Protein AF-A0AAU9WIJ4-F1 (afdb_monomer_lite)

Sequence (502 aa):
VLVGNDDRNSVVKHVVYGLLTRYLRFLPQTHQGLVCMRTEVFGVKQKPENLALRKATAQSSTFNNIADNVYGVSGNAVDGNPDTNFLKGSCSHTSKENPSWWRVDLGSDHVGVSEIHIVNRFSQHVVTEDYKITFGGSDDVSLNPPCGGLYDFHNFTASAVCFTNPLKTGRYVGISTTKEQSLQLCEVEVYSRENLAFRKPTYQQTKTLENGTSDRAVDGNSNMDFWGGSCSFVQKNPFPWWRVDLGQDEIVTEVYVVGLLDVDRLRQFEIRVGSITDTSMTSPKCGRAATHNLPKGVGLSFFCHPSLKGRYVTIRDVRGGRSGFNLCEVEVYSEQRVYGNYDCLLTACHSQAIGVTSSDAIPDGSFSASSSYNNNRRPSVGRLNQNSWGWLPKTNTNHSDYLQIDLLYDYVICAVATQGANGGDQWITKYKIQLSLNSTTFNIYRENNTEKVFNGNSGRNDIVKHGLREYALAKFIRFVPTEYYGFKALRVEVYGVLLSTG

Foldseek 3Di:
DADDDPDDPDDDDDDDPPDDDPDDDDDDPDDDDDDDDDDDDDDDDFDFDQLQAQFDKDWPAKDAPVVLRATQGLRLQRPPFLAQARSVNNKHKGDFAAKTKMKGFSPDQQAFWAWKFFFHHDDPPDDQPAKWKFFAADPPRVPGDTFDADFDDPPRGGGGIGGDVVRAGHGMIMMIGNDGGMDMTRYMGTHHFDQLQAQFDKDWPDDDDPQADLNLQRPRQLDLDSVVSNKHKFFFDFKIKMKGFSVDKAFWFKKKFHFHAPDFQQAFKWKFFAADPDPPPPGDTAAPDNGDGDDHRDIDMGGRVVTGIYRMIMIIHNPRGRGMGMTSYMTTGGPDDPPDDDPRVLPQQLPAWLPLQDCVSFNLVQKDWPAFCDPQQGLSCQAAPRLGQAHFHVDQPDQAIKIKGQSVAKWFFWKKKKAGTNVDWKEFQKKWKWFDAPVPDTDTQDDPNHRDIDGIDPTHRDMDMDTRPDTDIHRMMIIGGRGMDPGHGIRMITGTDGDDDD

pLDDT: mean 77.35, std 16.17, range [29.42, 98.44]

InterPro domains:
  IPR000421 Coagulation factor 5/8, C-terminal domain [PF00754] (367-493)
  IPR000421 Coagulation factor 5/8, C-terminal domain [PS01285] (388-420)
  IPR000421 Coagulation factor 5/8, C-terminal domain [PS50022] (349-497)
  IPR000421 Coagulation factor 5/8, C-terminal domain [SM00231] (348-497)
  IPR000421 Coagulation factor 5/8, C-terminal domain [cd00057] (359-496)
  IPR006585 Fucolectin tachylectin-4 pentraxin-1 [SM00607] (48-192)
  IPR006585 Fucolectin tachylectin-4 pentraxin-1 [SM00607] (193-341)
  IPR008979 Galactose-binding-like domain superfamily [SSF49785] (2-44)
  IPR008979 Galactose-binding-like domain superfamily [SSF49785] (45-192)
  IPR008979 Galactose-binding-like domain superfamily [SSF49785] (193-336)
  IPR008979 Galactose-binding-like domain superfamily [SSF49785] (358-496)
  IPR051941 Blood Group Antigen-Binding Lectin [PTHR45713] (43-193)

Organism: NCBI:txid46732

Radius of gyration: 28.47 Å; chains: 1; bounding box: 74×56×74 Å

Secondary structure (DSSP, 8-state):
-----SSSSPPPP---TT---S------SS-SSS----------PPPPPBTTTT-EEEES---EETTTTEE--GGGGGSS-----GGGT-SEE--SBTT-EEEEE-S-TTEE--EEEEE----TT-----EEEEEES-SSTTSSPBPBS-----TT----EEE-SS--EESEEEEEESSSB--EESEEEEE---BTTTT--EEESSPPPTT--GGGGGSS-----GGGT--EEEEEEES-EEEEEEEEEEEEEEEEEE--SS----EEEEEEEESS--SSS-SPBSSSSSSEE--TT-EEEEEEEEEEEEEEEEEEE-S-SEEEEEESEEEEE------S-S-SHHHHHHH-B--TT-TTTS-GGGEEES--SSGGG-GGG-BTT-SS--B--S-S--TT--EEEEEEEEEEEEEEEEE--TTSS-EEEEEEEEEESSSS--EEPEETTEEPPEE--SSSS-EEEEEEEEEEEEEEEEEEEEEEESS--BEEEEEEEE----

Structure (mmCIF, N/CA/C/O backbone):
data_AF-A0AAU9WIJ4-F1
#
_entry.id   AF-A0AAU9WIJ4-F1
#
loop_
_atom_site.group_PDB
_atom_site.id
_atom_site.type_symbol
_atom_site.label_atom_id
_atom_site.label_alt_id
_atom_site.label_comp_id
_atom_site.label_asym_id
_atom_site.label_entity_id
_atom_site.label_seq_id
_atom_site.pdbx_PDB_ins_code
_atom_site.Cartn_x
_atom_site.Cartn_y
_atom_site.Cartn_z
_atom_site.occupancy
_atom_site.B_iso_or_equiv
_atom_site.auth_seq_id
_atom_site.auth_comp_id
_atom_site.auth_asym_id
_atom_site.auth_atom_id
_atom_site.pdbx_PDB_model_num
ATOM 1 N N . VAL A 1 1 ? 16.674 -16.553 20.581 1.00 60.59 1 VAL A N 1
ATOM 2 C CA . VAL A 1 1 ? 17.655 -15.724 21.319 1.00 60.59 1 VAL A CA 1
ATOM 3 C C . VAL A 1 1 ? 18.696 -15.284 20.309 1.00 60.59 1 VAL A C 1
ATOM 5 O O . VAL A 1 1 ? 19.188 -16.145 19.593 1.00 60.59 1 VAL A O 1
ATOM 8 N N . LEU A 1 2 ? 18.919 -13.978 20.161 1.00 75.81 2 LEU A N 1
ATOM 9 C CA . LEU A 1 2 ? 19.885 -13.422 19.206 1.00 75.81 2 LEU A CA 1
ATOM 10 C C . LEU A 1 2 ? 21.213 -13.178 19.927 1.00 75.81 2 LEU A C 1
ATOM 12 O O . LEU A 1 2 ? 21.202 -12.780 21.091 1.00 75.81 2 LEU A O 1
ATOM 16 N N . VAL A 1 3 ? 22.332 -13.436 19.253 1.00 79.81 3 VAL A N 1
ATOM 17 C CA . VAL A 1 3 ? 23.677 -13.254 19.826 1.00 79.81 3 VAL A CA 1
ATOM 18 C C . VAL A 1 3 ? 24.043 -11.767 19.811 1.00 79.81 3 VAL A C 1
ATOM 20 O O . VAL A 1 3 ? 23.906 -11.112 18.782 1.00 79.81 3 VAL A O 1
ATOM 23 N N . GLY A 1 4 ? 24.450 -11.212 20.952 1.00 73.75 4 GLY A N 1
ATOM 24 C CA . GLY A 1 4 ? 24.866 -9.809 21.055 1.00 73.75 4 GLY A CA 1
ATOM 25 C C . GLY A 1 4 ? 26.271 -9.559 20.503 1.00 73.75 4 GLY A C 1
ATOM 26 O O . GLY A 1 4 ? 26.951 -10.478 20.063 1.00 73.75 4 GLY A O 1
ATOM 27 N N . ASN A 1 5 ? 26.703 -8.302 20.529 1.00 77.25 5 ASN A N 1
ATOM 28 C CA . ASN A 1 5 ? 28.091 -7.910 20.299 1.00 77.25 5 ASN A CA 1
ATOM 29 C C . ASN A 1 5 ? 28.967 -8.268 21.512 1.00 77.25 5 ASN A C 1
ATOM 31 O O . ASN A 1 5 ? 28.590 -7.997 22.652 1.00 77.25 5 ASN A O 1
ATOM 35 N N . ASP A 1 6 ? 30.144 -8.839 21.251 1.00 77.75 6 ASP A N 1
ATOM 36 C CA . ASP A 1 6 ? 31.101 -9.265 22.286 1.00 77.75 6 ASP A CA 1
ATOM 37 C C . ASP A 1 6 ? 32.137 -8.178 22.624 1.00 77.75 6 ASP A C 1
ATOM 39 O O . ASP A 1 6 ? 32.942 -8.322 23.545 1.00 77.75 6 ASP A O 1
ATOM 43 N N . ASP A 1 7 ? 32.116 -7.064 21.890 1.00 75.56 7 ASP A N 1
ATOM 44 C CA . ASP A 1 7 ? 32.986 -5.918 22.107 1.00 75.56 7 ASP A CA 1
ATOM 45 C C . ASP A 1 7 ? 32.255 -4.583 21.832 1.00 75.56 7 ASP A C 1
ATOM 47 O O . ASP A 1 7 ? 31.059 -4.530 21.527 1.00 75.56 7 ASP A O 1
ATOM 51 N N . ARG A 1 8 ? 32.984 -3.475 22.006 1.00 72.12 8 ARG A N 1
ATOM 52 C CA . ARG A 1 8 ? 32.474 -2.095 21.905 1.00 72.12 8 ARG A CA 1
ATOM 53 C C . ARG A 1 8 ? 32.323 -1.553 20.474 1.00 72.12 8 ARG A C 1
ATOM 55 O O . ARG A 1 8 ? 31.753 -0.479 20.309 1.00 72.12 8 ARG A O 1
ATOM 62 N N . ASN A 1 9 ? 32.872 -2.241 19.477 1.00 70.31 9 ASN A N 1
ATOM 63 C CA . ASN A 1 9 ? 33.024 -1.769 18.100 1.00 70.31 9 ASN A CA 1
ATOM 64 C C . ASN A 1 9 ? 32.337 -2.677 17.066 1.00 70.31 9 ASN A C 1
ATOM 66 O O . ASN A 1 9 ? 32.054 -2.219 15.960 1.00 70.31 9 ASN A O 1
ATOM 70 N N . SER A 1 10 ? 32.094 -3.950 17.382 1.00 58.56 10 SER A N 1
ATOM 71 C CA . SER A 1 10 ? 31.485 -4.900 16.456 1.00 58.56 10 SER A CA 1
ATOM 72 C C . SER A 1 10 ? 29.987 -4.654 16.280 1.00 58.56 10 SER A C 1
ATOM 74 O O . SER A 1 10 ? 29.225 -4.482 17.231 1.00 58.56 10 SER A O 1
ATOM 76 N N . VAL A 1 11 ? 29.553 -4.660 15.018 1.00 67.75 11 VAL A N 1
ATOM 77 C CA . VAL A 1 11 ? 28.139 -4.622 14.637 1.00 67.75 11 VAL A CA 1
ATOM 78 C C . VAL A 1 11 ? 27.696 -6.049 14.342 1.00 67.75 11 VAL A C 1
ATOM 80 O O . VAL A 1 11 ? 28.181 -6.667 13.396 1.00 67.75 11 VAL A O 1
ATOM 83 N N . VAL A 1 12 ? 26.757 -6.569 15.131 1.00 59.81 12 VAL A N 1
ATOM 84 C CA . VAL A 1 12 ? 26.175 -7.899 14.914 1.00 59.81 12 VAL A CA 1
ATOM 85 C C . VAL A 1 12 ? 24.793 -7.741 14.289 1.00 59.81 12 VAL A C 1
ATOM 87 O O . VAL A 1 12 ? 23.896 -7.139 14.880 1.00 59.81 12 VAL A O 1
ATOM 90 N N . LYS A 1 13 ? 24.623 -8.267 13.071 1.00 59.88 13 LYS A N 1
ATOM 91 C CA . LYS A 1 13 ? 23.362 -8.215 12.319 1.00 59.88 13 LYS A CA 1
ATOM 92 C C . LYS A 1 13 ? 22.623 -9.543 12.430 1.00 59.88 13 LYS A C 1
ATOM 94 O O . LYS A 1 13 ? 23.218 -10.602 12.260 1.00 59.88 13 LYS A O 1
ATOM 99 N N . HIS A 1 14 ? 21.311 -9.468 12.632 1.00 55.03 14 HIS A N 1
ATOM 100 C CA . HIS A 1 14 ? 20.420 -10.627 12.635 1.00 55.03 14 HIS A CA 1
ATOM 101 C C . HIS A 1 14 ? 19.303 -10.411 11.632 1.00 55.03 14 HIS A C 1
ATOM 103 O O . HIS A 1 14 ? 18.618 -9.391 11.680 1.00 55.03 14 HIS A O 1
ATOM 109 N N . VAL A 1 15 ? 19.104 -11.381 10.745 1.00 46.50 15 VAL A N 1
ATOM 110 C CA . VAL A 1 15 ? 17.938 -11.402 9.860 1.00 46.50 15 VAL A CA 1
ATOM 111 C C . VAL A 1 15 ? 16.844 -12.197 10.556 1.00 46.50 15 VAL A C 1
ATOM 113 O O . VAL A 1 15 ? 17.036 -13.361 10.909 1.00 46.50 15 VAL A O 1
ATOM 116 N N . VAL A 1 16 ? 15.699 -11.556 10.780 1.00 49.06 16 VAL A N 1
ATOM 117 C CA . VAL A 1 16 ? 14.551 -12.160 11.457 1.00 49.06 16 VAL A CA 1
ATOM 118 C C . VAL A 1 16 ? 13.452 -12.385 10.424 1.00 49.06 16 VAL A C 1
ATOM 120 O O . VAL A 1 16 ? 12.850 -11.436 9.930 1.00 49.06 16 VAL A O 1
ATOM 123 N N . TYR A 1 17 ? 13.206 -13.645 10.073 1.00 42.69 17 TYR A N 1
ATOM 124 C CA . TYR A 1 17 ? 12.183 -14.015 9.095 1.00 42.69 17 TYR A CA 1
ATOM 125 C C . TYR A 1 17 ? 10.799 -14.144 9.743 1.00 42.69 17 TYR A C 1
ATOM 127 O O . TYR A 1 17 ? 10.677 -14.584 10.885 1.00 42.69 17 TYR A O 1
ATOM 135 N N . GLY A 1 18 ? 9.747 -13.796 8.992 1.00 37.50 18 GLY A N 1
ATOM 136 C CA . GLY A 1 18 ? 8.351 -14.005 9.403 1.00 37.50 18 GLY A CA 1
ATOM 137 C C . GLY A 1 18 ? 7.838 -13.053 10.489 1.00 37.50 18 GLY A C 1
ATOM 138 O O . GLY A 1 18 ? 6.807 -13.332 11.098 1.00 37.50 18 GLY A O 1
ATOM 139 N N . LEU A 1 19 ? 8.545 -11.948 10.744 1.00 44.31 19 LEU A N 1
ATOM 140 C CA . LEU A 1 19 ? 8.172 -10.950 11.743 1.00 44.31 19 LEU A CA 1
ATOM 141 C C . LEU A 1 19 ? 7.471 -9.758 11.068 1.00 44.31 19 LEU A C 1
ATOM 143 O O . LEU A 1 19 ? 8.125 -8.901 10.481 1.00 44.31 19 LEU A O 1
ATOM 147 N N . LEU A 1 20 ? 6.141 -9.703 11.164 1.00 49.03 20 LEU A N 1
ATOM 148 C CA . LEU A 1 20 ? 5.343 -8.508 10.867 1.00 49.03 20 LEU A CA 1
ATOM 149 C C . LEU A 1 20 ? 5.142 -7.754 12.187 1.00 49.03 20 LEU A C 1
ATOM 151 O O . LEU A 1 20 ? 4.650 -8.344 13.147 1.00 49.03 20 LEU A O 1
ATOM 155 N N . THR A 1 21 ? 5.587 -6.499 12.286 1.00 44.38 21 THR A N 1
ATOM 156 C CA . THR A 1 21 ? 5.445 -5.731 13.533 1.00 44.38 21 THR A CA 1
ATOM 157 C C . THR A 1 21 ? 5.456 -4.221 13.313 1.00 44.38 21 THR A C 1
ATOM 159 O O . THR A 1 21 ? 6.233 -3.703 12.512 1.00 44.38 21 THR A O 1
ATOM 162 N N . ARG A 1 22 ? 4.618 -3.509 14.076 1.00 44.00 22 ARG A N 1
ATOM 163 C CA . ARG A 1 22 ? 4.633 -2.043 14.205 1.00 44.00 22 ARG A CA 1
ATOM 164 C C . ARG A 1 22 ? 5.563 -1.550 15.326 1.00 44.00 22 ARG A C 1
ATOM 166 O O . ARG A 1 22 ? 6.052 -0.427 15.252 1.00 44.00 22 ARG A O 1
ATOM 173 N N . TYR A 1 23 ? 5.833 -2.371 16.347 1.00 43.22 23 TYR A N 1
ATOM 174 C CA . TYR A 1 23 ? 6.680 -2.010 17.491 1.00 43.22 23 TYR A CA 1
ATOM 175 C C . TYR A 1 23 ? 7.677 -3.122 17.811 1.00 43.22 23 TYR A C 1
ATOM 177 O O . TYR A 1 23 ? 7.304 -4.263 18.086 1.00 43.22 23 TYR A O 1
ATOM 185 N N . LEU A 1 24 ? 8.962 -2.777 17.842 1.00 53.94 24 LEU A N 1
ATOM 186 C CA . LEU A 1 24 ? 10.034 -3.716 18.147 1.00 53.94 24 LEU A CA 1
ATOM 187 C C . LEU A 1 24 ? 10.632 -3.379 19.518 1.00 53.94 24 LEU A C 1
ATOM 189 O O . LEU A 1 24 ? 11.018 -2.241 19.775 1.00 53.94 24 LEU A O 1
ATOM 193 N N . ARG A 1 25 ? 10.674 -4.361 20.426 1.00 60.91 25 ARG A N 1
ATOM 194 C CA . ARG A 1 25 ? 11.298 -4.215 21.749 1.00 60.91 25 ARG A CA 1
ATOM 195 C C . ARG A 1 25 ? 12.477 -5.164 21.856 1.00 60.91 25 ARG A C 1
ATOM 197 O O . ARG A 1 25 ? 12.312 -6.375 21.743 1.00 60.91 25 ARG A O 1
ATOM 204 N N . PHE A 1 26 ? 13.642 -4.610 22.155 1.00 68.88 26 PHE A N 1
ATOM 205 C CA . PHE A 1 26 ? 14.825 -5.392 22.466 1.00 68.88 26 PHE A CA 1
ATOM 206 C C . PHE A 1 26 ? 14.868 -5.703 23.961 1.00 68.88 26 PHE A C 1
ATOM 208 O O . PHE A 1 26 ? 14.688 -4.817 24.795 1.00 68.88 26 PHE A O 1
ATOM 215 N N . LEU A 1 27 ? 15.074 -6.977 24.292 1.00 73.81 27 LEU A N 1
ATOM 216 C CA . LEU A 1 27 ? 15.149 -7.468 25.666 1.00 73.81 27 LEU A CA 1
ATOM 217 C C . LEU A 1 27 ? 16.543 -8.064 25.903 1.00 73.81 27 LEU A C 1
ATOM 219 O O . LEU A 1 27 ? 16.739 -9.249 25.612 1.00 73.81 27 LEU A O 1
ATOM 223 N N . PRO A 1 28 ? 17.512 -7.266 26.390 1.00 72.44 28 PRO A N 1
ATOM 224 C CA . PRO A 1 28 ? 18.848 -7.764 26.686 1.00 72.44 28 PRO A CA 1
ATOM 225 C C . PRO A 1 28 ? 18.765 -8.855 27.755 1.00 72.44 28 PRO A C 1
ATOM 227 O O . PRO A 1 28 ? 18.205 -8.638 28.825 1.00 72.44 28 PRO A O 1
ATOM 230 N N . GLN A 1 29 ? 19.289 -10.038 27.434 1.00 79.50 29 GLN A N 1
ATOM 231 C CA . GLN A 1 29 ? 19.317 -11.182 28.353 1.00 79.50 29 GLN A CA 1
ATOM 232 C C . GLN A 1 29 ? 20.618 -11.217 29.162 1.00 79.50 29 GLN A C 1
ATOM 234 O O . GLN A 1 29 ? 20.611 -11.550 30.341 1.00 79.50 29 GLN A O 1
ATOM 239 N N . THR A 1 30 ? 21.731 -10.847 28.528 1.00 77.25 30 THR A N 1
ATOM 240 C CA . THR A 1 30 ? 23.082 -10.845 29.100 1.00 77.25 30 THR A CA 1
ATOM 241 C C . THR A 1 30 ? 23.800 -9.557 28.699 1.00 77.25 30 THR A C 1
ATOM 243 O O . THR A 1 30 ? 23.654 -9.109 27.562 1.00 77.25 30 THR A O 1
ATOM 246 N N . HIS A 1 31 ? 24.557 -8.948 29.614 1.00 77.50 31 HIS A N 1
ATOM 247 C CA . HIS A 1 31 ? 25.260 -7.678 29.388 1.00 77.50 31 HIS A CA 1
ATOM 248 C C . HIS A 1 31 ? 26.533 -7.578 30.242 1.00 77.50 31 HIS A C 1
ATOM 250 O O . HIS A 1 31 ? 26.618 -8.183 31.310 1.00 77.50 31 HIS A O 1
ATOM 256 N N . GLN A 1 32 ? 27.511 -6.785 29.792 1.00 66.50 32 GLN A N 1
ATOM 257 C CA . GLN A 1 32 ? 28.686 -6.423 30.591 1.00 66.50 32 GLN A CA 1
ATOM 258 C C . GLN A 1 32 ? 28.505 -5.024 31.190 1.00 66.50 32 GLN A C 1
ATOM 260 O O . GLN A 1 32 ? 28.432 -4.036 30.464 1.00 66.50 32 GLN A O 1
ATOM 265 N N . GLY A 1 33 ? 28.427 -4.934 32.522 1.00 76.81 33 GLY A N 1
ATOM 266 C CA . GLY A 1 33 ? 28.152 -3.675 33.220 1.00 76.81 33 GLY A CA 1
ATOM 267 C C . GLY A 1 33 ? 26.686 -3.250 33.089 1.00 76.81 33 GLY A C 1
ATOM 268 O O . GLY A 1 33 ? 25.790 -4.046 33.369 1.00 76.81 33 GLY A O 1
ATOM 269 N N . LEU A 1 34 ? 26.437 -2.003 32.678 1.00 62.12 34 LEU A N 1
ATOM 270 C CA . LEU A 1 34 ? 25.090 -1.483 32.412 1.00 62.12 34 LEU A CA 1
ATOM 271 C C . LEU A 1 34 ? 24.640 -1.809 30.981 1.00 62.12 34 LEU A C 1
ATOM 273 O O . LEU A 1 34 ? 25.452 -1.913 30.065 1.00 62.12 34 LEU A O 1
ATOM 277 N N . VAL A 1 35 ? 23.327 -1.934 30.781 1.00 67.12 35 VAL A N 1
ATOM 278 C CA . VAL A 1 35 ? 22.748 -2.141 29.449 1.00 67.12 35 VAL A CA 1
ATOM 279 C C . VAL A 1 35 ? 22.852 -0.847 28.642 1.00 67.12 35 VAL A C 1
ATOM 281 O O . VAL A 1 35 ? 22.139 0.118 28.908 1.00 67.12 35 VAL A O 1
ATOM 284 N N . CYS A 1 36 ? 23.695 -0.863 27.616 1.00 59.91 36 CYS A N 1
ATOM 285 C CA . CYS A 1 36 ? 23.807 0.195 26.620 1.00 59.91 36 CYS A CA 1
ATOM 286 C C . CYS A 1 36 ? 23.668 -0.428 25.232 1.00 59.91 36 CYS A C 1
ATOM 288 O O . CYS A 1 36 ? 24.363 -1.392 24.918 1.00 59.91 36 CYS A O 1
ATOM 290 N N . MET A 1 37 ? 22.784 0.116 24.396 1.00 66.56 37 MET A N 1
ATOM 291 C CA . MET A 1 37 ? 22.559 -0.405 23.051 1.00 66.56 37 MET A CA 1
ATOM 292 C C . MET A 1 37 ? 22.311 0.710 22.040 1.00 66.56 37 MET A C 1
ATOM 294 O O . MET A 1 37 ? 21.634 1.692 22.338 1.00 66.56 37 MET A O 1
ATOM 298 N N . ARG A 1 38 ? 22.845 0.532 20.831 1.00 61.03 38 ARG A N 1
ATOM 299 C CA . ARG A 1 38 ? 22.454 1.281 19.634 1.00 61.03 38 ARG A CA 1
ATOM 300 C C . ARG A 1 38 ? 21.914 0.271 18.641 1.00 61.03 38 ARG A C 1
ATOM 302 O O . ARG A 1 38 ? 22.553 -0.751 18.410 1.00 61.03 38 ARG A O 1
ATOM 309 N N . THR A 1 39 ? 20.737 0.536 18.099 1.00 59.12 39 THR A N 1
ATOM 310 C CA . THR A 1 39 ? 20.054 -0.396 17.203 1.00 59.12 39 THR A CA 1
ATOM 311 C C . THR A 1 39 ? 19.466 0.323 16.023 1.00 59.12 39 THR A C 1
ATOM 313 O O . THR A 1 39 ? 18.895 1.400 16.171 1.00 59.12 39 THR A O 1
ATOM 316 N N . GLU A 1 40 ? 19.525 -0.356 14.893 1.00 55.78 40 GLU A N 1
ATOM 317 C CA . GLU A 1 40 ? 18.861 0.027 13.665 1.00 55.78 40 GLU A CA 1
ATOM 318 C C . GLU A 1 40 ? 18.000 -1.154 13.214 1.00 55.78 40 GLU A C 1
ATOM 320 O O . GLU A 1 40 ? 18.399 -2.315 13.356 1.00 55.78 40 GLU A O 1
ATOM 325 N N . VAL A 1 41 ? 16.783 -0.867 12.756 1.00 58.34 41 VAL A N 1
ATOM 326 C CA . VAL A 1 41 ? 15.802 -1.878 12.351 1.00 58.34 41 VAL A CA 1
ATOM 327 C C . VAL A 1 41 ? 15.440 -1.624 10.899 1.00 58.34 41 VAL A C 1
ATOM 329 O O . VAL A 1 41 ? 14.987 -0.537 10.557 1.00 58.34 41 VAL A O 1
ATOM 332 N N . PHE A 1 42 ? 15.596 -2.650 10.069 1.00 48.28 42 PHE A N 1
ATOM 333 C CA . PHE A 1 42 ? 15.276 -2.606 8.647 1.00 48.28 42 PHE A CA 1
ATOM 334 C C . PHE A 1 42 ? 14.051 -3.484 8.374 1.00 48.28 42 PHE A C 1
ATOM 336 O O . PHE A 1 42 ? 13.986 -4.622 8.841 1.00 48.28 42 PHE A O 1
ATOM 343 N N . GLY A 1 43 ? 13.079 -2.962 7.626 1.00 48.28 43 GLY A N 1
ATOM 344 C CA . GLY A 1 43 ? 11.855 -3.672 7.254 1.00 48.28 43 GLY A CA 1
ATOM 345 C C . GLY A 1 43 ? 11.205 -3.066 6.010 1.00 48.28 43 GLY A C 1
ATOM 346 O O . GLY A 1 43 ? 11.496 -1.931 5.645 1.00 48.28 43 GLY A O 1
ATOM 347 N N . VAL A 1 44 ? 10.328 -3.829 5.355 1.00 40.62 44 VAL A N 1
ATOM 348 C CA . VAL A 1 44 ? 9.579 -3.391 4.165 1.00 40.62 44 VAL A CA 1
ATOM 349 C C . VAL A 1 44 ? 8.126 -3.126 4.560 1.00 40.62 44 VAL A C 1
ATOM 351 O O . VAL A 1 44 ? 7.521 -3.932 5.268 1.00 40.62 44 VAL A O 1
ATOM 354 N N . LYS A 1 45 ? 7.551 -2.006 4.107 1.00 41.16 45 LYS A N 1
ATOM 355 C CA . LYS A 1 45 ? 6.130 -1.686 4.319 1.00 41.16 45 LYS A CA 1
ATOM 356 C C . LYS A 1 45 ? 5.276 -2.641 3.472 1.00 41.16 45 LYS A C 1
ATOM 358 O O . LYS A 1 45 ? 5.440 -2.694 2.256 1.00 41.16 45 LYS A O 1
ATOM 363 N N . GLN A 1 46 ? 4.373 -3.397 4.095 1.00 41.25 46 GLN A N 1
ATOM 364 C CA . GLN A 1 46 ? 3.389 -4.213 3.375 1.00 41.25 46 GLN A CA 1
ATOM 365 C C . GLN A 1 46 ? 2.416 -3.264 2.652 1.00 41.25 46 GLN A C 1
ATOM 367 O O . GLN A 1 46 ? 1.767 -2.453 3.314 1.00 41.25 46 GLN A O 1
ATOM 372 N N . LYS A 1 47 ? 2.353 -3.306 1.312 1.00 43.69 47 LYS A N 1
ATOM 373 C CA . LYS A 1 47 ? 1.365 -2.531 0.544 1.00 43.69 47 LYS A CA 1
ATOM 374 C C . LYS A 1 47 ? -0.004 -3.233 0.632 1.00 43.69 47 LYS A C 1
ATOM 376 O O . LYS A 1 47 ? -0.070 -4.412 0.282 1.00 43.69 47 LYS A O 1
ATOM 381 N N . PRO A 1 48 ? -1.068 -2.562 1.108 1.00 53.44 48 PRO A N 1
ATOM 382 C CA . PRO A 1 48 ? -2.439 -3.063 1.003 1.00 53.44 48 PRO A CA 1
ATOM 383 C C . PRO A 1 48 ? -2.894 -3.111 -0.468 1.00 53.44 48 PRO A C 1
ATOM 385 O O . PRO A 1 48 ? -2.216 -2.586 -1.349 1.00 53.44 48 PRO A O 1
ATOM 388 N N . GLU A 1 49 ? -4.040 -3.729 -0.758 1.00 66.06 49 GLU A N 1
ATOM 389 C CA . GLU A 1 49 ? -4.663 -3.656 -2.088 1.00 66.06 49 GLU A CA 1
ATOM 390 C C . GLU A 1 49 ? -5.009 -2.194 -2.439 1.00 66.06 49 GLU A C 1
ATOM 392 O O . GLU A 1 49 ? -5.701 -1.524 -1.669 1.00 66.06 49 GLU A O 1
ATOM 397 N N . ASN A 1 50 ? -4.529 -1.695 -3.588 1.00 73.50 50 ASN A N 1
ATOM 398 C CA . ASN A 1 50 ? -4.906 -0.374 -4.103 1.00 73.50 50 ASN A CA 1
ATOM 399 C C . ASN A 1 50 ? -6.329 -0.433 -4.686 1.00 73.50 50 ASN A C 1
ATOM 401 O O . ASN A 1 50 ? -6.534 -0.882 -5.813 1.00 73.50 50 ASN A O 1
ATOM 405 N N . LEU A 1 51 ? -7.301 0.074 -3.933 1.00 80.81 51 LEU A N 1
ATOM 406 C CA . LEU A 1 51 ? -8.718 0.127 -4.289 1.00 80.81 51 LEU A CA 1
ATOM 407 C C . LEU A 1 51 ? -9.021 1.011 -5.502 1.00 80.81 51 LEU A C 1
ATOM 409 O O . LEU A 1 51 ? -10.069 0.836 -6.125 1.00 80.81 51 LEU A O 1
ATOM 413 N N . ALA A 1 52 ? -8.153 1.976 -5.814 1.00 85.62 52 ALA A N 1
ATOM 414 C CA . ALA A 1 52 ? -8.331 2.885 -6.941 1.00 85.62 52 ALA A CA 1
ATOM 415 C C . ALA A 1 52 ? -7.841 2.290 -8.267 1.00 85.62 52 ALA A C 1
ATOM 417 O O . ALA A 1 52 ? -8.249 2.775 -9.321 1.00 85.62 52 ALA A O 1
ATOM 418 N N . LEU A 1 53 ? -7.025 1.228 -8.232 1.00 86.25 53 LEU A N 1
ATOM 419 C CA . LEU A 1 53 ? -6.397 0.646 -9.416 1.00 86.25 53 LEU A CA 1
ATOM 420 C C . LEU A 1 53 ? -7.440 0.315 -10.498 1.00 86.25 53 LEU A C 1
ATOM 422 O O . LEU A 1 53 ? -8.344 -0.498 -10.297 1.00 86.25 53 LEU A O 1
ATOM 426 N N . ARG A 1 54 ? -7.286 0.946 -11.667 1.00 89.69 54 ARG A N 1
ATOM 427 C CA . ARG A 1 54 ? -8.129 0.812 -12.869 1.00 89.69 54 ARG A CA 1
ATOM 428 C C . ARG A 1 54 ? -9.611 1.135 -12.654 1.00 89.69 54 ARG A C 1
ATOM 430 O O . ARG A 1 54 ? -10.461 0.688 -13.427 1.00 89.69 54 ARG A O 1
ATOM 437 N N . LYS A 1 55 ? -9.939 1.902 -11.617 1.00 91.94 55 LYS A N 1
ATOM 438 C CA . LYS A 1 55 ? -11.301 2.383 -11.376 1.00 91.94 55 LYS A CA 1
ATOM 439 C C . LYS A 1 55 ? -11.676 3.519 -12.325 1.00 91.94 55 LYS A C 1
ATOM 441 O O . LYS A 1 55 ? -10.830 4.128 -12.977 1.00 91.94 55 LYS A O 1
ATOM 446 N N . ALA A 1 56 ? -12.976 3.796 -12.401 1.00 95.88 56 ALA A N 1
ATOM 447 C CA . ALA A 1 56 ? -13.490 4.897 -13.200 1.00 95.88 56 ALA A CA 1
ATOM 448 C C . ALA A 1 56 ? -13.058 6.236 -12.592 1.00 95.88 56 ALA A C 1
ATOM 450 O O . ALA A 1 56 ? -13.181 6.453 -11.386 1.00 95.88 56 ALA A O 1
ATOM 451 N N . THR A 1 57 ? -12.571 7.142 -13.432 1.00 97.00 57 THR A N 1
ATOM 452 C CA . THR A 1 57 ? -12.078 8.456 -13.016 1.00 97.00 57 THR A CA 1
ATOM 453 C C . THR A 1 57 ? -12.717 9.560 -13.843 1.00 97.00 57 THR A C 1
ATOM 455 O O . THR A 1 57 ? -13.195 9.331 -14.954 1.00 97.00 57 THR A O 1
ATOM 458 N N . ALA A 1 58 ? -12.722 10.771 -13.296 1.00 97.00 58 ALA A N 1
ATOM 459 C CA . ALA A 1 58 ? -13.107 11.980 -14.011 1.00 97.00 58 ALA A CA 1
ATOM 460 C C . ALA A 1 58 ? -12.225 13.144 -13.560 1.00 97.00 58 ALA A C 1
ATOM 462 O O . ALA A 1 58 ? -11.707 13.142 -12.445 1.00 97.00 58 ALA A O 1
ATOM 463 N N . GLN A 1 59 ? -12.078 14.148 -14.414 1.00 96.12 59 GLN A N 1
ATOM 464 C CA . GLN A 1 59 ? -11.326 15.361 -14.109 1.00 96.12 59 GLN A CA 1
ATOM 465 C C . GLN A 1 59 ? -11.980 16.578 -14.762 1.00 96.12 59 GLN A C 1
ATOM 467 O O . GLN A 1 59 ? -12.768 16.416 -15.695 1.00 96.12 59 GLN A O 1
ATOM 472 N N . SER A 1 60 ? -11.662 17.778 -14.271 1.00 94.75 60 SER A N 1
ATOM 473 C CA . SER A 1 60 ? -12.281 19.036 -14.712 1.00 94.75 60 SER A CA 1
ATOM 474 C C . SER A 1 60 ? -12.074 19.304 -16.201 1.00 94.75 60 SER A C 1
ATOM 476 O O . SER A 1 60 ? -12.998 19.708 -16.904 1.00 94.75 60 SER A O 1
ATOM 478 N N . SER A 1 61 ? -10.878 18.995 -16.695 1.00 95.19 61 SER A N 1
ATOM 479 C CA . SER A 1 61 ? -10.516 19.042 -18.105 1.00 95.19 61 SER A CA 1
ATOM 480 C C . SER A 1 61 ? -9.317 18.150 -18.387 1.00 95.19 61 SER A C 1
ATOM 482 O O . SER A 1 61 ? -8.631 17.700 -17.473 1.00 95.19 61 SER A O 1
ATOM 484 N N . THR A 1 62 ? -9.044 17.903 -19.666 1.00 93.88 62 THR A N 1
ATOM 485 C CA . THR A 1 62 ? -7.911 17.084 -20.105 1.00 93.88 62 THR A CA 1
ATOM 486 C C . THR A 1 62 ? -6.953 17.923 -20.927 1.00 93.88 62 THR A C 1
ATOM 488 O O . THR A 1 62 ? -7.327 18.455 -21.972 1.00 93.88 62 THR A O 1
ATOM 491 N N . PHE A 1 63 ? -5.705 18.000 -20.478 1.00 90.88 63 PHE A N 1
ATOM 492 C CA . PHE A 1 63 ? -4.611 18.555 -21.259 1.00 90.88 63 PHE A CA 1
ATOM 493 C C . PHE A 1 63 ? -3.935 17.447 -22.075 1.00 90.88 63 PHE A C 1
ATOM 495 O O . PHE A 1 63 ? -3.465 16.447 -21.529 1.00 90.88 63 PHE A O 1
ATOM 502 N N . ASN A 1 64 ? -3.855 17.648 -23.390 1.00 89.50 64 ASN A N 1
ATOM 503 C CA . ASN A 1 64 ? -3.186 16.736 -24.315 1.00 89.50 64 ASN A CA 1
ATOM 504 C C . ASN A 1 64 ? -1.997 17.442 -24.957 1.00 89.50 64 ASN A C 1
ATOM 506 O O . ASN A 1 64 ? -2.145 18.519 -25.536 1.00 89.50 64 ASN A O 1
ATOM 510 N N . ASN A 1 65 ? -0.832 16.806 -24.916 1.00 85.12 65 ASN A N 1
ATOM 511 C CA . ASN A 1 65 ? 0.314 17.227 -25.699 1.00 85.12 65 ASN A CA 1
ATOM 512 C C . ASN A 1 65 ? 0.282 16.501 -27.050 1.00 85.12 65 ASN A C 1
ATOM 514 O O . ASN A 1 65 ? 0.806 15.399 -27.206 1.00 85.12 65 ASN A O 1
ATOM 518 N N . ILE A 1 66 ? -0.370 17.142 -28.023 1.00 85.88 66 ILE A N 1
ATOM 519 C CA . ILE A 1 66 ? -0.562 16.603 -29.377 1.00 85.88 66 ILE A CA 1
ATOM 520 C C . ILE A 1 66 ? 0.780 16.435 -30.104 1.00 85.88 66 ILE A C 1
ATOM 522 O O . ILE A 1 66 ? 0.924 15.504 -30.890 1.00 85.88 66 ILE A O 1
ATOM 526 N N . ALA A 1 67 ? 1.766 17.297 -29.828 1.00 85.69 67 ALA A N 1
ATOM 527 C CA . ALA A 1 67 ? 3.071 17.248 -30.486 1.00 85.69 67 ALA A CA 1
ATOM 528 C C . ALA A 1 67 ? 3.837 15.954 -30.165 1.00 85.69 67 ALA A C 1
ATOM 530 O O . ALA A 1 67 ? 4.464 15.383 -31.051 1.00 85.69 67 ALA A O 1
ATOM 531 N N . ASP A 1 68 ? 3.718 15.470 -28.926 1.00 83.94 68 ASP A N 1
ATOM 532 C CA . ASP A 1 68 ? 4.391 14.256 -28.451 1.00 83.94 68 ASP A CA 1
ATOM 533 C C . ASP A 1 68 ? 3.463 13.027 -28.400 1.00 83.94 68 ASP A C 1
ATOM 535 O O . ASP A 1 68 ? 3.874 11.959 -27.952 1.00 83.94 68 ASP A O 1
ATOM 539 N N . ASN A 1 69 ? 2.212 13.154 -28.866 1.00 87.19 69 ASN A N 1
ATOM 540 C CA . ASN A 1 69 ? 1.181 12.110 -28.795 1.00 87.19 69 ASN A CA 1
ATOM 541 C C . ASN A 1 69 ? 0.927 11.596 -27.358 1.00 87.19 69 ASN A C 1
ATOM 543 O O . ASN A 1 69 ? 0.758 10.399 -27.120 1.00 87.19 69 ASN A O 1
ATOM 547 N N . VAL A 1 70 ? 0.907 12.516 -26.390 1.00 86.31 70 VAL A N 1
ATOM 548 C CA . VAL A 1 70 ? 0.726 12.226 -24.961 1.00 86.31 70 VAL A CA 1
ATOM 549 C C . VAL A 1 70 ? -0.592 12.818 -24.475 1.00 86.31 70 VAL A C 1
ATOM 551 O O . VAL A 1 70 ? -0.847 14.014 -24.627 1.00 86.31 70 VAL A O 1
ATOM 554 N N . TYR A 1 71 ? -1.415 11.991 -23.835 1.00 89.75 71 TYR A N 1
ATOM 555 C CA . TYR A 1 71 ? -2.750 12.367 -23.373 1.00 89.75 71 TYR A CA 1
ATOM 556 C C . TYR A 1 71 ? -2.819 12.326 -21.847 1.00 89.75 71 TYR A C 1
ATOM 558 O O . TYR A 1 71 ? -2.583 11.279 -21.248 1.00 89.75 71 TYR A O 1
ATOM 566 N N . GLY A 1 72 ? -3.171 13.446 -21.213 1.00 90.56 72 GLY A N 1
ATOM 567 C CA . GLY A 1 72 ? -3.285 13.569 -19.757 1.00 90.56 72 GLY A CA 1
ATOM 568 C C . GLY A 1 72 ? -4.628 13.100 -19.207 1.00 90.56 72 GLY A C 1
ATOM 569 O O . GLY A 1 72 ? -5.230 13.801 -18.394 1.00 90.56 72 GLY A O 1
ATOM 570 N N . VAL A 1 73 ? -5.142 11.966 -19.685 1.00 95.00 73 VAL A N 1
ATOM 571 C CA . VAL A 1 73 ? -6.458 11.449 -19.278 1.00 95.00 73 VAL A CA 1
ATOM 572 C C . VAL A 1 73 ? -6.477 11.064 -17.798 1.00 95.00 73 VAL A C 1
ATOM 574 O O . VAL A 1 73 ? -5.471 10.634 -17.235 1.00 95.00 73 VAL A O 1
ATOM 577 N N . SER A 1 74 ? -7.644 11.175 -17.164 1.00 95.06 74 SER A N 1
ATOM 578 C CA . SER A 1 74 ? -7.803 10.940 -15.723 1.00 95.06 74 SER A CA 1
ATOM 579 C C . SER A 1 74 ? -7.416 9.527 -15.281 1.00 95.06 74 SER A C 1
ATOM 581 O O . SER A 1 74 ? -6.986 9.345 -14.146 1.00 95.06 74 SER A O 1
ATOM 583 N N . GLY A 1 75 ? -7.557 8.530 -16.162 1.00 94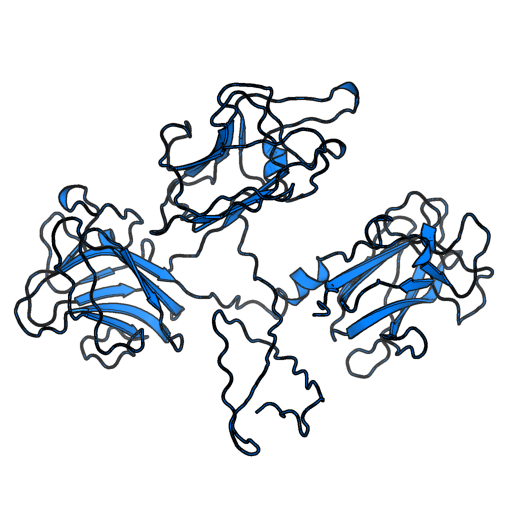.50 75 GLY A N 1
ATOM 584 C CA . GLY A 1 75 ? -7.253 7.124 -15.877 1.00 94.50 75 GLY A CA 1
ATOM 585 C C . GLY A 1 75 ? -5.772 6.831 -15.637 1.00 94.50 75 GLY A C 1
ATOM 586 O O . GLY A 1 75 ? -5.474 5.883 -14.921 1.00 94.50 75 GLY A O 1
ATOM 587 N N . ASN A 1 76 ? -4.867 7.666 -16.159 1.00 92.12 76 ASN A N 1
ATOM 588 C CA . ASN A 1 76 ? -3.425 7.494 -15.963 1.00 92.12 76 ASN A CA 1
ATOM 589 C C . ASN A 1 76 ? -3.046 7.563 -14.477 1.00 92.12 76 ASN A C 1
ATOM 591 O O . ASN A 1 76 ? -2.128 6.897 -14.045 1.00 92.12 76 ASN A O 1
ATOM 595 N N . ALA A 1 77 ? -3.789 8.323 -13.667 1.00 90.06 77 ALA A N 1
ATOM 596 C CA . ALA A 1 77 ? -3.519 8.436 -12.235 1.00 90.06 77 ALA A CA 1
ATOM 597 C C . ALA A 1 77 ? -3.858 7.169 -11.427 1.00 90.06 77 ALA A C 1
ATOM 599 O O . ALA A 1 77 ? -3.654 7.159 -10.221 1.00 90.06 77 ALA A O 1
ATOM 600 N N . VAL A 1 78 ? -4.450 6.140 -12.035 1.00 91.12 78 VAL A N 1
ATOM 601 C CA . VAL A 1 78 ? -4.839 4.895 -11.352 1.00 91.12 78 VAL A CA 1
ATOM 602 C C . VAL A 1 78 ? -4.474 3.663 -12.177 1.00 91.12 78 VAL A C 1
ATOM 604 O O . VAL A 1 78 ? -5.124 2.621 -12.077 1.00 91.12 78 VAL A O 1
ATOM 607 N N . ASP A 1 79 ? -3.485 3.770 -13.057 1.00 85.12 79 ASP A N 1
ATOM 608 C CA . ASP A 1 79 ? -3.100 2.681 -13.953 1.00 85.12 79 ASP A CA 1
ATOM 609 C C . ASP A 1 79 ? -2.042 1.739 -13.341 1.00 85.12 79 ASP A C 1
ATOM 611 O O . ASP A 1 79 ? -1.823 0.641 -13.872 1.00 85.12 79 ASP A O 1
ATOM 615 N N . GLY A 1 80 ? -1.475 2.110 -12.185 1.00 78.69 80 GLY A N 1
ATOM 616 C CA . GLY A 1 80 ? -0.440 1.371 -11.471 1.00 78.69 80 GLY A CA 1
ATOM 617 C C . GLY A 1 80 ? 0.980 1.725 -11.919 1.00 78.69 80 GLY A C 1
ATOM 618 O O . GLY A 1 80 ? 1.916 0.988 -11.589 1.00 78.69 80 GLY A O 1
ATOM 619 N N . ASN A 1 81 ? 1.157 2.803 -12.686 1.00 77.62 81 ASN A N 1
ATOM 620 C CA . ASN A 1 81 ? 2.441 3.294 -13.157 1.00 77.62 81 ASN A CA 1
ATOM 621 C C . ASN A 1 81 ? 2.799 4.631 -12.473 1.00 77.62 81 ASN A C 1
ATOM 623 O O . ASN A 1 81 ? 2.382 5.695 -12.919 1.00 77.62 81 ASN A O 1
ATOM 627 N N . PRO A 1 82 ? 3.649 4.625 -11.430 1.00 71.38 82 PRO A N 1
ATOM 628 C CA . PRO A 1 82 ? 4.017 5.842 -10.710 1.00 71.38 82 PRO A CA 1
ATOM 629 C C . PRO A 1 82 ? 5.107 6.672 -11.414 1.00 71.38 82 PRO A C 1
ATOM 631 O O . PRO A 1 82 ? 5.758 7.488 -10.757 1.00 71.38 82 PRO A O 1
ATOM 634 N N . ASP A 1 83 ? 5.376 6.456 -12.711 1.00 72.94 83 ASP A N 1
ATOM 635 C CA . ASP A 1 83 ? 6.402 7.214 -13.435 1.00 72.94 83 ASP A CA 1
ATOM 636 C C . ASP A 1 83 ? 6.015 8.697 -13.474 1.00 72.94 83 ASP A C 1
ATOM 638 O O . ASP A 1 83 ? 4.972 9.106 -13.978 1.00 72.94 83 ASP A O 1
ATOM 642 N N . THR A 1 84 ? 6.882 9.533 -12.919 1.00 72.38 84 THR A N 1
ATOM 643 C CA . THR A 1 84 ? 6.613 10.958 -12.751 1.00 72.38 84 THR A CA 1
ATOM 644 C C . THR A 1 84 ? 6.849 11.762 -14.034 1.00 72.38 84 THR A C 1
ATOM 646 O O . THR A 1 84 ? 6.612 12.973 -14.062 1.00 72.38 84 THR A O 1
ATOM 649 N N . ASN A 1 85 ? 7.307 11.126 -15.118 1.00 74.50 85 ASN A N 1
ATOM 650 C CA . ASN A 1 85 ? 7.518 11.766 -16.407 1.00 74.50 85 ASN A CA 1
ATOM 651 C C . ASN A 1 85 ? 6.246 11.747 -17.268 1.00 74.50 85 ASN A C 1
ATOM 653 O O . ASN A 1 85 ? 5.931 10.762 -17.937 1.00 74.50 85 ASN A O 1
ATOM 657 N N . PHE A 1 86 ? 5.577 12.901 -17.350 1.00 73.69 86 PHE A N 1
ATOM 658 C CA . PHE A 1 86 ? 4.386 13.081 -18.187 1.00 73.69 86 PHE A CA 1
ATOM 659 C C . PHE A 1 86 ? 4.588 12.664 -19.649 1.00 73.69 86 PHE A C 1
ATOM 661 O O . PHE A 1 86 ? 3.677 12.087 -20.228 1.00 73.69 86 PHE A O 1
ATOM 668 N N . LEU A 1 87 ? 5.769 12.892 -20.245 1.00 78.31 87 LEU A N 1
ATOM 669 C CA . LEU A 1 87 ? 6.024 12.552 -21.654 1.00 78.31 87 LEU A CA 1
ATOM 670 C C . LEU A 1 87 ? 5.982 11.042 -21.931 1.00 78.31 87 LEU A C 1
ATOM 672 O O . LEU A 1 87 ? 5.894 10.633 -23.083 1.00 78.31 87 LEU A O 1
ATOM 676 N N . LYS A 1 88 ? 6.020 10.207 -20.889 1.00 78.31 88 LYS A N 1
ATOM 677 C CA . LYS A 1 88 ? 5.825 8.759 -21.006 1.00 78.31 88 LYS A CA 1
ATOM 678 C C . LYS A 1 88 ? 4.355 8.333 -20.921 1.00 78.31 88 LYS A C 1
ATOM 680 O O . LYS A 1 88 ? 4.079 7.140 -20.931 1.00 78.31 88 LYS A O 1
ATOM 685 N N . GLY A 1 89 ? 3.422 9.284 -20.827 1.00 77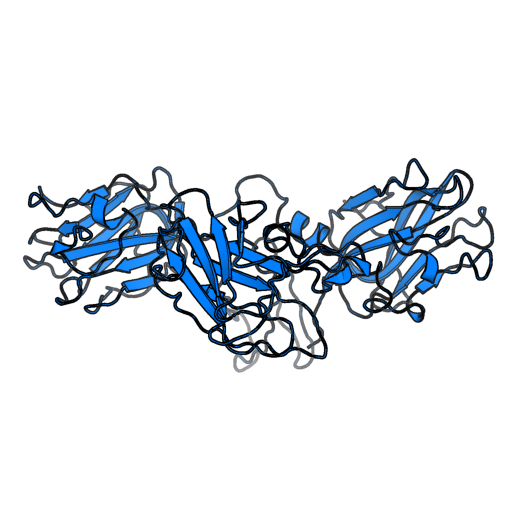.00 89 GLY A N 1
ATOM 686 C CA . GLY A 1 89 ? 1.983 9.014 -20.771 1.00 77.00 89 GLY A CA 1
ATOM 687 C C . GLY A 1 89 ? 1.483 8.491 -19.426 1.00 77.00 89 GLY A C 1
ATOM 688 O O . GLY A 1 89 ? 0.369 7.996 -19.364 1.00 77.00 89 GLY A O 1
ATOM 689 N N . SER A 1 90 ? 2.285 8.607 -18.365 1.00 81.12 90 SER A N 1
ATOM 690 C CA . SER A 1 90 ? 2.001 8.003 -17.056 1.00 81.12 90 SER A CA 1
ATOM 691 C C . SER A 1 90 ? 1.197 8.892 -16.106 1.00 81.12 90 SER A C 1
ATOM 693 O O . SER A 1 90 ? 0.884 8.469 -15.006 1.00 81.12 90 SER A O 1
ATOM 695 N N . CYS A 1 91 ? 0.894 10.142 -16.478 1.00 86.44 91 CYS A N 1
ATOM 696 C CA . CYS A 1 91 ? 0.206 11.066 -15.576 1.00 86.44 91 CYS A CA 1
ATOM 697 C C . CYS A 1 91 ? -1.064 11.641 -16.191 1.00 86.44 91 CYS A C 1
ATOM 699 O O . CYS A 1 91 ? -1.123 11.948 -17.385 1.00 86.44 91 CYS A O 1
ATOM 701 N N . SER A 1 92 ? -2.071 11.826 -15.346 1.00 92.00 92 SER A N 1
ATOM 702 C CA . SER A 1 92 ? -3.219 12.681 -15.628 1.00 92.00 92 SER A CA 1
ATOM 703 C C . SER A 1 92 ? -2.805 14.152 -15.575 1.00 92.00 92 SER A C 1
ATOM 705 O O . SER A 1 92 ? -1.848 14.523 -14.883 1.00 92.00 92 SER A O 1
ATOM 707 N N . HIS A 1 93 ? -3.499 14.991 -16.340 1.00 91.19 93 HIS A N 1
ATOM 708 C CA . HIS A 1 93 ? -3.180 16.408 -16.441 1.00 91.19 93 HIS A CA 1
ATOM 709 C C . HIS A 1 93 ? -4.416 17.218 -16.835 1.00 91.19 93 HIS A C 1
ATOM 711 O O . HIS A 1 93 ? -5.001 16.991 -17.897 1.00 91.19 93 HIS A O 1
ATOM 717 N N . THR A 1 94 ? -4.767 18.216 -16.025 1.00 92.00 94 THR A N 1
ATOM 718 C CA . THR A 1 94 ? -5.838 19.173 -16.347 1.00 92.00 94 THR A CA 1
ATOM 719 C C . THR A 1 94 ? -5.302 20.411 -17.057 1.00 92.00 94 THR A C 1
ATOM 721 O O . THR A 1 94 ? -4.112 20.729 -16.969 1.00 92.00 94 THR A O 1
ATOM 724 N N . SER A 1 95 ? -6.169 21.155 -17.740 1.00 90.75 95 SER A N 1
ATOM 725 C CA . SER A 1 95 ? -5.848 22.538 -18.108 1.00 90.75 95 SER A CA 1
ATOM 726 C C . SER A 1 95 ? -5.732 23.410 -16.853 1.00 90.75 95 SER A C 1
ATOM 728 O O . SER A 1 95 ? -6.083 22.998 -15.746 1.00 90.75 95 SER A O 1
ATOM 730 N N . LYS A 1 96 ? -5.197 24.622 -17.006 1.00 88.56 96 LYS A N 1
ATOM 731 C CA . LYS A 1 96 ? -5.081 25.571 -15.897 1.00 88.56 96 LYS A CA 1
ATOM 732 C C . LYS A 1 96 ? -6.454 26.186 -15.584 1.00 88.56 96 LYS A C 1
ATOM 734 O O . LYS A 1 96 ? -6.949 26.988 -16.367 1.00 88.56 96 LYS A O 1
ATOM 739 N N . GLU A 1 97 ? -7.038 25.809 -14.448 1.00 89.44 97 GLU A N 1
ATOM 740 C CA . GLU A 1 97 ? -8.374 26.224 -13.986 1.00 89.44 97 GLU A CA 1
ATOM 741 C C . GLU A 1 97 ? -8.388 26.512 -12.472 1.00 89.44 97 GLU A C 1
ATOM 743 O O . GLU A 1 97 ? -7.430 26.195 -11.761 1.00 89.44 97 GLU A O 1
ATOM 748 N N . ASN A 1 98 ? -9.480 27.107 -11.970 1.00 86.81 98 ASN A N 1
ATOM 749 C CA . ASN A 1 98 ? -9.697 27.384 -10.546 1.00 86.81 98 ASN A CA 1
ATOM 750 C C . ASN A 1 98 ? -11.100 26.938 -10.065 1.00 86.81 98 ASN A C 1
ATOM 752 O O . ASN A 1 98 ? -12.068 27.659 -10.316 1.00 86.81 98 ASN A O 1
ATOM 756 N N . PRO A 1 99 ? -11.233 25.811 -9.344 1.00 89.19 99 PRO A N 1
ATOM 757 C CA . PRO A 1 99 ? -10.205 24.804 -9.098 1.00 89.19 99 PRO A CA 1
ATOM 758 C C . PRO A 1 99 ? -10.089 23.815 -10.267 1.00 89.19 99 PRO A C 1
ATOM 760 O O . PRO A 1 99 ? -11.094 23.404 -10.845 1.00 89.19 99 PRO A O 1
ATOM 763 N N . SER A 1 100 ? -8.873 23.356 -10.555 1.00 91.25 100 SER A N 1
ATOM 764 C CA . SER A 1 100 ? -8.690 22.099 -11.287 1.00 91.25 100 SER A CA 1
ATOM 765 C C . SER A 1 100 ? -8.985 20.936 -10.349 1.00 91.25 100 SER A C 1
ATOM 767 O O . SER A 1 100 ? -8.531 20.947 -9.200 1.00 91.25 100 SER A O 1
ATOM 769 N N . TRP A 1 101 ? -9.713 19.921 -10.813 1.00 93.44 101 TRP A N 1
ATOM 770 C CA . TRP A 1 101 ? -10.082 18.778 -9.975 1.00 93.44 101 TRP A CA 1
ATOM 771 C C . TRP A 1 101 ? -9.972 17.441 -10.704 1.00 93.44 101 TRP A C 1
ATOM 773 O O . TRP A 1 101 ? -10.118 17.358 -11.921 1.00 93.44 101 TRP A O 1
ATOM 783 N N . TRP A 1 102 ? -9.736 16.390 -9.926 1.00 94.88 102 TRP A N 1
ATOM 784 C CA . TRP A 1 102 ? -9.716 14.992 -10.341 1.00 94.88 102 TRP A CA 1
ATOM 785 C C . TRP A 1 102 ? -10.443 14.147 -9.293 1.00 94.88 102 TRP A C 1
ATOM 787 O O . TRP A 1 102 ? -10.409 14.463 -8.101 1.00 94.88 102 TRP A O 1
ATOM 797 N N . ARG A 1 103 ? -11.108 13.072 -9.722 1.00 95.69 103 ARG A N 1
ATOM 798 C CA . ARG A 1 103 ? -11.744 12.102 -8.827 1.00 95.69 103 ARG A CA 1
ATOM 799 C C . ARG A 1 103 ? -11.641 10.671 -9.334 1.00 95.69 103 ARG A C 1
ATOM 801 O O . ARG A 1 103 ? -11.619 10.437 -10.544 1.00 95.69 103 ARG A O 1
ATOM 808 N N . VAL A 1 104 ? -11.732 9.730 -8.400 1.00 95.25 104 VAL A N 1
ATOM 809 C CA . VAL A 1 104 ? -11.924 8.296 -8.660 1.00 95.25 104 VAL A CA 1
ATOM 810 C C . VAL A 1 104 ? -13.197 7.783 -7.988 1.00 95.25 104 VAL A C 1
ATOM 812 O O . VAL A 1 104 ? -13.493 8.151 -6.852 1.00 95.25 104 VAL A O 1
ATOM 815 N N . ASP A 1 105 ? -13.948 6.945 -8.703 1.00 93.19 105 ASP A N 1
ATOM 816 C CA . ASP A 1 105 ? -15.120 6.208 -8.224 1.00 93.19 105 ASP A CA 1
ATOM 817 C C . ASP A 1 105 ? -14.703 4.806 -7.759 1.00 93.19 105 ASP A C 1
ATOM 819 O O . ASP A 1 105 ? -14.373 3.935 -8.566 1.00 93.19 105 ASP A O 1
ATOM 823 N N . LEU A 1 106 ? -14.743 4.561 -6.452 1.00 85.75 106 LEU A N 1
ATOM 824 C CA . LEU A 1 106 ? -14.370 3.277 -5.855 1.00 85.75 106 LEU A CA 1
ATOM 825 C C . LEU A 1 106 ? -15.409 2.169 -6.137 1.00 85.75 106 LEU A C 1
ATOM 827 O O . LEU A 1 106 ? -15.116 0.978 -5.980 1.00 85.75 106 LEU A O 1
ATOM 831 N N . GLY A 1 107 ? -16.596 2.535 -6.632 1.00 80.12 107 GLY A N 1
ATOM 832 C CA . GLY A 1 107 ? -17.659 1.634 -7.082 1.00 80.12 107 GLY A CA 1
ATOM 833 C C . GLY A 1 107 ? -18.706 1.284 -6.021 1.00 80.12 107 GLY A C 1
ATOM 834 O O . GLY A 1 107 ? -19.688 0.622 -6.343 1.00 80.12 107 GLY A O 1
ATOM 835 N N . SER A 1 108 ? -18.523 1.720 -4.774 1.00 73.44 108 SER A N 1
ATOM 836 C CA . SER A 1 108 ? -19.482 1.559 -3.676 1.00 73.44 108 SER A CA 1
ATOM 837 C C . SER A 1 108 ? -19.309 2.700 -2.675 1.00 73.44 108 SER A C 1
ATOM 839 O O . SER A 1 108 ? -18.194 3.140 -2.433 1.00 73.44 108 SER A O 1
ATOM 841 N N . ASP A 1 109 ? -20.403 3.177 -2.093 1.00 63.47 109 ASP A N 1
ATOM 842 C CA . ASP A 1 109 ? -20.451 4.155 -0.996 1.00 63.47 109 ASP A CA 1
ATOM 843 C C . ASP A 1 109 ? -20.065 3.569 0.367 1.00 63.47 109 ASP A C 1
ATOM 845 O O . ASP A 1 109 ? -19.894 4.309 1.328 1.00 63.47 109 ASP A O 1
ATOM 849 N N . HIS A 1 110 ? -19.849 2.255 0.435 1.00 61.81 110 HIS A N 1
ATOM 850 C CA . HIS A 1 110 ? -19.454 1.533 1.644 1.00 61.81 110 HIS A CA 1
ATOM 851 C C . HIS A 1 110 ? -17.950 1.221 1.695 1.00 61.81 110 HIS A C 1
ATOM 853 O O . HIS A 1 110 ? -17.523 0.369 2.473 1.00 61.81 110 HIS A O 1
ATOM 859 N N . VAL A 1 111 ? -17.131 1.852 0.846 1.00 63.72 111 VAL A N 1
ATOM 860 C CA . VAL A 1 111 ? -15.685 1.597 0.830 1.00 63.72 111 VAL A CA 1
ATOM 861 C C . VAL A 1 111 ? -15.034 2.360 1.976 1.00 63.72 111 VAL A C 1
ATOM 863 O O . VAL A 1 111 ? -15.011 3.585 1.979 1.00 63.72 111 VAL A O 1
ATOM 866 N N . GLY A 1 112 ? -14.515 1.638 2.965 1.00 64.06 112 GLY A N 1
ATOM 867 C CA . GLY A 1 112 ? -13.798 2.233 4.085 1.00 64.06 112 GLY A CA 1
ATOM 868 C C . GLY A 1 112 ? -12.374 2.615 3.692 1.00 64.06 112 GLY A C 1
ATOM 869 O O . GLY A 1 112 ? -11.526 1.737 3.539 1.00 64.06 112 GLY A O 1
ATOM 870 N N . VAL A 1 113 ? -12.090 3.903 3.508 1.00 67.88 113 VAL A N 1
ATOM 871 C CA . VAL A 1 113 ? -10.770 4.370 3.048 1.00 67.88 113 VAL A CA 1
ATOM 872 C C . VAL A 1 113 ? -9.890 4.736 4.235 1.00 67.88 113 VAL A C 1
ATOM 874 O O . VAL A 1 113 ? -10.210 5.630 5.002 1.00 67.88 113 VAL A O 1
ATOM 877 N N . SER A 1 114 ? -8.744 4.084 4.381 1.00 59.91 114 SER A N 1
ATOM 878 C CA . SER A 1 114 ? -7.830 4.316 5.508 1.00 59.91 114 SER A CA 1
ATOM 879 C C . SER A 1 114 ? -6.680 5.261 5.180 1.00 59.91 114 SER A C 1
ATOM 881 O O . SER A 1 114 ? -6.304 6.078 6.018 1.00 59.91 114 SER A O 1
ATOM 883 N N . GLU A 1 115 ? -6.119 5.139 3.977 1.00 64.94 115 GLU A N 1
ATOM 884 C CA . GLU A 1 115 ? -4.959 5.892 3.513 1.00 64.94 115 GLU A CA 1
ATOM 885 C C . GLU A 1 115 ? -5.148 6.205 2.028 1.00 64.94 115 GLU A C 1
ATOM 887 O O . GLU A 1 115 ? -5.555 5.340 1.256 1.00 64.94 115 GLU A O 1
ATOM 892 N N . ILE A 1 116 ? -4.838 7.429 1.618 1.00 71.94 116 ILE A N 1
ATOM 893 C CA . ILE A 1 116 ? -4.745 7.810 0.203 1.00 71.94 116 ILE A CA 1
ATOM 894 C C . ILE A 1 116 ? -3.329 8.305 -0.001 1.00 71.94 116 ILE A C 1
ATOM 896 O O . ILE A 1 116 ? -2.934 9.214 0.721 1.00 71.94 116 ILE A O 1
ATOM 900 N N . HIS A 1 117 ? -2.577 7.694 -0.913 1.00 69.50 117 HIS A N 1
ATOM 901 C CA . HIS A 1 117 ? -1.222 8.091 -1.284 1.00 69.50 117 HIS A CA 1
ATOM 902 C C . HIS A 1 117 ? -1.262 8.691 -2.682 1.00 69.50 117 HIS A C 1
ATOM 904 O O . HIS A 1 117 ? -1.932 8.174 -3.571 1.00 69.50 117 HIS A O 1
ATOM 910 N N . ILE A 1 118 ? -0.544 9.788 -2.878 1.00 73.19 118 ILE A N 1
ATOM 911 C CA . ILE A 1 118 ? -0.513 10.505 -4.153 1.00 73.19 118 ILE A CA 1
ATOM 912 C C . ILE A 1 118 ? 0.929 10.524 -4.668 1.00 73.19 118 ILE A C 1
ATOM 914 O O . ILE A 1 118 ? 1.878 10.556 -3.894 1.00 73.19 118 ILE A O 1
ATOM 918 N N . VAL A 1 119 ? 1.104 10.484 -5.982 1.00 70.50 119 VAL A N 1
ATOM 919 C CA . VAL A 1 119 ? 2.369 10.701 -6.678 1.00 70.50 119 VAL A CA 1
ATOM 920 C C . VAL A 1 119 ? 2.112 11.751 -7.750 1.00 70.50 119 VAL A C 1
ATOM 922 O O . VAL A 1 119 ? 1.233 11.590 -8.595 1.00 70.50 119 VAL A O 1
ATOM 925 N N . ASN A 1 120 ? 2.866 12.846 -7.708 1.00 69.56 120 ASN A N 1
ATOM 926 C CA . ASN A 1 120 ? 2.761 13.951 -8.661 1.00 69.56 120 ASN A CA 1
ATOM 927 C C . ASN A 1 120 ? 3.914 13.897 -9.687 1.00 69.56 120 ASN A C 1
ATOM 929 O O . ASN A 1 120 ? 4.915 13.210 -9.481 1.00 69.56 120 ASN A O 1
ATOM 933 N N . ARG A 1 121 ? 3.770 14.626 -10.795 1.00 69.00 121 ARG A N 1
ATOM 934 C CA . ARG A 1 121 ? 4.738 14.750 -11.886 1.00 69.00 121 ARG A CA 1
ATOM 935 C C . ARG A 1 121 ? 6.038 15.415 -11.429 1.00 69.00 121 ARG A C 1
ATOM 937 O O . ARG A 1 121 ? 6.042 16.381 -10.670 1.00 69.00 121 ARG A O 1
ATOM 944 N N . PHE A 1 122 ? 7.141 14.970 -12.024 1.00 55.72 122 PHE A N 1
ATOM 945 C CA . PHE A 1 122 ? 8.430 15.644 -12.001 1.00 55.72 122 PHE A CA 1
ATOM 946 C C . PHE A 1 122 ? 8.450 16.769 -13.050 1.00 55.72 122 PHE A C 1
ATOM 948 O O . PHE A 1 122 ? 8.383 16.526 -14.259 1.00 55.72 122 PHE A O 1
ATOM 955 N N . SER A 1 123 ? 8.530 18.023 -12.603 1.00 53.25 123 SER A N 1
ATOM 956 C CA . SER A 1 123 ? 8.753 19.182 -13.473 1.00 53.25 123 SER A CA 1
ATOM 957 C C . SER A 1 123 ? 9.627 20.208 -12.760 1.00 53.25 123 SER A C 1
ATOM 959 O O . SER A 1 123 ? 9.311 20.638 -11.656 1.00 53.25 123 SER A O 1
ATOM 961 N N . GLN A 1 124 ? 10.706 20.639 -13.416 1.00 47.38 124 GLN A N 1
ATOM 962 C CA . GLN A 1 124 ? 11.661 21.626 -12.891 1.00 47.38 124 GLN A CA 1
ATOM 963 C C . GLN A 1 124 ? 11.070 23.050 -12.777 1.00 47.38 124 GLN A C 1
ATOM 965 O O . GLN A 1 124 ? 11.764 23.964 -12.340 1.00 47.38 124 GLN A O 1
ATOM 970 N N . HIS A 1 125 ? 9.802 23.258 -13.168 1.00 47.06 125 HIS A N 1
ATOM 971 C CA . HIS A 1 125 ? 9.219 24.593 -13.355 1.00 47.06 125 HIS A CA 1
ATOM 972 C C . HIS A 1 125 ? 7.799 24.808 -12.815 1.00 47.06 125 HIS A C 1
ATOM 974 O O . HIS A 1 125 ? 7.233 25.870 -13.059 1.00 47.06 125 HIS A O 1
ATOM 980 N N . VAL A 1 126 ? 7.200 23.865 -12.083 1.00 47.34 126 VAL A N 1
ATOM 981 C CA . VAL A 1 126 ? 5.859 24.083 -11.513 1.00 47.34 126 VAL A CA 1
ATOM 982 C C . VAL A 1 126 ? 5.808 23.545 -10.091 1.00 47.34 126 VAL A C 1
ATOM 984 O O . VAL A 1 126 ? 5.797 22.336 -9.876 1.00 47.34 126 VAL A O 1
ATOM 987 N N . VAL A 1 127 ? 5.776 24.460 -9.124 1.00 48.12 127 VAL A N 1
ATOM 988 C CA . VAL A 1 127 ? 5.454 24.150 -7.731 1.00 48.12 127 VAL A CA 1
ATOM 989 C C . VAL A 1 127 ? 3.943 24.291 -7.604 1.00 48.12 127 VAL A C 1
ATOM 991 O O . VAL A 1 127 ? 3.417 25.400 -7.608 1.00 48.12 127 VAL A O 1
ATOM 994 N N . THR A 1 128 ? 3.223 23.174 -7.583 1.00 52.22 128 THR A N 1
ATOM 995 C CA . THR A 1 128 ? 1.810 23.201 -7.201 1.00 52.22 128 THR A CA 1
ATOM 996 C C . THR A 1 128 ? 1.727 23.211 -5.687 1.00 52.22 128 THR A C 1
ATOM 998 O O . THR A 1 128 ? 1.846 22.161 -5.056 1.00 52.22 128 THR A O 1
ATOM 1001 N N . GLU A 1 129 ? 1.575 24.401 -5.120 1.00 53.72 129 GLU A N 1
ATOM 1002 C CA . GLU A 1 129 ? 1.303 24.587 -3.699 1.00 53.72 129 GLU A CA 1
ATOM 1003 C C . GLU A 1 129 ? -0.225 24.566 -3.498 1.00 53.72 129 GLU A C 1
ATOM 1005 O O . GLU A 1 129 ? -0.977 25.119 -4.305 1.00 53.72 129 GLU A O 1
ATOM 1010 N N . ASP A 1 130 ? -0.684 23.894 -2.440 1.00 65.69 130 ASP A N 1
ATOM 1011 C CA . ASP A 1 130 ? -2.065 23.891 -1.931 1.00 65.69 130 ASP A CA 1
ATOM 1012 C C . ASP A 1 130 ? -3.129 23.082 -2.723 1.00 65.69 130 ASP A C 1
ATOM 1014 O O . ASP A 1 130 ? -3.922 23.621 -3.511 1.00 65.69 130 ASP A O 1
ATOM 1018 N N . TYR A 1 131 ? -3.236 21.782 -2.410 1.00 76.00 131 TYR A N 1
ATOM 1019 C CA . TYR A 1 131 ? -4.352 20.907 -2.805 1.00 76.00 131 TYR A CA 1
ATOM 1020 C C . TYR A 1 131 ? -5.301 20.605 -1.637 1.00 76.00 131 TYR A C 1
ATOM 1022 O O . TYR A 1 131 ? -4.893 20.543 -0.479 1.00 76.00 131 TYR A O 1
ATOM 1030 N N . LYS A 1 132 ? -6.571 20.348 -1.957 1.00 82.38 132 LYS A N 1
ATOM 1031 C CA . LYS A 1 132 ? -7.601 19.833 -1.051 1.00 82.38 132 LYS A CA 1
ATOM 1032 C C . LYS A 1 132 ? -7.946 18.403 -1.462 1.00 82.38 132 LYS A C 1
ATOM 1034 O O . LYS A 1 132 ? -8.266 18.158 -2.622 1.00 82.38 132 LYS A O 1
ATOM 1039 N N . ILE A 1 133 ? -7.910 17.479 -0.503 1.00 85.50 133 ILE A N 1
ATOM 1040 C CA . ILE A 1 133 ? -8.363 16.095 -0.685 1.00 85.50 133 ILE A CA 1
ATOM 1041 C C . ILE A 1 133 ? -9.718 15.948 0.008 1.00 85.50 133 ILE A C 1
ATOM 1043 O O . ILE A 1 133 ? -9.866 16.332 1.172 1.00 85.50 133 ILE A O 1
ATOM 1047 N N . THR A 1 134 ? -10.707 15.404 -0.692 1.00 88.38 134 THR A N 1
ATOM 1048 C CA . THR A 1 134 ? -12.046 15.132 -0.162 1.00 88.38 134 THR A CA 1
ATOM 1049 C C . THR A 1 134 ? -12.415 13.670 -0.340 1.00 88.38 134 THR A C 1
ATOM 1051 O O . THR A 1 134 ? -11.933 12.988 -1.244 1.00 88.38 134 THR A O 1
ATOM 1054 N N . PHE A 1 135 ? -13.275 13.177 0.544 1.00 87.00 135 PHE A N 1
ATOM 1055 C CA . PHE A 1 135 ? -13.762 11.808 0.480 1.00 87.00 135 PHE A CA 1
ATOM 1056 C C . PHE A 1 135 ? -15.210 11.728 0.963 1.00 87.00 135 PHE A C 1
ATOM 1058 O O . PHE A 1 135 ? -15.539 12.255 2.027 1.00 87.00 135 PHE A O 1
ATOM 1065 N N . GLY A 1 136 ? -16.083 11.100 0.173 1.00 84.06 136 GLY A N 1
ATOM 1066 C CA . GLY A 1 136 ? -17.499 10.965 0.513 1.00 84.06 136 GLY A CA 1
ATOM 1067 C C . GLY A 1 136 ? -18.337 10.295 -0.575 1.00 84.06 136 GLY A C 1
ATOM 1068 O O . GLY A 1 136 ? -17.811 9.678 -1.500 1.00 84.06 136 GLY A O 1
ATOM 1069 N N . GLY A 1 137 ? -19.661 10.363 -0.436 1.00 85.12 137 GLY A N 1
ATOM 1070 C CA . GLY A 1 137 ? -20.613 9.698 -1.334 1.00 85.12 137 GLY A CA 1
ATOM 1071 C C . GLY A 1 137 ? -21.008 10.498 -2.581 1.00 85.12 137 GLY A C 1
ATOM 1072 O O . GLY A 1 137 ? -21.568 9.914 -3.504 1.00 85.12 137 GLY A O 1
ATOM 1073 N N . SER A 1 138 ? -20.723 11.803 -2.626 1.00 88.50 138 SER A N 1
ATOM 1074 C CA . SER A 1 138 ? -21.109 12.685 -3.736 1.00 88.50 138 SER A CA 1
ATOM 1075 C C . SER A 1 138 ? -20.128 12.581 -4.905 1.00 88.50 138 SER A C 1
ATOM 1077 O O . SER A 1 138 ? -18.913 12.587 -4.692 1.00 88.50 138 SER A O 1
ATOM 1079 N N . ASP A 1 139 ? -20.646 12.519 -6.132 1.00 88.31 139 ASP A N 1
ATOM 1080 C CA . ASP A 1 139 ? -19.851 12.567 -7.365 1.00 88.31 139 ASP A CA 1
ATOM 1081 C C . ASP A 1 139 ? -19.271 13.969 -7.622 1.00 88.31 139 ASP A C 1
ATOM 1083 O O . ASP A 1 139 ? -18.178 14.106 -8.182 1.00 88.31 139 ASP A O 1
ATOM 1087 N N . ASP A 1 140 ? -19.960 15.003 -7.136 1.00 90.50 140 ASP A N 1
ATOM 1088 C CA . ASP A 1 140 ? -19.394 16.321 -6.894 1.00 90.50 140 ASP A CA 1
ATOM 1089 C C . ASP A 1 140 ? -18.537 16.283 -5.623 1.00 90.50 140 ASP A C 1
ATOM 1091 O O . ASP A 1 140 ? -19.020 16.380 -4.489 1.00 90.50 140 ASP A O 1
ATOM 1095 N N . VAL A 1 141 ? -17.230 16.143 -5.836 1.00 87.50 141 VAL A N 1
ATOM 1096 C CA . VAL A 1 141 ? -16.228 16.038 -4.774 1.00 87.50 141 VAL A CA 1
ATOM 1097 C C . VAL A 1 141 ? -16.056 17.316 -3.951 1.00 87.50 141 VAL A C 1
ATOM 1099 O O . VAL A 1 141 ? -15.432 17.260 -2.891 1.00 87.50 141 VAL A O 1
ATOM 1102 N N . SER A 1 142 ? -16.612 18.452 -4.384 1.00 86.88 142 SER A N 1
ATOM 1103 C CA . SER A 1 142 ? -16.581 19.702 -3.614 1.00 86.88 142 SER A CA 1
ATOM 1104 C C . SER A 1 142 ? -17.518 19.670 -2.401 1.00 86.88 142 SER A C 1
ATOM 1106 O O . SER A 1 142 ? -17.220 20.302 -1.382 1.00 86.88 142 SER A O 1
ATOM 1108 N N . LEU A 1 143 ? -18.595 18.880 -2.492 1.00 89.00 143 LEU A N 1
ATOM 1109 C CA . LEU A 1 143 ? -19.578 18.649 -1.429 1.00 89.00 143 LEU A CA 1
ATOM 1110 C C . LEU A 1 143 ? -19.098 17.619 -0.399 1.00 89.00 143 LEU A C 1
ATOM 1112 O O . LEU A 1 143 ? -19.638 17.544 0.705 1.00 89.00 143 LEU A O 1
ATOM 1116 N N . ASN A 1 144 ? -18.084 16.821 -0.747 1.00 87.38 144 ASN A N 1
ATOM 1117 C CA . ASN A 1 144 ? -17.543 15.808 0.147 1.00 87.38 144 ASN A CA 1
ATOM 1118 C C . ASN A 1 144 ? -16.692 16.447 1.264 1.00 87.38 144 ASN A C 1
ATOM 1120 O O . ASN A 1 144 ? -15.937 17.396 1.014 1.00 87.38 144 ASN A O 1
ATOM 1124 N N . PRO A 1 145 ? -16.755 15.913 2.498 1.00 84.19 145 PRO A N 1
ATOM 1125 C CA . PRO A 1 145 ? -15.911 16.368 3.593 1.00 84.19 145 PRO A CA 1
ATOM 1126 C C . PRO A 1 145 ? -14.415 16.303 3.242 1.00 84.19 145 PRO A C 1
ATOM 1128 O O . PRO A 1 145 ? -13.974 15.349 2.589 1.00 84.19 145 PRO A O 1
ATOM 1131 N N . PRO A 1 146 ? -13.604 17.278 3.691 1.00 83.25 146 PRO A N 1
ATOM 1132 C CA . PRO A 1 146 ? -12.161 17.189 3.554 1.00 83.25 146 PRO A CA 1
ATOM 1133 C C . PRO A 1 146 ? -11.600 16.049 4.409 1.00 83.25 146 PRO A C 1
ATOM 1135 O O . PRO A 1 146 ? -12.072 15.758 5.513 1.00 83.25 146 PRO A O 1
ATOM 1138 N N . CYS A 1 147 ? -10.561 15.425 3.879 1.00 73.25 147 CYS A N 1
ATOM 1139 C CA . CYS A 1 147 ? -9.711 14.480 4.582 1.00 73.25 147 CYS A CA 1
ATOM 1140 C C . CYS A 1 147 ? -8.971 15.135 5.762 1.00 73.25 147 CYS A C 1
ATOM 1142 O O . CYS A 1 147 ? -8.503 16.267 5.643 1.00 73.25 147 CYS A O 1
ATOM 1144 N N . GLY A 1 148 ? -8.804 14.409 6.874 1.00 61.62 148 GLY A N 1
ATOM 1145 C CA . GLY A 1 148 ? -7.906 14.807 7.966 1.00 61.62 148 GLY A CA 1
ATOM 1146 C C . GLY A 1 148 ? -6.509 14.208 7.766 1.00 61.62 148 GLY A C 1
ATOM 1147 O O . GLY A 1 148 ? -6.382 13.024 7.473 1.00 61.62 148 GLY A O 1
ATOM 1148 N N . GLY A 1 149 ? -5.434 14.989 7.895 1.00 52.28 149 GLY A N 1
ATOM 1149 C CA . GLY A 1 149 ? -4.074 14.459 7.736 1.00 52.28 149 GLY A CA 1
ATOM 1150 C C . GLY A 1 149 ? -2.989 15.530 7.710 1.00 52.28 149 GLY A C 1
ATOM 1151 O O . GLY A 1 149 ? -3.280 16.713 7.561 1.00 52.28 149 GLY A O 1
ATOM 1152 N N . LEU A 1 150 ? -1.737 15.095 7.866 1.00 43.00 150 LEU A N 1
ATOM 1153 C CA . LEU A 1 150 ? -0.555 15.913 7.600 1.00 43.00 150 LEU A CA 1
ATOM 1154 C C . LEU A 1 150 ? -0.230 15.763 6.112 1.00 43.00 150 LEU A C 1
ATOM 1156 O O . LEU A 1 150 ? 0.234 14.711 5.679 1.00 43.00 150 LEU A O 1
ATOM 1160 N N . TYR A 1 151 ? -0.513 16.795 5.329 1.00 55.16 151 TYR A N 1
ATOM 1161 C CA . TYR A 1 151 ? -0.105 16.888 3.933 1.00 55.16 151 TYR A CA 1
ATOM 1162 C C . TYR A 1 151 ? 0.881 18.049 3.825 1.00 55.16 151 TYR A C 1
ATOM 1164 O O . TYR A 1 151 ? 0.491 19.211 3.861 1.00 55.16 151 TYR A O 1
ATOM 1172 N N . ASP A 1 152 ? 2.168 17.718 3.756 1.00 43.34 152 ASP A N 1
ATOM 1173 C CA . ASP A 1 152 ? 3.239 18.678 3.508 1.00 43.34 152 ASP A CA 1
ATOM 1174 C C . ASP A 1 152 ? 4.006 18.233 2.261 1.00 43.34 152 ASP A C 1
ATOM 1176 O O . ASP A 1 152 ? 4.422 17.076 2.140 1.00 43.34 152 ASP A O 1
ATOM 1180 N N . PHE A 1 153 ? 4.105 19.130 1.288 1.00 48.75 153 PHE A N 1
ATOM 1181 C CA . PHE A 1 153 ? 4.607 18.839 -0.049 1.00 48.75 153 PHE A CA 1
ATOM 1182 C C . PHE A 1 153 ? 6.052 19.332 -0.143 1.00 48.75 153 PHE A C 1
ATOM 1184 O O . PHE A 1 153 ? 6.323 20.414 -0.654 1.00 48.75 153 PHE A O 1
ATOM 1191 N N . HIS A 1 154 ? 7.000 18.525 0.334 1.00 39.22 154 HIS A N 1
ATOM 1192 C CA . HIS A 1 154 ? 8.427 18.812 0.185 1.00 39.22 154 HIS A CA 1
ATOM 1193 C C . HIS A 1 154 ? 9.009 18.110 -1.054 1.00 39.22 154 HIS A C 1
ATOM 1195 O O . HIS A 1 154 ? 9.060 16.887 -1.112 1.00 39.22 154 HIS A O 1
ATOM 1201 N N . ASN A 1 155 ? 9.497 18.894 -2.023 1.00 42.31 155 ASN A N 1
ATOM 1202 C CA . ASN A 1 155 ? 10.334 18.472 -3.160 1.00 42.31 155 ASN A CA 1
ATOM 1203 C C . ASN A 1 155 ? 9.839 17.261 -3.981 1.00 42.31 155 ASN A C 1
ATOM 1205 O O . ASN A 1 155 ? 10.266 16.128 -3.763 1.00 42.31 155 ASN A O 1
ATOM 1209 N N . PHE A 1 156 ? 9.049 17.545 -5.026 1.00 50.12 156 PHE A N 1
ATOM 1210 C CA . PHE A 1 156 ? 8.873 16.756 -6.269 1.00 50.12 156 PHE A CA 1
ATOM 1211 C C . PHE A 1 156 ? 8.429 15.280 -6.142 1.00 50.12 156 PHE A C 1
ATOM 1213 O O . PHE A 1 156 ? 8.245 14.613 -7.156 1.00 50.12 156 PHE A O 1
ATOM 1220 N N . THR A 1 157 ? 8.202 14.794 -4.918 1.00 44.31 157 THR A N 1
ATOM 1221 C CA . THR A 1 157 ? 7.691 13.460 -4.579 1.00 44.31 157 THR A CA 1
ATOM 1222 C C . THR A 1 157 ? 6.747 13.627 -3.398 1.00 44.31 157 THR A C 1
ATOM 1224 O O . THR A 1 157 ? 7.157 13.598 -2.242 1.00 44.31 157 THR A O 1
ATOM 1227 N N . ALA A 1 158 ? 5.473 13.879 -3.666 1.00 45.31 158 ALA A N 1
ATOM 1228 C CA . ALA A 1 158 ? 4.524 14.133 -2.596 1.00 45.31 158 ALA A CA 1
ATOM 1229 C C . ALA A 1 158 ? 3.618 12.937 -2.355 1.00 45.31 158 ALA A C 1
ATOM 1231 O O . ALA A 1 158 ? 2.490 12.923 -2.834 1.00 45.31 158 ALA A O 1
ATOM 1232 N N . SER A 1 159 ? 4.100 11.981 -1.557 1.00 47.97 159 SER A N 1
ATOM 1233 C CA . SER A 1 159 ? 3.222 11.025 -0.880 1.00 47.97 159 SER A CA 1
ATOM 1234 C C . SER A 1 159 ? 2.455 11.779 0.209 1.00 47.97 159 SER A C 1
ATOM 1236 O O . SER A 1 159 ? 2.868 11.839 1.363 1.00 47.97 159 SER A O 1
ATOM 1238 N N . ALA A 1 160 ? 1.364 12.443 -0.172 1.00 47.69 160 ALA A N 1
ATOM 1239 C CA . ALA A 1 160 ? 0.404 12.956 0.796 1.00 47.69 160 ALA A CA 1
ATOM 1240 C C . ALA A 1 160 ? -0.383 11.766 1.344 1.00 47.69 160 ALA A C 1
ATOM 1242 O O . ALA A 1 160 ? -0.842 10.952 0.549 1.00 47.69 160 ALA A O 1
ATOM 1243 N N . VAL A 1 161 ? -0.531 11.667 2.669 1.00 47.94 161 VAL A N 1
ATOM 1244 C CA . VAL A 1 161 ? -1.332 10.619 3.315 1.00 47.94 161 VAL A CA 1
ATOM 1245 C C . VAL A 1 161 ? -2.559 11.260 3.956 1.00 47.94 161 VAL A C 1
ATOM 1247 O O . VAL A 1 161 ? -2.465 11.895 5.008 1.00 47.94 161 VAL A O 1
ATOM 1250 N N . CYS A 1 162 ? -3.722 11.106 3.317 1.00 57.00 162 CYS A N 1
ATOM 1251 C CA . CYS A 1 162 ? -5.003 11.372 3.978 1.00 57.00 162 CYS A CA 1
ATOM 1252 C C . CYS A 1 162 ? -5.363 10.171 4.850 1.00 57.00 162 CYS A C 1
ATOM 1254 O O . CYS A 1 162 ? -5.401 9.052 4.342 1.00 57.00 162 CYS A O 1
ATOM 1256 N N . PHE A 1 163 ? -5.695 10.415 6.119 1.00 55.94 163 PHE A N 1
ATOM 1257 C CA . PHE A 1 163 ? -6.326 9.416 6.969 1.00 55.94 163 PHE A CA 1
ATOM 1258 C C . PHE A 1 163 ? -7.808 9.741 7.125 1.00 55.94 163 PHE A C 1
ATOM 1260 O O . PHE A 1 163 ? -8.197 10.888 7.356 1.00 55.94 163 PHE A O 1
ATOM 1267 N N . THR A 1 164 ? -8.655 8.721 7.072 1.00 56.84 164 THR A N 1
ATOM 1268 C CA . THR A 1 164 ? -10.011 8.848 7.606 1.00 56.84 164 THR A CA 1
ATOM 1269 C C . THR A 1 164 ? -10.047 8.023 8.884 1.00 56.84 164 THR A C 1
ATOM 1271 O O . THR A 1 164 ? -10.151 6.806 8.853 1.00 56.84 164 THR A O 1
ATOM 1274 N N . ASN A 1 165 ? -9.786 8.674 10.022 1.00 52.28 165 ASN A N 1
ATOM 1275 C CA . ASN A 1 165 ? -9.994 8.069 11.336 1.00 52.28 165 ASN A CA 1
ATOM 1276 C C . ASN A 1 165 ? -11.026 8.924 12.099 1.00 52.28 165 ASN A C 1
ATOM 1278 O O . ASN A 1 165 ? -10.735 10.110 12.317 1.00 52.28 165 ASN A O 1
ATOM 1282 N N . PRO A 1 166 ? -12.221 8.405 12.456 1.00 54.44 166 PRO A N 1
ATOM 1283 C CA . PRO A 1 166 ? -12.763 7.063 12.152 1.00 54.44 166 PRO A CA 1
ATOM 1284 C C . PRO A 1 166 ? -12.734 6.734 10.660 1.00 54.44 166 PRO A C 1
ATOM 1286 O O . PRO A 1 166 ? -12.761 7.672 9.854 1.00 54.44 166 PRO A O 1
ATOM 1289 N N . LEU A 1 167 ? -12.714 5.447 10.305 1.00 57.38 167 LEU A N 1
ATOM 1290 C CA . LEU A 1 167 ? -12.827 4.995 8.921 1.00 57.38 167 LEU A CA 1
ATOM 1291 C C . LEU A 1 167 ? -14.148 5.505 8.358 1.00 57.38 167 LEU A C 1
ATOM 1293 O O . LEU A 1 167 ? -15.232 5.017 8.670 1.00 57.38 167 LEU A O 1
ATOM 1297 N N . LYS A 1 168 ? -14.062 6.523 7.511 1.00 64.00 168 LYS A N 1
ATOM 1298 C CA . LYS A 1 168 ? -15.218 7.008 6.776 1.00 64.00 168 LYS A CA 1
ATOM 1299 C C . LYS A 1 168 ? -15.475 6.034 5.640 1.00 64.00 168 LYS A C 1
ATOM 1301 O O . LYS A 1 168 ? -14.543 5.551 4.989 1.00 64.00 168 LYS A O 1
ATOM 1306 N N . THR A 1 169 ? -16.747 5.772 5.388 1.00 67.69 169 THR A N 1
ATOM 1307 C CA . THR A 1 169 ? -17.193 5.131 4.158 1.00 67.69 169 THR A CA 1
ATOM 1308 C C . THR A 1 169 ? -17.557 6.200 3.136 1.00 67.69 169 THR A C 1
ATOM 1310 O O . THR A 1 169 ? -17.955 7.320 3.469 1.00 67.69 169 THR A O 1
ATOM 1313 N N . GLY A 1 170 ? -17.323 5.892 1.872 1.00 75.75 170 GLY A N 1
ATOM 1314 C CA . GLY A 1 170 ? -17.565 6.810 0.777 1.00 75.75 170 GLY A CA 1
ATOM 1315 C C . GLY A 1 170 ? -17.244 6.148 -0.547 1.00 75.75 170 GLY A C 1
ATOM 1316 O O . GLY A 1 170 ? -16.660 5.067 -0.599 1.00 75.75 170 GLY A O 1
ATOM 1317 N N . ARG A 1 171 ? -17.653 6.807 -1.625 1.00 86.31 171 ARG A N 1
ATOM 1318 C CA . ARG A 1 171 ? -17.520 6.295 -2.988 1.00 86.31 171 ARG A CA 1
ATOM 1319 C C . ARG A 1 171 ? -16.464 7.034 -3.786 1.00 86.31 171 ARG A C 1
ATOM 1321 O O . ARG A 1 171 ? -15.782 6.419 -4.599 1.00 86.31 171 ARG A O 1
ATOM 1328 N N . TYR A 1 172 ? -16.330 8.335 -3.559 1.00 91.44 172 TYR A N 1
ATOM 1329 C CA . TYR A 1 172 ? -15.495 9.208 -4.365 1.00 91.44 172 TYR A CA 1
ATOM 1330 C C . TYR A 1 172 ? -14.358 9.788 -3.537 1.00 91.44 172 TYR A C 1
ATOM 1332 O O . TYR A 1 172 ? -14.591 10.444 -2.519 1.00 91.44 172 TYR A O 1
ATOM 1340 N N . VAL A 1 173 ? -13.131 9.579 -4.012 1.00 90.75 173 VAL A N 1
ATOM 1341 C CA . VAL A 1 173 ? -11.951 10.334 -3.577 1.00 90.75 173 VAL A CA 1
ATOM 1342 C C . VAL A 1 173 ? -11.746 11.471 -4.568 1.00 90.75 173 VAL A C 1
ATOM 1344 O O . VAL A 1 173 ? -11.644 11.225 -5.770 1.00 90.75 173 VAL A O 1
ATOM 1347 N N . GLY A 1 174 ? -11.701 12.703 -4.068 1.00 91.81 174 GLY A N 1
ATOM 1348 C CA . GLY A 1 174 ? -11.478 13.911 -4.851 1.00 91.81 174 GLY A CA 1
ATOM 1349 C C . GLY A 1 174 ? -10.179 14.607 -4.478 1.00 91.81 174 GLY A C 1
ATOM 1350 O O . GLY A 1 174 ? -9.823 14.687 -3.305 1.00 91.81 174 GLY A O 1
ATOM 1351 N N . ILE A 1 175 ? -9.489 15.139 -5.481 1.00 89.94 175 ILE A N 1
ATOM 1352 C CA . ILE A 1 175 ? -8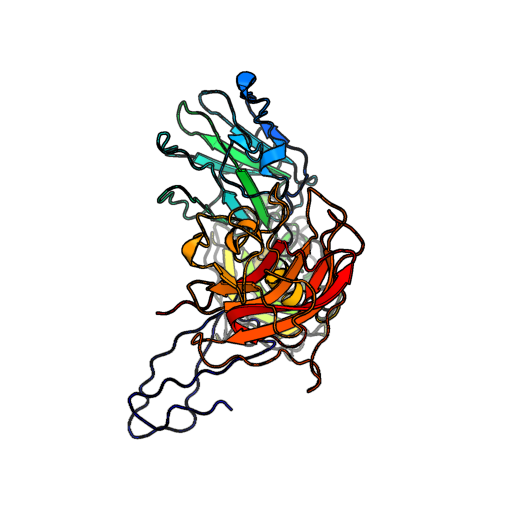.297 15.972 -5.327 1.00 89.94 175 ILE A CA 1
ATOM 1353 C C . ILE A 1 175 ? -8.537 17.241 -6.140 1.00 89.94 175 ILE A C 1
ATOM 1355 O O . ILE A 1 175 ? -8.819 17.167 -7.334 1.00 89.94 175 ILE A O 1
ATOM 1359 N N . SER A 1 176 ? -8.445 18.407 -5.507 1.00 89.31 176 SER A N 1
ATOM 1360 C CA . SER A 1 176 ? -8.664 19.692 -6.172 1.00 89.31 176 SER A CA 1
ATOM 1361 C C . SER A 1 176 ? -7.620 20.725 -5.775 1.00 89.31 176 SER A C 1
ATOM 1363 O O . SER A 1 176 ? -7.161 20.749 -4.635 1.00 89.31 176 SER A O 1
ATOM 1365 N N . THR A 1 177 ? -7.267 21.622 -6.687 1.00 85.75 177 THR A N 1
ATOM 1366 C CA . THR A 1 177 ? -6.434 22.784 -6.361 1.00 85.75 177 THR A CA 1
ATOM 1367 C C . THR A 1 177 ? -7.217 23.777 -5.500 1.00 85.75 177 THR A C 1
ATOM 1369 O O . THR A 1 177 ? -8.446 23.790 -5.510 1.00 85.75 177 THR A O 1
ATOM 1372 N N . THR A 1 178 ? -6.522 24.616 -4.734 1.00 83.38 178 THR A N 1
ATOM 1373 C CA . THR A 1 178 ? -7.156 25.730 -3.993 1.00 83.38 178 THR A CA 1
ATOM 1374 C C . THR A 1 178 ? -7.003 27.087 -4.692 1.00 83.38 178 THR A C 1
ATOM 1376 O O . THR A 1 178 ? -7.602 28.077 -4.274 1.00 83.38 178 THR A O 1
ATOM 1379 N N . LYS A 1 179 ? -6.197 27.129 -5.758 1.00 82.62 179 LYS A N 1
ATOM 1380 C CA . LYS A 1 179 ? -5.886 28.298 -6.587 1.00 82.62 179 LYS A CA 1
ATOM 1381 C C . LYS A 1 179 ? -5.920 27.908 -8.068 1.00 82.62 179 LYS A C 1
ATOM 1383 O O . LYS A 1 179 ? -5.999 26.723 -8.407 1.00 82.62 179 LYS A O 1
ATOM 1388 N N . GLU A 1 180 ? -5.815 28.908 -8.943 1.00 86.88 180 GLU A N 1
ATOM 1389 C CA . GLU A 1 180 ? -5.758 28.722 -10.395 1.00 86.88 180 GLU A CA 1
ATOM 1390 C C . GLU A 1 180 ? -4.443 28.061 -10.846 1.00 86.88 180 GLU A C 1
ATOM 1392 O O . GLU A 1 180 ? -3.425 28.726 -11.050 1.00 86.88 180 GLU A O 1
ATOM 1397 N N . GLN A 1 181 ? -4.455 26.743 -11.021 1.00 83.62 181 GLN A N 1
ATOM 1398 C CA . GLN A 1 181 ? -3.292 25.974 -11.466 1.00 83.62 181 GLN A CA 1
ATOM 1399 C C . GLN A 1 181 ? -3.725 24.662 -12.117 1.00 83.62 181 GLN A C 1
ATOM 1401 O O . GLN A 1 181 ? -4.834 24.190 -11.877 1.00 83.62 181 GLN A O 1
ATOM 1406 N N . SER A 1 182 ? -2.867 24.059 -12.940 1.00 86.00 182 SER A N 1
ATOM 1407 C CA . SER A 1 182 ? -3.115 22.706 -13.446 1.00 86.00 182 SER A CA 1
ATOM 1408 C C . SER A 1 182 ? -2.926 21.674 -12.334 1.00 86.00 182 SER A C 1
ATOM 1410 O O . SER A 1 182 ? -1.967 21.769 -11.569 1.00 86.00 182 SER A O 1
ATOM 1412 N N . LEU A 1 183 ? -3.783 20.657 -12.304 1.00 86.94 183 LEU A N 1
ATOM 1413 C CA . LEU A 1 183 ? -3.628 19.467 -11.475 1.00 86.94 183 LEU A CA 1
ATOM 1414 C C . LEU A 1 183 ? -2.944 18.368 -12.299 1.00 86.94 183 LEU A C 1
ATOM 1416 O O . LEU A 1 183 ? -3.381 18.045 -13.405 1.00 86.94 183 LEU A O 1
ATOM 1420 N N . GLN A 1 184 ? -1.865 17.812 -11.756 1.00 85.31 184 GLN A N 1
ATOM 1421 C CA . GLN A 1 184 ? -1.114 16.704 -12.343 1.00 85.31 184 GLN A CA 1
ATOM 1422 C C . GLN A 1 184 ? -1.043 15.578 -11.312 1.00 85.31 184 GLN A C 1
ATOM 1424 O O . GLN A 1 184 ? -0.697 15.820 -10.159 1.00 85.31 184 GLN A O 1
ATOM 1429 N N . LEU A 1 185 ? -1.399 14.357 -11.704 1.00 86.12 185 LEU A N 1
ATOM 1430 C CA . LEU A 1 185 ? -1.354 13.185 -10.823 1.00 86.12 185 LEU A CA 1
ATOM 1431 C C . LEU A 1 185 ? -0.845 11.999 -11.633 1.00 86.12 185 LEU A C 1
ATOM 1433 O O . LEU A 1 185 ? -1.452 11.663 -12.650 1.00 86.12 185 LEU A O 1
ATOM 1437 N N . CYS A 1 186 ? 0.263 11.403 -11.206 1.00 83.06 186 CYS A N 1
ATOM 1438 C CA . CYS A 1 186 ? 0.884 10.253 -11.864 1.00 83.06 186 CYS A CA 1
ATOM 1439 C C . CYS A 1 186 ? 0.432 8.931 -11.256 1.00 83.06 186 CYS A C 1
ATOM 1441 O O . CYS A 1 186 ? 0.229 7.981 -11.983 1.00 83.06 186 CYS A O 1
ATOM 1443 N N . GLU A 1 187 ? 0.195 8.883 -9.947 1.00 85.75 187 GLU A N 1
ATOM 1444 C CA . GLU A 1 187 ? -0.439 7.724 -9.317 1.00 85.75 187 GLU A CA 1
ATOM 1445 C C . GLU A 1 187 ? -1.219 8.184 -8.084 1.00 85.75 187 GLU A C 1
ATOM 1447 O O . GLU A 1 187 ? -0.779 9.060 -7.338 1.00 85.75 187 GLU A O 1
ATOM 1452 N N . VAL A 1 188 ? -2.392 7.604 -7.870 1.00 83.88 188 VAL A N 1
ATOM 1453 C CA . VAL A 1 188 ? -3.233 7.787 -6.693 1.00 83.88 188 VAL A CA 1
ATOM 1454 C C . VAL A 1 188 ? -3.584 6.400 -6.184 1.00 83.88 188 VAL A C 1
ATOM 1456 O O . VAL A 1 188 ? -4.411 5.691 -6.758 1.00 83.88 188 VAL A O 1
ATOM 1459 N N . GLU A 1 189 ? -2.955 6.016 -5.081 1.00 79.19 189 GLU A N 1
ATOM 1460 C CA . GLU A 1 189 ? -3.199 4.740 -4.430 1.00 79.19 189 GLU A CA 1
ATOM 1461 C C . GLU A 1 189 ? -4.182 4.953 -3.272 1.00 79.19 189 GLU A C 1
ATOM 1463 O O . GLU A 1 189 ? -3.942 5.759 -2.373 1.00 79.19 189 GLU A O 1
ATOM 1468 N N . VAL A 1 190 ? -5.307 4.240 -3.280 1.00 76.75 190 VAL A N 1
ATOM 1469 C CA . VAL A 1 190 ? -6.311 4.299 -2.208 1.00 76.75 190 VAL A CA 1
ATOM 1470 C C . VAL A 1 190 ? -6.302 2.973 -1.475 1.00 76.75 190 VAL A C 1
ATOM 1472 O O . VAL A 1 190 ? -6.516 1.928 -2.076 1.00 76.75 190 VAL A O 1
ATOM 1475 N N . TYR A 1 191 ? -6.095 3.006 -0.168 1.00 69.75 191 TYR A N 1
ATOM 1476 C CA . TYR A 1 191 ? -5.963 1.812 0.648 1.00 69.75 191 TYR A CA 1
ATOM 1477 C C . TYR A 1 191 ? -7.042 1.756 1.717 1.00 69.75 191 TYR A C 1
ATOM 1479 O O . TYR A 1 191 ? -7.287 2.727 2.441 1.00 69.75 191 TYR A O 1
ATOM 1487 N N . SER A 1 192 ? -7.646 0.584 1.873 1.00 66.00 192 SER A N 1
ATOM 1488 C CA . SER A 1 192 ? -8.507 0.267 3.009 1.00 66.00 192 SER A CA 1
ATOM 1489 C C . SER A 1 192 ? -7.731 -0.514 4.060 1.00 66.00 192 SER A C 1
ATOM 1491 O O . SER A 1 192 ? -6.879 -1.343 3.737 1.00 66.00 192 SER A O 1
ATOM 1493 N N . ARG A 1 193 ? -8.058 -0.268 5.327 1.00 61.12 193 ARG A N 1
ATOM 1494 C CA . ARG A 1 193 ? -7.828 -1.229 6.401 1.00 61.12 193 ARG A CA 1
ATOM 1495 C C . ARG A 1 193 ? -9.151 -1.951 6.577 1.00 61.12 193 ARG A C 1
ATOM 1497 O O . ARG A 1 193 ? -10.169 -1.301 6.798 1.00 61.12 193 ARG A O 1
ATOM 1504 N N . GLU A 1 194 ? -9.138 -3.272 6.457 1.00 68.31 194 GLU A N 1
ATOM 1505 C CA . GLU A 1 194 ? -10.349 -4.069 6.631 1.00 68.31 194 GLU A CA 1
ATOM 1506 C C . GLU A 1 194 ? -10.871 -3.903 8.068 1.00 68.31 194 GLU A C 1
ATOM 1508 O O . GLU A 1 194 ? -10.242 -4.362 9.025 1.00 68.31 194 GLU A O 1
ATOM 1513 N N . ASN A 1 195 ? -12.017 -3.230 8.224 1.00 74.31 195 ASN A N 1
ATOM 1514 C CA . ASN A 1 195 ? -12.774 -3.237 9.471 1.00 74.31 195 ASN A CA 1
ATOM 1515 C C . ASN A 1 195 ? -13.522 -4.572 9.565 1.00 74.31 195 ASN A C 1
ATOM 1517 O O . ASN A 1 195 ? -14.599 -4.744 8.991 1.00 74.31 195 ASN A O 1
ATOM 1521 N N . LEU A 1 196 ? -12.966 -5.509 10.329 1.00 81.12 196 LEU A N 1
ATOM 1522 C CA . LEU A 1 196 ? -13.514 -6.851 10.517 1.00 81.12 196 LEU A CA 1
ATOM 1523 C C . LEU A 1 196 ? -14.903 -6.855 11.163 1.00 81.12 196 LEU A C 1
ATOM 1525 O O . LEU A 1 196 ? -15.601 -7.863 11.070 1.00 81.12 196 LEU A O 1
ATOM 1529 N N . ALA A 1 197 ? -15.293 -5.771 11.840 1.00 86.44 197 ALA A N 1
ATOM 1530 C CA . ALA A 1 197 ? -16.592 -5.642 12.489 1.00 86.44 197 ALA A CA 1
ATOM 1531 C C . ALA A 1 197 ? -17.688 -5.114 11.552 1.00 86.44 197 ALA A C 1
ATOM 1533 O O . ALA A 1 197 ? -18.865 -5.298 11.863 1.00 86.44 197 ALA A O 1
ATOM 1534 N N . PHE A 1 198 ? -17.335 -4.509 10.413 1.00 82.94 198 PHE A N 1
ATOM 1535 C CA . PHE A 1 198 ? -18.286 -3.836 9.530 1.00 82.94 198 PHE A CA 1
ATOM 1536 C C . PHE A 1 198 ? -19.437 -4.760 9.102 1.00 82.94 198 PHE A C 1
ATOM 1538 O O . PHE A 1 198 ? -19.220 -5.835 8.535 1.00 82.94 198 PHE A O 1
ATOM 1545 N N . ARG A 1 199 ? -20.675 -4.335 9.391 1.00 81.31 199 ARG A N 1
ATOM 1546 C CA . ARG A 1 199 ? -21.938 -5.056 9.130 1.00 81.31 199 ARG A CA 1
ATOM 1547 C C . ARG A 1 199 ? -21.997 -6.482 9.675 1.00 81.31 199 ARG A C 1
ATOM 1549 O O . ARG A 1 199 ? -22.814 -7.294 9.231 1.00 81.31 199 ARG A O 1
ATOM 1556 N N . LYS A 1 200 ? -21.143 -6.813 10.639 1.00 87.75 200 LYS A N 1
ATOM 1557 C CA . LYS A 1 200 ? -21.172 -8.115 11.292 1.00 87.75 200 LYS A CA 1
ATOM 1558 C C . LYS A 1 200 ? -22.321 -8.205 12.297 1.00 87.75 200 LYS A C 1
ATOM 1560 O O . LYS A 1 200 ? -22.780 -7.183 12.806 1.00 87.75 200 LYS A O 1
ATOM 1565 N N . PRO A 1 201 ? -22.778 -9.423 12.632 1.00 93.62 201 PRO A N 1
ATOM 1566 C CA . PRO A 1 201 ? -23.775 -9.610 13.676 1.00 93.62 201 PRO A CA 1
ATOM 1567 C C . PRO A 1 201 ? -23.302 -9.036 15.015 1.00 93.62 201 PRO A C 1
ATOM 1569 O O . PRO A 1 201 ? -22.203 -9.339 15.488 1.00 93.62 201 PRO A O 1
ATOM 1572 N N . THR A 1 202 ? -24.153 -8.235 15.649 1.00 93.31 202 THR A N 1
ATOM 1573 C CA . THR A 1 202 ? -23.884 -7.623 16.953 1.00 93.31 202 THR A CA 1
ATOM 1574 C C . THR A 1 202 ? -24.908 -8.055 17.989 1.00 93.31 202 THR A C 1
ATOM 1576 O O . THR A 1 202 ? -26.039 -8.428 17.679 1.00 93.31 202 THR A O 1
ATOM 1579 N N . TYR A 1 203 ? -24.496 -8.002 19.250 1.00 89.81 203 TYR A N 1
ATOM 1580 C CA . TYR A 1 203 ? -25.303 -8.380 20.398 1.00 89.81 203 TYR A CA 1
ATOM 1581 C C . TYR A 1 203 ? -25.035 -7.404 21.535 1.00 89.81 203 TYR A C 1
ATOM 1583 O O . TYR A 1 203 ? -23.901 -6.983 21.754 1.00 89.81 203 TYR A O 1
ATOM 1591 N N . GLN A 1 204 ? -26.057 -7.080 22.312 1.00 86.81 204 GLN A N 1
ATOM 1592 C CA . GLN A 1 204 ? -25.911 -6.219 23.480 1.00 86.81 204 GLN A CA 1
ATOM 1593 C C . GLN A 1 204 ? -26.805 -6.681 24.622 1.00 86.81 204 GLN A C 1
ATOM 1595 O O . GLN A 1 204 ? -27.777 -7.415 24.425 1.00 86.81 204 GLN A O 1
ATOM 1600 N N . GLN A 1 205 ? -26.482 -6.245 25.836 1.00 79.44 205 GLN A N 1
ATOM 1601 C CA . GLN A 1 205 ? -27.282 -6.576 27.004 1.00 79.44 205 GLN A CA 1
ATOM 1602 C C . GLN A 1 205 ? -28.621 -5.818 26.978 1.00 79.44 205 GLN A C 1
ATOM 1604 O O . GLN A 1 205 ? -28.634 -4.590 26.938 1.00 79.44 205 GLN A O 1
ATOM 1609 N N . THR A 1 206 ? -29.732 -6.561 27.098 1.00 70.56 206 THR A N 1
ATOM 1610 C CA . THR A 1 206 ? -31.147 -6.106 27.152 1.00 70.56 206 THR A CA 1
ATOM 1611 C C . THR A 1 206 ? -31.745 -5.507 25.860 1.00 70.56 206 THR A C 1
ATOM 1613 O O . THR A 1 206 ? -31.034 -4.973 25.015 1.00 70.56 206 THR A O 1
ATOM 1616 N N . LYS A 1 207 ? -33.078 -5.649 25.695 1.00 57.84 207 LYS A N 1
ATOM 1617 C CA . LYS A 1 207 ? -33.865 -5.166 24.538 1.00 57.84 207 LYS A CA 1
ATOM 1618 C C . LYS A 1 207 ? -33.929 -3.636 24.508 1.00 57.84 207 LYS A C 1
ATOM 1620 O O . LYS A 1 207 ? -34.239 -3.003 25.513 1.00 57.84 207 LYS A O 1
ATOM 1625 N N . THR A 1 208 ? -33.636 -3.077 23.345 1.00 62.44 208 THR A N 1
ATOM 1626 C CA . THR A 1 208 ? -33.318 -1.667 23.120 1.00 62.44 208 THR A CA 1
ATOM 1627 C C . THR A 1 208 ? -34.538 -0.759 22.959 1.00 62.44 208 THR A C 1
ATOM 1629 O O . THR A 1 208 ? -35.620 -1.215 22.600 1.00 62.44 208 THR A O 1
ATOM 1632 N N . LEU A 1 209 ? -34.335 0.548 23.177 1.00 62.06 209 LEU A N 1
ATOM 1633 C CA . LEU A 1 209 ? -35.183 1.613 22.619 1.00 62.06 209 LEU A CA 1
ATOM 1634 C C . LEU A 1 209 ? -35.239 1.475 21.085 1.00 62.06 209 LEU A C 1
ATOM 1636 O O . LEU A 1 209 ? -34.228 1.096 20.493 1.00 62.06 209 LEU A O 1
ATOM 1640 N N . GLU A 1 210 ? -36.368 1.823 20.452 1.00 58.97 210 GLU A N 1
ATOM 1641 C CA . GLU A 1 210 ? -36.616 1.656 18.999 1.00 58.97 210 GLU A CA 1
ATOM 1642 C C . GLU A 1 210 ? -35.483 2.181 18.092 1.00 58.97 210 GLU A C 1
ATOM 1644 O O . GLU A 1 210 ? -35.277 1.652 17.007 1.00 58.97 210 GLU A O 1
ATOM 1649 N N . ASN A 1 211 ? -34.691 3.154 18.561 1.00 67.06 211 ASN A N 1
ATOM 1650 C CA . ASN A 1 211 ? -33.617 3.811 17.815 1.00 67.06 211 ASN A CA 1
ATOM 1651 C C . ASN A 1 211 ? -32.214 3.630 18.429 1.00 67.06 211 ASN A C 1
ATOM 1653 O O . ASN A 1 211 ? -31.433 4.572 18.440 1.00 67.06 211 ASN A O 1
ATOM 1657 N N . GLY A 1 212 ? -31.866 2.472 18.989 1.00 73.75 212 GLY A N 1
ATOM 1658 C CA . GLY A 1 212 ? -30.535 2.280 19.595 1.00 73.75 212 GLY A CA 1
ATOM 1659 C C . GLY A 1 212 ? -29.906 0.916 19.357 1.00 73.75 212 GLY A C 1
ATOM 1660 O O . GLY A 1 212 ? -29.116 0.485 20.192 1.00 73.75 212 GLY A O 1
ATOM 1661 N N . THR A 1 213 ? -30.302 0.211 18.295 1.00 87.62 213 THR A N 1
ATOM 1662 C CA . THR A 1 213 ? -29.903 -1.179 18.023 1.00 87.62 213 THR A CA 1
ATOM 1663 C C . THR A 1 213 ? -28.380 -1.356 17.954 1.00 87.62 213 THR A C 1
ATOM 1665 O O . THR A 1 213 ? -27.636 -0.417 17.670 1.00 87.62 213 THR A O 1
ATOM 1668 N N . SER A 1 214 ? -27.896 -2.559 18.282 1.00 89.81 214 SER A N 1
ATOM 1669 C CA . SER A 1 214 ? -26.460 -2.825 18.444 1.00 89.81 214 SER A CA 1
ATOM 1670 C C . SER A 1 214 ? -25.664 -2.722 17.145 1.00 89.81 214 SER A C 1
ATOM 1672 O O . SER A 1 214 ? -24.473 -2.436 17.199 1.00 89.81 214 SER A O 1
ATOM 1674 N N . ASP A 1 215 ? -26.301 -2.970 16.003 1.00 90.12 215 ASP A N 1
ATOM 1675 C CA . ASP A 1 215 ? -25.710 -2.987 14.662 1.00 90.12 215 ASP A CA 1
ATOM 1676 C C . ASP A 1 215 ? -25.296 -1.602 14.171 1.00 90.12 215 ASP A C 1
ATOM 1678 O O . ASP A 1 215 ? -24.358 -1.504 13.389 1.00 90.12 215 ASP A O 1
ATOM 1682 N N . ARG A 1 216 ? -25.896 -0.542 14.722 1.00 88.44 216 ARG A N 1
ATOM 1683 C CA . ARG A 1 216 ? -25.502 0.841 14.431 1.00 88.44 216 ARG A CA 1
ATOM 1684 C C . ARG A 1 216 ? -24.047 1.137 14.781 1.00 88.44 216 ARG A C 1
ATOM 1686 O O . ARG A 1 216 ? -23.409 1.944 14.142 1.00 88.44 216 ARG A O 1
ATOM 1693 N N . ALA A 1 217 ? -23.490 0.432 15.765 1.00 89.38 217 ALA A N 1
ATOM 1694 C CA . ALA A 1 217 ? -22.087 0.592 16.125 1.00 89.38 217 ALA A CA 1
ATOM 1695 C C . ALA A 1 217 ? -21.107 -0.051 15.125 1.00 89.38 217 ALA A C 1
ATOM 1697 O O . ALA A 1 217 ? -19.915 -0.021 15.389 1.00 89.38 217 ALA A O 1
ATOM 1698 N N . VAL A 1 218 ? -21.566 -0.708 14.058 1.00 87.69 218 VAL A N 1
ATOM 1699 C CA . VAL A 1 218 ? -20.694 -1.332 13.044 1.00 87.69 218 VAL A CA 1
ATOM 1700 C C . VAL A 1 218 ? -21.192 -1.076 11.621 1.00 87.69 218 VAL A C 1
ATOM 1702 O O . VAL A 1 218 ? -20.906 -1.852 10.703 1.00 87.69 218 VAL A O 1
ATOM 1705 N N . ASP A 1 219 ? -22.006 -0.042 11.428 1.00 77.25 219 ASP A N 1
ATOM 1706 C CA . ASP A 1 219 ? -22.627 0.260 10.139 1.00 77.25 219 ASP A CA 1
ATOM 1707 C C . ASP A 1 219 ? -21.780 1.209 9.271 1.00 77.25 219 ASP A C 1
ATOM 1709 O O . ASP A 1 219 ? -22.119 1.421 8.102 1.00 77.25 219 ASP A O 1
ATOM 1713 N N . GLY A 1 220 ? -20.653 1.706 9.802 1.00 72.06 220 GLY A N 1
ATOM 1714 C CA . GLY A 1 220 ? -19.728 2.616 9.128 1.00 72.06 220 GLY A CA 1
ATOM 1715 C C . GLY A 1 220 ? -20.153 4.084 9.184 1.00 72.06 220 GLY A C 1
ATOM 1716 O O . GLY A 1 220 ? -19.559 4.915 8.488 1.00 72.06 220 GLY A O 1
ATOM 1717 N N . ASN A 1 221 ? -21.179 4.418 9.970 1.00 72.75 221 ASN A N 1
ATOM 1718 C CA . ASN A 1 221 ? -21.608 5.779 10.244 1.00 72.75 221 ASN A CA 1
ATOM 1719 C C . ASN A 1 221 ? -21.120 6.193 11.633 1.00 72.75 221 ASN A C 1
ATOM 1721 O O . ASN A 1 221 ? -21.741 5.877 12.636 1.00 72.75 221 ASN A O 1
ATOM 1725 N N . SER A 1 222 ? -20.055 6.990 11.699 1.00 74.12 222 SER A N 1
ATOM 1726 C CA . SER A 1 222 ? -19.452 7.434 12.962 1.00 74.12 222 SER A CA 1
ATOM 1727 C C . SER A 1 222 ? -20.027 8.747 13.521 1.00 74.12 222 SER A C 1
ATOM 1729 O O . SER A 1 222 ? -19.315 9.482 14.217 1.00 74.12 222 SER A O 1
ATOM 1731 N N . ASN A 1 223 ? -21.257 9.127 13.158 1.00 76.38 223 ASN A N 1
ATOM 1732 C CA . ASN A 1 223 ? -21.864 10.372 13.626 1.00 76.38 223 ASN A CA 1
ATOM 1733 C C . ASN A 1 223 ? -22.083 10.343 15.150 1.00 76.38 223 ASN A C 1
ATOM 1735 O O . ASN A 1 223 ? -22.850 9.556 15.688 1.00 76.38 223 ASN A O 1
ATOM 1739 N N . MET A 1 224 ? -21.428 11.257 15.864 1.00 80.31 224 MET A N 1
ATOM 1740 C CA . MET A 1 224 ? -21.460 11.299 17.328 1.00 80.31 224 MET A CA 1
ATOM 1741 C C . MET A 1 224 ? -22.777 11.858 17.904 1.00 80.31 224 MET A C 1
ATOM 1743 O O . MET A 1 224 ? -22.946 11.868 19.129 1.00 80.31 224 MET A O 1
ATOM 1747 N N . ASP A 1 225 ? -23.693 12.338 17.052 1.00 80.75 225 ASP A N 1
ATOM 1748 C CA . ASP A 1 225 ? -25.052 12.730 17.429 1.00 80.75 225 ASP A CA 1
ATOM 1749 C C . ASP A 1 225 ? -25.976 11.505 17.488 1.00 80.75 225 ASP A C 1
ATOM 1751 O O . ASP A 1 225 ? -26.271 10.853 16.482 1.00 80.75 225 ASP A O 1
ATOM 1755 N N . PHE A 1 226 ? -26.497 11.235 18.686 1.00 76.88 226 PHE A N 1
ATOM 1756 C CA . PHE A 1 226 ? -27.432 10.143 18.938 1.00 76.88 226 PHE A CA 1
ATOM 1757 C C . PHE A 1 226 ? -28.674 10.205 18.037 1.00 76.88 226 PHE A C 1
ATOM 1759 O O . PHE A 1 226 ? -29.146 9.173 17.557 1.00 76.88 226 PHE A O 1
ATOM 1766 N N . TRP A 1 227 ? -29.206 11.405 17.792 1.00 76.38 227 TRP A N 1
ATOM 1767 C CA . TRP A 1 227 ? -30.414 11.590 16.984 1.00 76.38 227 TRP A CA 1
ATOM 1768 C C . TRP A 1 227 ? -30.143 11.485 15.483 1.00 76.38 227 TRP A C 1
ATOM 1770 O O . TRP A 1 227 ? -31.074 11.256 14.714 1.00 76.38 227 TRP A O 1
ATOM 1780 N N . GLY A 1 228 ? -28.870 11.541 15.081 1.00 71.12 228 GLY A N 1
ATOM 1781 C CA . GLY A 1 228 ? -28.409 11.245 13.727 1.00 71.12 228 GLY A CA 1
ATOM 1782 C C . GLY A 1 228 ? -28.500 9.764 13.344 1.00 71.12 228 GLY A C 1
ATOM 1783 O O . GLY A 1 228 ? -28.143 9.407 12.226 1.00 71.12 228 GLY A O 1
ATOM 1784 N N . GLY A 1 229 ? -28.961 8.894 14.253 1.00 72.38 229 GLY A N 1
ATOM 1785 C CA . GLY A 1 229 ? -29.241 7.485 13.968 1.00 72.38 229 GLY A CA 1
ATOM 1786 C C . GLY A 1 229 ? -28.016 6.569 13.921 1.00 72.38 229 GLY A C 1
ATOM 1787 O O . GLY A 1 229 ? -28.185 5.395 13.623 1.00 72.38 229 GLY A O 1
ATOM 1788 N N . SER A 1 230 ? -26.827 7.077 14.252 1.00 81.31 230 SER A N 1
ATOM 1789 C CA . SER A 1 230 ? -25.545 6.348 14.212 1.00 81.31 230 SER A CA 1
ATOM 1790 C C . SER A 1 230 ? -25.248 5.551 15.487 1.00 81.31 230 SER A C 1
ATOM 1792 O O . SER A 1 230 ? -24.568 4.536 15.458 1.00 81.31 230 SER A O 1
ATOM 1794 N N . CYS A 1 231 ? -25.769 5.967 16.644 1.00 87.19 231 CYS A N 1
ATOM 1795 C CA . CYS A 1 231 ? -25.306 5.389 17.903 1.00 87.19 231 CYS A CA 1
ATOM 1796 C C . CYS A 1 231 ? -26.161 4.223 18.405 1.00 87.19 231 CYS A C 1
ATOM 1798 O O . CYS A 1 231 ? -27.379 4.334 18.573 1.00 87.19 231 CYS A O 1
ATOM 1800 N N . SER A 1 232 ? -25.493 3.128 18.768 1.00 89.56 232 SER A N 1
ATOM 1801 C CA . SER A 1 232 ? -26.073 2.086 19.614 1.00 89.56 232 SER A CA 1
ATOM 1802 C C . SER A 1 232 ? -26.282 2.600 21.044 1.00 89.56 232 SER A C 1
ATOM 1804 O O . SER A 1 232 ? -25.608 3.527 21.517 1.00 89.56 232 SER A O 1
ATOM 1806 N N . PHE A 1 233 ? -27.229 1.994 21.757 1.00 88.19 233 PHE A N 1
ATOM 1807 C CA . PHE A 1 233 ? -27.530 2.312 23.149 1.00 88.19 233 PHE A CA 1
ATOM 1808 C C . PHE A 1 233 ? -27.599 1.045 23.994 1.00 88.19 233 PHE A C 1
ATOM 1810 O O . PHE A 1 233 ? -28.494 0.216 23.823 1.00 88.19 233 PHE A O 1
ATOM 1817 N N . VAL A 1 234 ? -26.706 0.947 24.978 1.00 87.19 234 VAL A N 1
ATOM 1818 C CA . VAL A 1 234 ? -26.733 -0.104 25.994 1.00 87.19 234 VAL A CA 1
ATOM 1819 C C . VAL A 1 234 ? -27.367 0.449 27.269 1.00 87.19 234 VAL A C 1
ATOM 1821 O O . VAL A 1 234 ? -26.863 1.393 27.889 1.00 87.19 234 VAL A O 1
ATOM 1824 N N . GLN A 1 235 ? -28.505 -0.132 27.658 1.00 83.38 235 GLN A N 1
ATOM 1825 C CA . GLN A 1 235 ? -29.308 0.342 28.785 1.00 83.38 235 GLN A CA 1
ATOM 1826 C C . GLN A 1 235 ? -28.566 0.217 30.122 1.00 83.38 235 GLN A C 1
ATOM 1828 O O . GLN A 1 235 ? -27.685 -0.622 30.305 1.00 83.38 235 GLN A O 1
ATOM 1833 N N . LYS A 1 236 ? -28.964 1.054 31.091 1.00 84.38 236 LYS A N 1
ATOM 1834 C CA . LYS A 1 236 ? -28.426 1.024 32.451 1.00 84.38 236 LYS A CA 1
ATOM 1835 C C . LYS A 1 236 ? -28.663 -0.329 33.132 1.00 84.38 236 LYS A C 1
ATOM 1837 O O . LYS A 1 236 ? -29.798 -0.644 33.484 1.00 84.38 236 LYS A O 1
ATOM 1842 N N . ASN A 1 237 ? -27.595 -1.074 33.390 1.00 82.38 237 ASN A N 1
ATOM 1843 C CA . ASN A 1 237 ? -27.612 -2.394 34.033 1.00 82.38 237 ASN A CA 1
ATOM 1844 C C . ASN A 1 237 ? -26.353 -2.544 34.912 1.00 82.38 237 ASN A C 1
ATOM 1846 O O . ASN A 1 237 ? -25.433 -1.743 34.760 1.00 82.38 237 ASN A O 1
ATOM 1850 N N . PRO A 1 238 ? -26.252 -3.510 35.842 1.00 84.88 238 PRO A N 1
ATOM 1851 C CA . PRO A 1 238 ? -24.953 -3.877 36.383 1.00 84.88 238 PRO A CA 1
ATOM 1852 C C . PRO A 1 238 ? -24.084 -4.495 35.285 1.00 84.88 238 PRO A C 1
ATOM 1854 O O . PRO A 1 238 ? -24.423 -5.535 34.723 1.00 84.88 238 PRO A O 1
ATOM 1857 N N . PHE A 1 239 ? -22.957 -3.842 35.005 1.00 84.56 239 PHE A N 1
ATOM 1858 C CA . PHE A 1 239 ? -21.953 -4.278 34.033 1.00 84.56 239 PHE A CA 1
ATOM 1859 C C . PHE A 1 239 ? -22.467 -4.465 32.587 1.00 84.56 239 PHE A C 1
ATOM 1861 O O . PHE A 1 239 ? -22.305 -5.554 32.025 1.00 84.56 239 PHE A O 1
ATOM 1868 N N . PRO A 1 240 ? -23.065 -3.421 31.978 1.00 88.75 240 PRO A N 1
ATOM 1869 C CA . PRO A 1 240 ? -23.561 -3.469 30.605 1.00 88.75 240 PRO A CA 1
ATOM 1870 C C . PRO A 1 240 ? -22.460 -3.889 29.626 1.00 88.75 240 PRO A C 1
ATOM 1872 O O . PRO A 1 240 ? -21.288 -3.537 29.804 1.00 88.75 240 PRO A O 1
ATOM 1875 N N . TRP A 1 241 ? -22.839 -4.595 28.562 1.00 90.12 241 TRP A N 1
ATOM 1876 C CA . TRP A 1 241 ? -21.920 -5.004 27.502 1.00 90.12 241 TRP A CA 1
ATOM 1877 C C . TRP A 1 241 ? -22.542 -4.903 26.108 1.00 90.12 241 TRP A C 1
ATOM 1879 O O . TRP A 1 241 ? -23.756 -5.028 25.929 1.00 90.12 241 TRP A O 1
ATOM 1889 N N . TRP A 1 242 ? -21.662 -4.718 25.130 1.00 93.06 242 TRP A N 1
ATOM 1890 C CA . TRP A 1 242 ? -21.917 -4.794 23.696 1.00 93.06 242 TRP A CA 1
ATOM 1891 C C . TRP A 1 242 ? -20.862 -5.702 23.056 1.00 93.06 242 TRP A C 1
ATOM 1893 O O . TRP A 1 242 ? -19.734 -5.788 23.550 1.00 93.06 242 TRP A O 1
ATOM 1903 N N . ARG A 1 243 ? -21.220 -6.409 21.986 1.00 93.31 243 ARG A N 1
ATOM 1904 C CA . ARG A 1 243 ? -20.361 -7.381 21.311 1.00 93.31 243 ARG A CA 1
ATOM 1905 C C . ARG A 1 243 ? -20.613 -7.414 19.810 1.00 93.31 243 ARG A C 1
ATOM 1907 O O . ARG A 1 243 ? -21.761 -7.373 19.383 1.00 93.31 243 ARG A O 1
ATOM 1914 N N . VAL A 1 244 ? -19.551 -7.660 19.052 1.00 95.19 244 VAL A N 1
ATOM 1915 C CA . VAL A 1 244 ? -19.603 -8.061 17.641 1.00 95.19 244 VAL A CA 1
ATOM 1916 C C . VAL A 1 244 ? -19.058 -9.480 17.449 1.00 95.19 244 VAL A C 1
ATOM 1918 O O . VAL A 1 244 ? -18.125 -9.890 18.145 1.00 95.19 244 VAL A O 1
ATOM 1921 N N . ASP A 1 245 ? -19.670 -10.236 16.535 1.00 93.75 245 ASP A N 1
ATOM 1922 C CA . ASP A 1 245 ? -19.213 -11.540 16.043 1.00 93.75 245 ASP A CA 1
ATOM 1923 C C . ASP A 1 245 ? -18.519 -11.380 14.683 1.00 93.75 245 ASP A C 1
ATOM 1925 O O . ASP A 1 245 ? -19.177 -11.172 13.669 1.00 93.75 245 ASP A O 1
ATOM 1929 N N . LEU A 1 246 ? -17.195 -11.530 14.637 1.00 88.06 246 LEU A N 1
ATOM 1930 C CA . LEU A 1 246 ? -16.398 -11.380 13.412 1.00 88.06 246 LEU A CA 1
ATOM 1931 C C . LEU A 1 246 ? -16.680 -12.494 12.376 1.00 88.06 246 LEU A C 1
ATOM 1933 O O . LEU A 1 246 ? -16.327 -12.375 11.199 1.00 88.06 246 LEU A O 1
ATOM 1937 N N . GLY A 1 247 ? -17.366 -13.568 12.783 1.00 86.19 247 GLY A N 1
ATOM 1938 C CA . GLY A 1 247 ? -17.736 -14.729 11.969 1.00 86.19 247 GLY A CA 1
ATOM 1939 C C . GLY A 1 247 ? -16.739 -15.885 12.071 1.00 86.19 247 GLY A C 1
ATOM 1940 O O . GLY A 1 247 ? -17.142 -17.048 12.041 1.00 86.19 247 GLY A O 1
ATOM 1941 N N . GLN A 1 248 ? -15.459 -15.579 12.278 1.00 79.81 248 GLN A N 1
ATOM 1942 C CA . GLN A 1 248 ? -14.386 -16.545 12.516 1.00 79.81 248 GLN A CA 1
ATOM 1943 C C . GLN A 1 248 ? -13.368 -15.994 13.518 1.00 79.81 248 GLN A C 1
ATOM 1945 O O . GLN A 1 248 ? -13.426 -14.825 13.890 1.00 79.81 248 GLN A O 1
ATOM 1950 N N . ASP A 1 249 ? -12.454 -16.847 13.980 1.00 78.31 249 ASP A N 1
ATOM 1951 C CA . ASP A 1 249 ? -11.369 -16.415 14.857 1.00 78.31 249 ASP A CA 1
ATOM 1952 C C . ASP A 1 249 ? -10.367 -15.541 14.096 1.00 78.31 249 ASP A C 1
ATOM 1954 O O . ASP A 1 249 ? -9.612 -16.046 13.263 1.00 78.31 249 ASP A O 1
ATOM 1958 N N . GLU A 1 250 ? -10.295 -14.265 14.464 1.00 78.31 250 GLU A N 1
ATOM 1959 C CA . GLU A 1 250 ? -9.384 -13.285 13.875 1.00 78.31 250 GLU A CA 1
ATOM 1960 C C . GLU A 1 250 ? -8.284 -12.882 14.857 1.00 78.31 250 GLU A C 1
ATOM 1962 O O . GLU A 1 250 ? -8.443 -12.979 16.077 1.00 78.31 250 GLU A O 1
ATOM 1967 N N . ILE A 1 251 ? -7.145 -12.420 14.335 1.00 74.88 251 ILE A N 1
ATOM 1968 C CA . ILE A 1 251 ? -6.111 -11.786 15.165 1.00 74.88 251 ILE A CA 1
ATOM 1969 C C . ILE A 1 251 ? -6.445 -10.305 15.291 1.00 74.88 251 ILE A C 1
ATOM 1971 O O . ILE A 1 251 ? -6.216 -9.550 14.358 1.00 74.88 251 ILE A O 1
ATOM 1975 N N . VAL A 1 252 ? -6.928 -9.875 16.446 1.00 76.31 252 VAL A N 1
ATOM 1976 C CA . VAL A 1 252 ? -7.262 -8.481 16.736 1.00 76.31 252 VAL A CA 1
ATOM 1977 C C . VAL A 1 252 ? -6.041 -7.750 17.291 1.00 76.31 252 VAL A C 1
ATOM 1979 O O . VAL A 1 252 ? -5.437 -8.173 18.284 1.00 76.31 252 VAL A O 1
ATOM 1982 N N . THR A 1 253 ? -5.687 -6.637 16.655 1.00 65.69 253 THR A N 1
ATOM 1983 C CA . THR A 1 253 ? -4.529 -5.800 17.013 1.00 65.69 253 THR A CA 1
ATOM 1984 C C . THR A 1 253 ? -4.941 -4.405 17.461 1.00 65.69 253 THR A C 1
ATOM 1986 O O . THR A 1 253 ? -4.278 -3.804 18.310 1.00 65.69 253 THR A O 1
ATOM 1989 N N . GLU A 1 254 ? -6.067 -3.909 16.962 1.00 73.62 254 GLU A N 1
ATOM 1990 C CA . GLU A 1 254 ? -6.598 -2.593 17.285 1.00 73.62 254 GLU A CA 1
ATOM 1991 C C . GLU A 1 254 ? -8.127 -2.638 17.294 1.00 73.62 254 GLU A C 1
ATOM 1993 O O . GLU A 1 254 ? -8.756 -3.261 16.441 1.00 73.62 254 GLU A O 1
ATOM 1998 N N . VAL A 1 255 ? -8.722 -1.983 18.288 1.00 82.44 255 VAL A N 1
ATOM 1999 C CA . VAL A 1 255 ? -10.161 -1.733 18.360 1.00 82.44 255 VAL A CA 1
ATOM 2000 C C . VAL A 1 255 ? -10.351 -0.231 18.488 1.00 82.44 255 VAL A C 1
ATOM 2002 O O . VAL A 1 255 ? -9.920 0.360 19.478 1.00 82.44 255 VAL A O 1
ATOM 2005 N N . TYR A 1 256 ? -10.961 0.391 17.491 1.00 80.25 256 TYR A N 1
ATOM 2006 C CA . TYR A 1 256 ? -11.293 1.809 17.507 1.00 80.25 256 TYR A CA 1
ATOM 2007 C C . TYR A 1 256 ? -12.736 1.992 17.968 1.00 80.25 256 TYR A C 1
ATOM 2009 O O . TYR A 1 256 ? -13.616 1.240 17.558 1.00 80.25 256 TYR A O 1
ATOM 2017 N N . VAL A 1 257 ? -12.979 2.946 18.866 1.00 85.19 257 VAL A N 1
ATOM 2018 C CA . VAL A 1 257 ? -14.299 3.150 19.479 1.00 85.19 257 VAL A CA 1
ATOM 2019 C C . VAL A 1 257 ? -14.665 4.625 19.460 1.00 85.19 257 VAL A C 1
ATOM 2021 O O . VAL A 1 257 ? -13.904 5.454 19.960 1.00 85.19 257 VAL A O 1
ATOM 2024 N N . VAL A 1 258 ? -15.861 4.933 18.961 1.00 83.75 258 VAL A N 1
ATOM 2025 C CA . VAL A 1 258 ? -16.450 6.277 18.921 1.00 83.75 258 VAL A CA 1
ATOM 2026 C C . VAL A 1 258 ? -17.594 6.390 19.924 1.00 83.75 258 VAL A C 1
ATOM 2028 O O . VAL A 1 258 ? -18.490 5.544 19.979 1.00 83.75 258 VAL A O 1
ATOM 2031 N N . GLY A 1 259 ? -17.558 7.452 20.730 1.00 83.62 259 GLY A N 1
ATOM 2032 C CA . GLY A 1 259 ? -18.576 7.782 21.725 1.00 83.62 259 GLY A CA 1
ATOM 2033 C C . GLY A 1 259 ? -19.463 8.953 21.301 1.00 83.62 259 GLY A C 1
ATOM 2034 O O . GLY A 1 259 ? -19.316 9.510 20.218 1.00 83.62 259 GLY A O 1
ATOM 2035 N N . LEU A 1 260 ? -20.379 9.347 22.187 1.00 85.12 260 LEU A N 1
ATOM 2036 C CA . LEU A 1 260 ? -21.258 10.500 21.969 1.00 85.12 260 LEU A CA 1
ATOM 2037 C C . LEU A 1 260 ? -20.508 11.835 22.043 1.00 85.12 260 LEU A C 1
ATOM 2039 O O . LEU A 1 260 ? -19.551 11.985 22.807 1.00 85.12 260 LEU A O 1
ATOM 2043 N N . LEU A 1 261 ? -21.034 12.833 21.328 1.00 78.94 261 LEU A N 1
ATOM 2044 C CA . LEU A 1 261 ? -20.497 14.195 21.306 1.00 78.94 261 LEU A CA 1
ATOM 2045 C C . LEU A 1 261 ? -20.561 14.885 22.678 1.00 78.94 261 LEU A C 1
ATOM 2047 O O . LEU A 1 261 ? -19.577 15.457 23.144 1.00 78.94 261 LEU A O 1
ATOM 2051 N N . ASP A 1 262 ? -21.707 14.783 23.353 1.00 75.06 262 ASP A N 1
ATOM 2052 C CA . ASP A 1 262 ? -22.024 15.667 24.482 1.00 75.06 262 ASP A CA 1
ATOM 2053 C C . ASP A 1 262 ? -21.911 15.006 25.860 1.00 75.06 262 ASP A C 1
ATOM 2055 O O . ASP A 1 262 ? -22.026 15.681 26.887 1.00 75.06 262 ASP A O 1
ATOM 2059 N N . VAL A 1 263 ? -21.691 13.685 25.922 1.00 75.69 263 VAL A N 1
ATOM 2060 C CA . VAL A 1 263 ? -21.760 12.937 27.187 1.00 75.69 263 VAL A CA 1
ATOM 2061 C C . VAL A 1 263 ? -20.657 11.892 27.324 1.00 75.69 263 VAL A C 1
ATOM 2063 O O . VAL A 1 263 ? -20.566 10.944 26.550 1.00 75.69 263 VAL A O 1
ATOM 2066 N N . ASP A 1 264 ? -19.911 11.977 28.426 1.00 68.31 264 ASP A N 1
ATOM 2067 C CA . ASP A 1 264 ? -18.906 10.987 28.815 1.00 68.31 264 ASP A CA 1
ATOM 2068 C C . ASP A 1 264 ? -19.525 9.749 29.493 1.00 68.31 264 ASP A C 1
ATOM 2070 O O . ASP A 1 264 ? -19.409 9.551 30.709 1.00 68.31 264 ASP A O 1
ATOM 2074 N N . ARG A 1 265 ? -20.223 8.900 28.733 1.00 75.75 265 ARG A N 1
ATOM 2075 C CA . ARG A 1 265 ? -20.857 7.700 29.315 1.00 75.75 265 ARG A CA 1
ATOM 2076 C C . ARG A 1 265 ? -19.922 6.504 29.444 1.00 75.75 265 ARG A C 1
ATOM 2078 O O . ARG A 1 265 ? -20.101 5.728 30.381 1.00 75.75 265 ARG A O 1
ATOM 2085 N N . LEU A 1 266 ? -18.929 6.360 28.568 1.00 82.88 266 LEU A N 1
ATOM 2086 C CA . LEU A 1 266 ? -18.057 5.184 28.515 1.00 82.88 266 LEU A CA 1
ATOM 2087 C C . LEU A 1 266 ? -16.734 5.427 29.269 1.00 82.88 266 LEU A C 1
ATOM 2089 O O . LEU A 1 266 ? -15.706 5.788 28.697 1.00 82.88 266 LEU A O 1
ATOM 2093 N N . ARG A 1 267 ? -16.769 5.238 30.591 1.00 85.19 267 ARG A N 1
ATOM 2094 C CA . ARG A 1 267 ? -15.607 5.362 31.487 1.00 85.19 267 ARG A CA 1
ATOM 2095 C C . ARG A 1 267 ? -15.411 4.074 32.272 1.00 85.19 267 ARG A C 1
ATOM 2097 O O . ARG A 1 267 ? -16.397 3.428 32.612 1.00 85.19 267 ARG A O 1
ATOM 2104 N N . GLN A 1 268 ? -14.160 3.746 32.582 1.00 88.75 268 GLN A N 1
ATOM 2105 C CA . GLN A 1 268 ? -13.752 2.512 33.256 1.00 88.75 268 GLN A CA 1
ATOM 2106 C C . GLN A 1 268 ? -14.386 1.278 32.600 1.00 88.75 268 GLN A C 1
ATOM 2108 O O . GLN A 1 268 ? -15.144 0.536 33.223 1.00 88.75 268 GLN A O 1
ATOM 2113 N N . PHE A 1 269 ? -14.102 1.093 31.313 1.00 90.88 269 PHE A N 1
ATOM 2114 C CA . PHE A 1 269 ? -14.580 -0.045 30.531 1.00 90.88 269 PHE A CA 1
ATOM 2115 C C . PHE A 1 269 ? -13.429 -0.972 30.131 1.00 90.88 269 PHE A C 1
ATOM 2117 O O . PHE A 1 269 ? -12.261 -0.598 30.175 1.00 90.88 269 PHE A O 1
ATOM 2124 N N . GLU A 1 270 ? -13.750 -2.197 29.743 1.00 92.06 270 GLU A N 1
ATOM 2125 C CA . GLU A 1 270 ? -12.807 -3.181 29.227 1.00 92.06 270 GLU A CA 1
ATOM 2126 C C . GLU A 1 270 ? -13.179 -3.550 27.791 1.00 92.06 270 GLU A C 1
ATOM 2128 O O . GLU A 1 270 ? -14.359 -3.643 27.447 1.00 92.06 270 GLU A O 1
ATOM 2133 N N . ILE A 1 271 ? -12.159 -3.812 26.976 1.00 92.25 271 ILE A N 1
ATOM 2134 C CA . ILE A 1 271 ? -12.298 -4.438 25.661 1.00 92.25 271 ILE A CA 1
ATOM 2135 C C . ILE A 1 271 ? -11.736 -5.848 25.788 1.00 92.25 271 ILE A C 1
ATOM 2137 O O . ILE A 1 271 ? -10.624 -6.029 26.292 1.00 92.25 271 ILE A O 1
ATOM 2141 N N . ARG A 1 272 ? -12.497 -6.854 25.365 1.00 92.00 272 ARG A N 1
ATOM 2142 C CA . ARG A 1 272 ? -12.113 -8.265 25.453 1.00 92.00 272 ARG A CA 1
ATOM 2143 C C . ARG A 1 272 ? -12.275 -8.958 24.116 1.00 92.00 272 ARG A C 1
ATOM 2145 O O . ARG A 1 272 ? -13.255 -8.714 23.418 1.00 92.00 272 ARG A O 1
ATOM 2152 N N . VAL A 1 273 ? -11.330 -9.835 23.801 1.00 90.94 273 VAL A N 1
ATOM 2153 C CA . VAL A 1 273 ? -11.295 -10.598 22.549 1.00 90.94 273 VAL A CA 1
ATOM 2154 C C . VAL A 1 273 ? -11.216 -12.077 22.895 1.00 90.94 273 VAL A C 1
ATOM 2156 O O . VAL A 1 273 ? -10.354 -12.470 23.679 1.00 90.94 273 VAL A O 1
ATOM 2159 N N . GLY A 1 274 ? -12.111 -12.898 22.346 1.00 88.19 274 GLY A N 1
ATOM 2160 C CA . GLY A 1 274 ? -12.123 -14.337 22.616 1.00 88.19 274 GLY A CA 1
ATOM 2161 C C . GLY A 1 274 ? -12.961 -15.139 21.625 1.00 88.19 274 GLY A C 1
ATOM 2162 O O . GLY A 1 274 ? -13.768 -14.587 20.885 1.00 88.19 274 GLY A O 1
ATOM 2163 N N . SER A 1 275 ? -12.763 -16.456 21.596 1.00 85.69 275 SER A N 1
ATOM 2164 C CA . SER A 1 275 ? -13.437 -17.371 20.654 1.00 85.69 275 SER A CA 1
ATOM 2165 C C . SER A 1 275 ? -14.821 -17.839 21.111 1.00 85.69 275 SER A C 1
ATOM 2167 O O . SER A 1 275 ? -15.550 -18.467 20.349 1.00 85.69 275 SER A O 1
ATOM 2169 N N . ILE A 1 276 ? -15.195 -17.546 22.356 1.00 79.44 276 ILE A N 1
ATOM 2170 C CA . ILE A 1 276 ? -16.472 -17.949 22.952 1.00 79.44 276 ILE A CA 1
ATOM 2171 C C . ILE A 1 276 ? -17.344 -16.729 23.245 1.00 79.44 276 ILE A C 1
ATOM 2173 O O . ILE A 1 276 ? -16.845 -15.635 23.515 1.00 79.44 276 ILE A O 1
ATOM 2177 N N . THR A 1 277 ? -18.663 -16.925 23.234 1.00 73.12 277 THR A N 1
ATOM 2178 C CA . THR A 1 277 ? -19.655 -15.918 23.633 1.00 73.12 277 THR A CA 1
ATOM 2179 C C . THR A 1 277 ? -19.653 -15.741 25.146 1.00 73.12 277 THR A C 1
ATOM 2181 O O . THR A 1 277 ? -20.590 -16.111 25.849 1.00 73.12 277 THR A O 1
ATOM 2184 N N . ASP A 1 278 ? -18.567 -15.202 25.671 1.00 61.72 278 ASP A N 1
ATOM 2185 C CA . ASP A 1 278 ? -18.280 -15.264 27.089 1.00 61.72 278 ASP A CA 1
ATOM 2186 C C . ASP A 1 278 ? -18.973 -14.148 27.876 1.00 61.72 278 ASP A C 1
ATOM 2188 O O . ASP A 1 278 ? -18.613 -12.975 27.784 1.00 61.72 278 ASP A O 1
ATOM 2192 N N . THR A 1 279 ? -19.988 -14.494 28.661 1.00 57.84 279 THR A N 1
ATOM 2193 C CA . THR A 1 279 ? -20.575 -13.596 29.670 1.00 57.84 279 THR A CA 1
ATOM 2194 C C . THR A 1 279 ? -19.805 -13.619 31.001 1.00 57.84 279 THR A C 1
ATOM 2196 O O . THR A 1 279 ? -20.045 -12.771 31.861 1.00 57.84 279 THR A O 1
ATOM 2199 N N . SER A 1 280 ? -18.860 -14.553 31.164 1.00 56.22 280 SER A N 1
ATOM 2200 C CA . SER A 1 280 ? -18.125 -14.891 32.393 1.00 56.22 280 SER A CA 1
ATOM 2201 C C . SER A 1 280 ? -16.702 -14.311 32.497 1.00 56.22 280 SER A C 1
ATOM 2203 O O . SER A 1 280 ? -16.001 -14.592 33.462 1.00 56.22 280 SER A O 1
ATOM 2205 N N . MET A 1 281 ? -16.294 -13.418 31.583 1.00 62.75 281 MET A N 1
ATOM 2206 C CA . MET A 1 281 ? -15.060 -12.605 31.691 1.00 62.75 281 MET A CA 1
ATOM 2207 C C . MET A 1 281 ? -13.732 -13.390 31.679 1.00 62.75 281 MET A C 1
ATOM 2209 O O . MET A 1 281 ? -12.705 -12.891 32.144 1.00 62.75 281 MET A O 1
ATOM 2213 N N . THR A 1 282 ? -13.728 -14.586 31.109 1.00 76.12 282 THR A N 1
ATOM 2214 C CA . THR A 1 282 ? -12.537 -15.412 30.856 1.00 76.12 282 THR A CA 1
ATOM 2215 C C . THR A 1 282 ? -11.752 -14.968 29.618 1.00 76.12 282 THR A C 1
ATOM 2217 O O . THR A 1 282 ? -10.546 -15.189 29.543 1.00 76.12 282 THR A O 1
ATOM 2220 N N . SER A 1 283 ? -12.401 -14.283 28.669 1.00 84.62 283 SER A N 1
ATOM 2221 C CA . SER A 1 283 ? -11.746 -13.801 27.444 1.00 84.62 283 SER A CA 1
ATOM 2222 C C . SER A 1 283 ? -10.655 -12.751 27.738 1.00 84.62 283 SER A C 1
ATOM 2224 O O . SER A 1 283 ? -10.919 -11.821 28.514 1.00 84.62 283 SER A O 1
ATOM 2226 N N . PRO A 1 284 ? -9.457 -12.853 27.126 1.00 87.62 284 PRO A N 1
ATOM 2227 C CA . PRO A 1 284 ? -8.350 -11.915 27.315 1.00 87.62 284 PRO A CA 1
ATOM 2228 C C . PRO A 1 284 ? -8.715 -10.439 27.107 1.00 87.62 284 PRO A C 1
ATOM 2230 O O . PRO A 1 284 ? -9.542 -10.096 26.259 1.00 87.62 284 PRO A O 1
ATOM 2233 N N . LYS A 1 285 ? -8.061 -9.553 27.870 1.00 89.81 285 LYS A N 1
ATOM 2234 C CA . LYS A 1 285 ? -8.233 -8.096 27.770 1.00 89.81 285 LYS A CA 1
ATOM 2235 C C . LYS A 1 285 ? -7.330 -7.492 26.704 1.00 89.81 285 LYS A C 1
ATOM 2237 O O . LYS A 1 285 ? -6.129 -7.747 26.695 1.00 89.81 285 LYS A O 1
ATOM 2242 N N . CYS A 1 286 ? -7.910 -6.649 25.858 1.00 80.94 286 CYS A N 1
ATOM 2243 C CA . CYS A 1 286 ? -7.182 -5.833 24.901 1.00 80.94 286 CYS A CA 1
ATOM 2244 C C . CYS A 1 286 ? -6.581 -4.604 25.598 1.00 80.94 286 CYS A C 1
ATOM 2246 O O . CYS A 1 286 ? -7.291 -3.788 26.197 1.00 80.94 286 CYS A O 1
ATOM 2248 N N . GLY A 1 287 ? -5.259 -4.476 25.492 1.00 71.88 287 GLY A N 1
ATOM 2249 C CA . GLY A 1 287 ? -4.481 -3.396 26.091 1.00 71.88 287 GLY A CA 1
ATOM 2250 C C . GLY A 1 287 ? -3.946 -3.729 27.488 1.00 71.88 287 GLY A C 1
ATOM 2251 O O . GLY A 1 287 ? -4.436 -4.614 28.183 1.00 71.88 287 GLY A O 1
ATOM 2252 N N . ARG A 1 288 ? -2.894 -3.010 27.898 1.00 65.38 288 ARG A N 1
ATOM 2253 C CA . ARG A 1 288 ? -2.218 -3.202 29.199 1.00 65.38 288 ARG A CA 1
ATOM 2254 C C . ARG A 1 288 ? -2.951 -2.562 30.380 1.00 65.38 288 ARG A C 1
ATOM 2256 O O . ARG A 1 288 ? -2.705 -2.945 31.520 1.00 65.38 288 ARG A O 1
ATOM 2263 N N . ALA A 1 289 ? -3.785 -1.556 30.123 1.00 70.06 289 ALA A N 1
ATOM 2264 C CA . ALA A 1 289 ? -4.513 -0.849 31.168 1.00 70.06 289 ALA A CA 1
ATOM 2265 C C . ALA A 1 289 ? -5.586 -1.752 31.793 1.00 70.06 289 ALA A C 1
ATOM 2267 O O . ALA A 1 289 ? -6.215 -2.555 31.106 1.00 70.06 289 ALA A O 1
ATOM 2268 N N . ALA A 1 290 ? -5.813 -1.605 33.102 1.00 76.50 290 ALA A N 1
ATOM 2269 C CA . ALA A 1 290 ? -6.844 -2.374 33.797 1.00 76.50 290 ALA A CA 1
ATOM 2270 C C . ALA A 1 290 ? -8.249 -2.061 33.261 1.00 76.50 290 ALA A C 1
ATOM 2272 O O . ALA A 1 290 ? -9.061 -2.977 33.149 1.00 76.50 290 ALA A O 1
ATOM 2273 N N . THR A 1 291 ? -8.489 -0.787 32.928 1.00 87.31 291 THR A N 1
ATOM 2274 C CA . THR A 1 291 ? -9.703 -0.253 32.300 1.00 87.31 291 THR A CA 1
ATOM 2275 C C . THR A 1 291 ? -9.347 0.931 31.402 1.00 87.31 291 THR A C 1
ATOM 2277 O O . THR A 1 291 ? -8.289 1.543 31.568 1.00 87.31 291 THR A O 1
ATOM 2280 N N . HIS A 1 292 ? -10.253 1.264 30.491 1.00 87.00 292 HIS A N 1
ATOM 2281 C CA . HIS A 1 292 ? -10.150 2.336 29.510 1.00 87.00 292 HIS A CA 1
ATOM 2282 C C . HIS A 1 292 ? -11.159 3.450 29.802 1.00 87.00 292 HIS A C 1
ATOM 2284 O O . HIS A 1 292 ? -12.168 3.235 30.478 1.00 87.00 292 HIS A O 1
ATOM 2290 N N . ASN A 1 293 ? -10.896 4.645 29.275 1.00 87.25 293 ASN A N 1
ATOM 2291 C CA . ASN A 1 293 ? -11.814 5.782 29.308 1.00 87.25 293 ASN A CA 1
ATOM 2292 C C . ASN A 1 293 ? -11.914 6.386 27.910 1.00 87.25 293 ASN A C 1
ATOM 2294 O O . ASN A 1 293 ? -10.890 6.554 27.250 1.00 87.25 293 ASN A O 1
ATOM 2298 N N . LEU A 1 294 ? -13.128 6.739 27.495 1.00 83.31 294 LEU A N 1
ATOM 2299 C CA . LEU A 1 294 ? -13.379 7.443 26.245 1.00 83.31 294 LEU A CA 1
ATOM 2300 C C . LEU A 1 294 ? -13.947 8.836 26.571 1.00 83.31 294 LEU A C 1
ATOM 2302 O O . LEU A 1 294 ? -15.032 8.912 27.158 1.00 83.31 294 LEU A O 1
ATOM 2306 N N . PRO A 1 295 ? -13.216 9.925 26.269 1.00 80.62 295 PRO A N 1
ATOM 2307 C CA . PRO A 1 295 ? -13.734 11.284 26.394 1.00 80.62 295 PRO A CA 1
ATOM 2308 C C . PRO A 1 295 ? -14.876 11.555 25.400 1.00 80.62 295 PRO A C 1
ATOM 2310 O O . PRO A 1 295 ? -15.012 10.876 24.385 1.00 80.62 295 PRO A O 1
ATOM 2313 N N . LYS A 1 296 ? -15.691 12.567 25.683 1.00 82.00 296 LYS A N 1
ATOM 2314 C CA . LYS A 1 296 ? -16.804 13.016 24.846 1.00 82.00 296 LYS A CA 1
ATOM 2315 C C . LYS A 1 296 ? -16.292 13.668 23.566 1.00 82.00 296 LYS A C 1
ATOM 2317 O O . LYS A 1 296 ? -15.259 14.339 23.581 1.00 82.00 296 LYS A O 1
ATOM 2322 N N . GLY A 1 297 ? -17.028 13.481 22.475 1.00 71.50 297 GLY A N 1
ATOM 2323 C CA . GLY A 1 297 ? -16.716 14.092 21.181 1.00 71.50 297 GLY A CA 1
ATOM 2324 C C . GLY A 1 297 ? -15.447 13.577 20.511 1.00 71.50 297 GLY A C 1
ATOM 2325 O O . GLY A 1 297 ? -14.936 14.232 19.607 1.00 71.50 297 GLY A O 1
ATOM 2326 N N . VAL A 1 298 ? -14.922 12.428 20.944 1.00 69.94 298 VAL A N 1
ATOM 2327 C CA . VAL A 1 298 ? -13.760 11.795 20.318 1.00 69.94 298 VAL A CA 1
ATOM 2328 C C . VAL A 1 298 ? -14.007 10.307 20.091 1.00 69.94 298 VAL A C 1
ATOM 2330 O O . VAL A 1 298 ? -14.708 9.646 20.859 1.00 69.94 298 VAL A O 1
ATOM 2333 N N . GLY A 1 299 ? -13.387 9.774 19.042 1.00 72.88 299 GLY A N 1
ATOM 2334 C CA . GLY A 1 299 ? -13.113 8.347 18.930 1.00 72.88 299 GLY A CA 1
ATOM 2335 C C . GLY A 1 299 ? -11.645 8.066 19.235 1.00 72.88 299 GLY A C 1
ATOM 2336 O O . GLY A 1 299 ? -10.778 8.890 18.937 1.00 72.88 299 GLY A O 1
ATOM 2337 N N . LEU A 1 300 ? -11.361 6.927 19.865 1.00 68.06 300 LEU A N 1
ATOM 2338 C CA . LEU A 1 300 ? -10.008 6.534 20.268 1.00 68.06 300 LEU A CA 1
ATOM 2339 C C . LEU A 1 300 ? -9.692 5.096 19.859 1.00 68.06 300 LEU A C 1
ATOM 2341 O O . LEU A 1 300 ? -10.535 4.205 19.965 1.00 68.06 300 LEU A O 1
ATOM 2345 N N . SER A 1 301 ? -8.438 4.877 19.460 1.00 69.19 301 SER A N 1
ATOM 2346 C CA . SER A 1 301 ? -7.875 3.552 19.192 1.00 69.19 301 SER A CA 1
ATOM 2347 C C . SER A 1 301 ? -7.369 2.894 20.473 1.00 69.19 301 SER A C 1
ATOM 2349 O O . SER A 1 301 ? -6.601 3.487 21.236 1.00 69.19 301 SER A O 1
ATOM 2351 N N . PHE A 1 302 ? -7.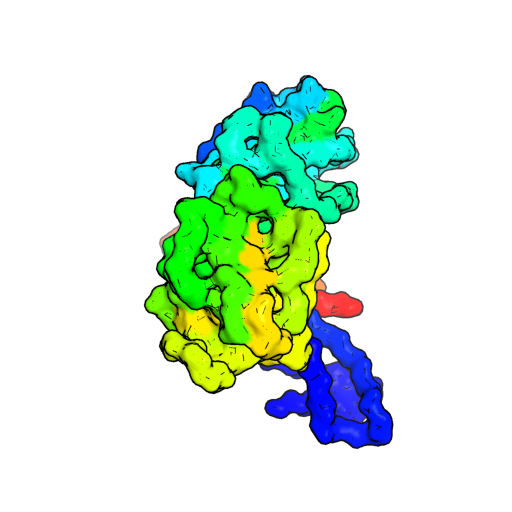723 1.626 20.664 1.00 74.25 302 PHE A N 1
ATOM 2352 C CA . PHE A 1 302 ? -7.244 0.773 21.745 1.00 74.25 302 PHE A CA 1
ATOM 2353 C C . PHE A 1 302 ? -6.461 -0.400 21.164 1.00 74.25 302 PHE A C 1
ATOM 2355 O O . PHE A 1 302 ? -7.012 -1.277 20.503 1.00 74.25 302 PHE A O 1
ATOM 2362 N N . PHE A 1 303 ? -5.157 -0.429 21.424 1.00 69.00 303 PHE A N 1
ATOM 2363 C CA . PHE A 1 303 ? -4.269 -1.432 20.842 1.00 69.00 303 PHE A CA 1
ATOM 2364 C C . PHE A 1 303 ? -4.113 -2.666 21.735 1.00 69.00 303 PHE A C 1
ATOM 2366 O O . PHE A 1 303 ? -3.752 -2.557 22.914 1.00 69.00 303 PHE A O 1
ATOM 2373 N N . CYS A 1 304 ? -4.287 -3.854 21.158 1.00 64.44 304 CYS A N 1
ATOM 2374 C CA . CYS A 1 304 ? -4.126 -5.126 21.850 1.00 64.44 304 CYS A CA 1
ATOM 2375 C C . CYS A 1 304 ? -2.663 -5.583 21.774 1.00 64.44 304 CYS A C 1
ATOM 2377 O O . CYS A 1 304 ? -2.190 -6.002 20.724 1.00 64.44 304 CYS A O 1
ATOM 2379 N N . HIS A 1 305 ? -1.936 -5.491 22.892 1.00 63.22 305 HIS A N 1
ATOM 2380 C CA . HIS A 1 305 ? -0.536 -5.917 22.979 1.00 63.22 305 HIS A CA 1
ATOM 2381 C C . HIS A 1 305 ? -0.324 -6.883 24.158 1.00 63.22 305 HIS A C 1
ATOM 2383 O O . HIS A 1 305 ? -0.410 -6.438 25.310 1.00 63.22 305 HIS A O 1
ATOM 2389 N N . PRO A 1 306 ? 0.013 -8.165 23.903 1.00 54.84 306 PRO A N 1
ATOM 2390 C CA . PRO A 1 306 ? 0.157 -8.798 22.581 1.00 54.84 306 PRO A CA 1
ATOM 2391 C C . PRO A 1 306 ? -1.176 -8.885 21.814 1.00 54.84 306 PRO A C 1
ATOM 2393 O O . PRO A 1 306 ? -2.241 -8.780 22.423 1.00 54.84 306 PRO A O 1
ATOM 2396 N N . SER A 1 307 ? -1.105 -9.081 20.494 1.00 70.31 307 SER A N 1
ATOM 2397 C CA . SER A 1 307 ? -2.277 -9.288 19.633 1.00 70.31 307 SER A CA 1
ATOM 2398 C C . SER A 1 307 ? -3.115 -10.461 20.140 1.00 70.31 307 SER A C 1
ATOM 2400 O O . SER A 1 307 ? -2.570 -11.482 20.569 1.00 70.31 307 SER A O 1
ATOM 2402 N N . LEU A 1 308 ? -4.439 -10.328 20.097 1.00 78.88 308 LEU A N 1
ATOM 2403 C CA . LEU A 1 308 ? -5.355 -11.311 20.673 1.00 78.88 308 LEU A CA 1
ATOM 2404 C C . LEU A 1 308 ? -6.083 -12.066 19.572 1.00 78.88 308 LEU A C 1
ATOM 2406 O O . LEU A 1 308 ? -6.608 -11.452 18.654 1.00 78.88 308 LEU A O 1
ATOM 2410 N N . LYS A 1 309 ? -6.152 -13.394 19.673 1.00 81.50 309 LYS A N 1
ATOM 2411 C CA . LYS A 1 309 ? -6.947 -14.211 18.753 1.00 81.50 309 LYS A CA 1
ATOM 2412 C C . LYS A 1 309 ? -8.349 -14.432 19.321 1.00 81.50 309 LYS A C 1
ATOM 2414 O O . LYS A 1 309 ? -8.472 -14.872 20.463 1.00 81.50 309 LYS A O 1
ATOM 2419 N N . GLY A 1 310 ? -9.384 -14.177 18.529 1.00 87.44 310 GLY A N 1
ATOM 2420 C CA . GLY A 1 310 ? -10.757 -14.504 18.899 1.00 87.44 310 GLY A CA 1
ATOM 2421 C C . GLY A 1 310 ? -11.785 -14.092 17.854 1.00 87.44 310 GLY A C 1
ATOM 2422 O O . GLY A 1 310 ? -11.526 -13.255 16.997 1.00 87.44 310 GLY A O 1
ATOM 2423 N N . ARG A 1 311 ? -12.966 -14.699 17.945 1.00 91.06 311 ARG A N 1
ATOM 2424 C CA . ARG A 1 311 ? -14.120 -14.431 17.082 1.00 91.06 311 ARG A CA 1
ATOM 2425 C C . ARG A 1 311 ? -15.003 -13.286 17.571 1.00 91.06 311 ARG A C 1
ATOM 2427 O O . ARG A 1 311 ? -15.674 -12.648 16.770 1.00 91.06 311 ARG A O 1
ATOM 2434 N N . TYR A 1 312 ? -15.023 -13.021 18.872 1.00 93.19 312 TYR A N 1
ATOM 2435 C CA . TYR A 1 312 ? -15.890 -12.015 19.476 1.00 93.19 312 TYR A CA 1
ATOM 2436 C C . TYR A 1 312 ? -15.071 -10.885 20.087 1.00 93.19 312 TYR A C 1
ATOM 2438 O O . TYR A 1 312 ? -14.185 -11.135 20.908 1.00 93.19 312 TYR A O 1
ATOM 2446 N N . VAL A 1 313 ? -15.435 -9.644 19.761 1.00 94.31 313 VAL A N 1
ATOM 2447 C CA . VAL A 1 313 ? -14.934 -8.442 20.441 1.00 94.31 313 VAL A CA 1
ATOM 2448 C C . VAL A 1 313 ? -16.049 -7.891 21.317 1.00 94.31 313 VAL A C 1
ATOM 2450 O O . VAL A 1 313 ? -17.144 -7.616 20.837 1.00 94.31 313 VAL A O 1
ATOM 2453 N N . THR A 1 314 ? -15.791 -7.780 22.619 1.00 93.38 314 THR A N 1
ATOM 2454 C CA . THR A 1 314 ? -16.766 -7.337 23.625 1.00 93.38 314 THR A CA 1
ATOM 2455 C C . THR A 1 314 ? -16.275 -6.070 24.315 1.00 93.38 314 THR A C 1
ATOM 2457 O O . THR A 1 314 ? -15.171 -6.056 24.858 1.00 93.38 314 THR A O 1
ATOM 2460 N N . ILE A 1 315 ? -17.115 -5.037 24.347 1.00 92.94 315 ILE A N 1
ATOM 2461 C CA . ILE A 1 315 ? -16.915 -3.803 25.112 1.00 92.94 315 ILE A CA 1
ATOM 2462 C C . ILE A 1 315 ? -17.840 -3.851 26.325 1.00 92.94 315 ILE A C 1
ATOM 2464 O O . ILE A 1 315 ? -19.046 -4.064 26.187 1.00 92.94 315 ILE A O 1
ATOM 2468 N N . ARG A 1 316 ? -17.286 -3.673 27.525 1.00 89.25 316 ARG A N 1
ATOM 2469 C CA . ARG A 1 316 ? -18.036 -3.805 28.779 1.00 89.25 316 ARG A CA 1
ATOM 2470 C C . ARG A 1 316 ? -17.657 -2.735 29.784 1.00 89.25 316 ARG A C 1
ATOM 2472 O O . ARG A 1 316 ? -16.483 -2.530 30.059 1.00 89.25 316 ARG A O 1
ATOM 2479 N N . ASP A 1 317 ? -18.653 -2.131 30.410 1.00 89.00 317 ASP A N 1
ATOM 2480 C CA . ASP A 1 317 ? -18.453 -1.245 31.557 1.00 89.00 317 ASP A CA 1
ATOM 2481 C C . ASP A 1 317 ? -18.201 -2.067 32.833 1.00 89.00 317 ASP A C 1
ATOM 2483 O O . ASP A 1 317 ? -18.919 -3.037 33.106 1.00 89.00 317 ASP A O 1
ATOM 2487 N N . VAL A 1 318 ? -17.187 -1.695 33.624 1.00 88.19 318 VAL A N 1
ATOM 2488 C CA . VAL A 1 318 ? -16.816 -2.420 34.851 1.00 88.19 318 VAL A CA 1
ATOM 2489 C C . VAL A 1 318 ? -17.096 -1.668 36.155 1.00 88.19 318 VAL A C 1
ATOM 2491 O O . VAL A 1 318 ? -16.715 -2.139 37.223 1.00 88.19 318 VAL A O 1
ATOM 2494 N N . ARG A 1 319 ? -17.824 -0.545 36.118 1.00 87.31 319 ARG A N 1
ATOM 2495 C CA . ARG A 1 319 ? -18.106 0.285 37.309 1.00 87.31 319 ARG A CA 1
ATOM 2496 C C . ARG A 1 319 ? -19.058 -0.343 38.334 1.00 87.31 319 ARG A C 1
ATOM 2498 O O . ARG A 1 319 ? -19.226 0.212 39.414 1.00 87.31 319 ARG A O 1
ATOM 2505 N N . GLY A 1 320 ? -19.705 -1.466 38.019 1.00 69.00 320 GLY A N 1
ATOM 2506 C CA . GLY A 1 320 ? -20.562 -2.243 38.933 1.00 69.00 320 GLY A CA 1
ATOM 2507 C C . GLY A 1 320 ? -21.886 -1.600 39.367 1.00 69.00 320 GLY A C 1
ATOM 2508 O O . GLY A 1 320 ? -22.810 -2.321 39.736 1.00 69.00 320 GLY A O 1
ATOM 2509 N N . GLY A 1 321 ? -22.031 -0.275 39.275 1.00 73.38 321 GLY A N 1
ATOM 2510 C CA . GLY A 1 321 ? -23.311 0.425 39.418 1.00 73.38 321 GLY A CA 1
ATOM 2511 C C . GLY A 1 321 ? -24.229 0.255 38.198 1.00 73.38 321 GLY A C 1
ATOM 2512 O O . GLY A 1 321 ? -23.818 -0.273 37.167 1.00 73.38 321 GLY A O 1
ATOM 2513 N N . ARG A 1 322 ? -25.482 0.741 38.284 1.00 74.81 322 ARG A N 1
ATOM 2514 C CA . ARG A 1 322 ? -26.389 0.837 37.119 1.00 74.81 322 ARG A CA 1
ATOM 2515 C C . ARG A 1 322 ? -25.916 1.941 36.166 1.00 74.81 322 ARG A C 1
ATOM 2517 O O . ARG A 1 322 ? -26.437 3.059 36.184 1.00 74.81 322 ARG A O 1
ATOM 2524 N N . SER A 1 323 ? -24.934 1.622 35.335 1.00 77.38 323 SER A N 1
ATOM 2525 C CA . SER A 1 323 ? -24.437 2.465 34.248 1.00 77.38 323 SER A CA 1
ATOM 2526 C C . SER A 1 323 ? -24.868 1.900 32.898 1.00 77.38 323 SER A C 1
ATOM 2528 O O . SER A 1 323 ? -25.242 0.737 32.788 1.00 77.38 323 SER A O 1
ATOM 2530 N N . GLY A 1 324 ? -24.882 2.755 31.881 1.00 83.69 324 GLY A N 1
ATOM 2531 C CA . GLY A 1 324 ? -25.168 2.414 30.490 1.00 83.69 324 GLY A CA 1
ATOM 2532 C C . GLY A 1 324 ? -24.322 3.310 29.596 1.00 83.69 324 GLY A C 1
ATOM 2533 O O . GLY A 1 324 ? -23.883 4.378 30.040 1.00 83.69 324 GLY A O 1
ATOM 2534 N N . PHE A 1 325 ? -24.080 2.886 28.365 1.00 88.69 325 PHE A N 1
ATOM 2535 C CA . PHE A 1 325 ? -23.193 3.585 27.444 1.00 88.69 325 PHE A CA 1
ATOM 2536 C C . PHE A 1 325 ? -23.720 3.533 26.015 1.00 88.69 325 PHE A C 1
ATOM 2538 O O . PHE A 1 325 ? -24.660 2.807 25.698 1.00 88.69 325 PHE A O 1
ATOM 2545 N N . ASN A 1 326 ? -23.097 4.337 25.167 1.00 88.56 326 ASN A N 1
ATOM 2546 C CA . ASN A 1 326 ? -23.388 4.432 23.752 1.00 88.56 326 ASN A CA 1
ATOM 2547 C C . ASN A 1 326 ? -22.104 4.161 22.979 1.00 88.56 326 ASN A C 1
ATOM 2549 O O . ASN A 1 326 ? -21.032 4.579 23.423 1.00 88.56 326 ASN A O 1
ATOM 2553 N N . LEU A 1 327 ? -22.235 3.485 21.846 1.00 90.38 327 LEU A N 1
ATOM 2554 C CA . LEU A 1 327 ? -21.160 3.301 20.878 1.00 90.38 327 LEU A CA 1
ATOM 2555 C C . LEU A 1 327 ? -21.698 3.783 19.539 1.00 90.38 327 LEU A C 1
ATOM 2557 O O . LEU A 1 327 ? -22.707 3.245 19.080 1.00 90.38 327 LEU A O 1
ATOM 2561 N N . CYS A 1 328 ? -21.075 4.813 18.979 1.00 88.00 328 CYS A N 1
ATOM 2562 C CA . CYS A 1 328 ? -21.459 5.381 17.688 1.00 88.00 328 CYS A CA 1
ATOM 2563 C C . CYS A 1 328 ? -20.756 4.700 16.523 1.00 88.00 328 CYS A C 1
ATOM 2565 O O . CYS A 1 328 ? -21.323 4.619 15.455 1.00 88.00 328 CYS A O 1
ATOM 2567 N N . GLU A 1 329 ? -19.564 4.157 16.752 1.00 89.25 329 GLU A N 1
ATOM 2568 C CA . GLU A 1 329 ? -18.885 3.275 15.807 1.00 89.25 329 GLU A CA 1
ATOM 2569 C C . GLU A 1 329 ? -17.856 2.446 16.585 1.00 89.25 329 GLU A C 1
ATOM 2571 O O . GLU A 1 329 ? -17.262 2.919 17.564 1.00 89.25 329 GLU A O 1
ATOM 2576 N N . VAL A 1 330 ? -17.670 1.199 16.173 1.00 89.69 330 VAL A N 1
ATOM 2577 C CA . VAL A 1 330 ? -16.670 0.263 16.670 1.00 89.69 330 VAL A CA 1
ATOM 2578 C C . VAL A 1 330 ? -16.041 -0.423 15.475 1.00 89.69 330 VAL A C 1
ATOM 2580 O O . VAL A 1 330 ? -16.668 -1.225 14.786 1.00 89.69 330 VAL A O 1
ATOM 2583 N N . GLU A 1 331 ? -14.755 -0.174 15.293 1.00 84.25 331 GLU A N 1
ATOM 2584 C CA . GLU A 1 331 ? -13.984 -0.768 14.214 1.00 84.25 331 GLU A CA 1
ATOM 2585 C C . GLU A 1 331 ? -12.991 -1.758 14.814 1.00 84.25 331 GLU A C 1
ATOM 2587 O O . GLU A 1 331 ? -12.328 -1.477 15.818 1.00 84.25 331 GLU A O 1
ATOM 2592 N N . VAL A 1 332 ? -12.904 -2.942 14.216 1.00 83.88 332 VAL A N 1
ATOM 2593 C CA . VAL A 1 332 ? -11.988 -3.995 14.655 1.00 83.88 332 VAL A CA 1
ATOM 2594 C C . VAL A 1 332 ? -10.988 -4.240 13.550 1.00 83.88 332 VAL A C 1
ATOM 2596 O O . VAL A 1 332 ? -11.353 -4.641 12.449 1.00 83.88 332 VAL A O 1
ATOM 2599 N N . TYR A 1 333 ? -9.718 -4.054 13.872 1.00 68.06 333 TYR A N 1
ATOM 2600 C CA . TYR A 1 333 ? -8.635 -4.228 12.929 1.00 68.06 333 TYR A CA 1
ATOM 2601 C C . TYR A 1 333 ? -7.787 -5.433 13.298 1.00 68.06 333 TYR A C 1
ATOM 2603 O O . TYR A 1 333 ? -7.426 -5.668 14.460 1.00 68.06 333 TYR A O 1
ATOM 2611 N N . SER A 1 334 ? -7.457 -6.185 12.257 1.00 67.81 334 SER A N 1
ATOM 2612 C CA . SER A 1 334 ? -6.387 -7.164 12.273 1.00 67.81 334 SER A CA 1
ATOM 2613 C C . SER A 1 334 ? -5.191 -6.615 11.515 1.00 67.81 334 SER A C 1
ATOM 2615 O O . SER A 1 334 ? -5.331 -5.832 10.582 1.00 67.81 334 SER A O 1
ATOM 2617 N N . GLU A 1 335 ? -4.000 -7.089 11.862 1.00 54.31 335 GLU A N 1
ATOM 2618 C CA . GLU A 1 335 ? -2.820 -6.940 11.004 1.00 54.31 335 GLU A CA 1
ATOM 2619 C C . GLU A 1 335 ? -2.836 -7.893 9.790 1.00 54.31 335 GLU A C 1
ATOM 2621 O O . GLU A 1 335 ? -1.838 -7.971 9.090 1.00 54.31 335 GLU A O 1
ATOM 2626 N N . GLN A 1 336 ? -3.936 -8.625 9.562 1.00 40.28 336 GLN A N 1
ATOM 2627 C CA . GLN A 1 336 ? -4.168 -9.643 8.532 1.00 40.28 336 GLN A CA 1
ATOM 2628 C C . GLN A 1 336 ? -2.923 -10.459 8.134 1.00 40.28 336 GLN A C 1
ATOM 2630 O O . GLN A 1 336 ? -2.091 -10.090 7.302 1.00 40.28 336 GLN A O 1
ATOM 2635 N N . ARG A 1 337 ? -2.866 -11.687 8.659 1.00 34.22 337 ARG A N 1
ATOM 2636 C CA . ARG A 1 337 ? -2.134 -12.769 7.999 1.00 34.22 337 ARG A CA 1
ATOM 2637 C C . ARG A 1 337 ? -2.799 -13.036 6.649 1.00 34.22 337 ARG A C 1
ATOM 2639 O O . ARG A 1 337 ? -3.900 -13.574 6.610 1.00 34.22 337 ARG A O 1
ATOM 2646 N N . VAL A 1 338 ? -2.083 -12.773 5.560 1.00 31.97 338 VAL A N 1
ATOM 2647 C CA . VAL A 1 338 ? -2.303 -13.473 4.290 1.00 31.97 338 VAL A CA 1
ATOM 2648 C C . VAL A 1 338 ? -2.032 -14.961 4.553 1.00 31.97 338 VAL A C 1
ATOM 2650 O O . VAL A 1 338 ? -0.881 -15.395 4.576 1.00 31.97 338 VAL A O 1
ATOM 2653 N N . TYR A 1 339 ? -3.069 -15.751 4.835 1.00 30.47 339 TYR A N 1
ATOM 2654 C CA . TYR A 1 339 ? -2.967 -17.213 4.827 1.00 30.47 339 TYR A CA 1
ATOM 2655 C C . TYR A 1 339 ? -3.279 -17.704 3.415 1.00 30.47 339 TYR A C 1
ATOM 2657 O O . TYR A 1 339 ? -4.428 -17.932 3.053 1.00 30.47 339 TYR A O 1
ATOM 2665 N N . GLY A 1 340 ? -2.225 -17.843 2.614 1.00 30.42 340 GLY A N 1
ATOM 2666 C CA . GLY A 1 340 ? -2.310 -18.333 1.244 1.00 30.42 340 GLY A CA 1
ATOM 2667 C C . GLY A 1 340 ? -0.944 -18.386 0.570 1.00 30.42 340 GLY A C 1
ATOM 2668 O O . GLY A 1 340 ? -0.714 -17.675 -0.394 1.00 30.42 340 GLY A O 1
ATOM 2669 N N . ASN A 1 341 ? -0.071 -19.255 1.090 1.00 31.75 341 ASN A N 1
ATOM 2670 C CA . ASN A 1 341 ? 1.281 -19.575 0.617 1.00 31.75 341 ASN A CA 1
ATOM 2671 C C . ASN A 1 341 ? 2.372 -18.509 0.802 1.00 31.75 341 ASN A C 1
ATOM 2673 O O . ASN A 1 341 ? 2.163 -17.305 0.748 1.00 31.75 341 ASN A O 1
ATOM 2677 N N . TYR A 1 342 ? 3.576 -19.014 1.049 1.00 39.56 342 TYR A N 1
ATOM 2678 C CA . TYR A 1 342 ? 4.842 -18.298 1.135 1.00 39.56 342 TYR A CA 1
ATOM 2679 C C . TYR A 1 342 ? 5.168 -17.539 -0.169 1.00 39.56 342 TYR A C 1
ATOM 2681 O O . TYR A 1 342 ? 6.043 -17.975 -0.902 1.00 39.56 342 TYR A O 1
ATOM 2689 N N . ASP A 1 343 ? 4.473 -16.449 -0.504 1.00 40.53 343 ASP A N 1
ATOM 2690 C CA . ASP A 1 343 ? 4.750 -15.687 -1.734 1.00 40.53 343 ASP A CA 1
ATOM 2691 C C . ASP A 1 343 ? 4.069 -14.304 -1.747 1.00 40.53 343 ASP A C 1
ATOM 2693 O O . ASP A 1 343 ? 3.162 -14.054 -2.527 1.00 40.53 343 ASP A O 1
ATOM 2697 N N . CYS A 1 344 ? 4.432 -13.393 -0.838 1.00 37.56 344 CYS A N 1
ATOM 2698 C CA . CYS A 1 344 ? 3.974 -11.993 -0.949 1.00 37.56 344 CYS A CA 1
ATOM 2699 C C . CYS A 1 344 ? 5.092 -10.993 -0.604 1.00 37.56 344 CYS A C 1
ATOM 2701 O O . CYS A 1 344 ? 5.353 -10.053 -1.352 1.00 37.56 344 CYS A O 1
ATOM 2703 N N . LEU A 1 345 ? 5.886 -11.282 0.438 1.00 39.50 345 LEU A N 1
ATOM 2704 C CA . LEU A 1 345 ? 7.191 -10.635 0.669 1.00 39.50 345 LEU A CA 1
ATOM 2705 C C . LEU A 1 345 ? 8.230 -11.007 -0.412 1.00 39.50 345 LEU A C 1
ATOM 2707 O O . LEU A 1 345 ? 9.008 -10.143 -0.814 1.00 39.50 345 LEU A O 1
ATOM 2711 N N . LEU A 1 346 ? 8.195 -12.252 -0.927 1.00 39.38 346 LEU A N 1
ATOM 2712 C CA . LEU A 1 346 ? 8.958 -12.660 -2.120 1.00 39.38 346 LEU A CA 1
ATOM 2713 C C . LEU A 1 346 ? 8.489 -11.863 -3.340 1.00 39.38 346 LEU A C 1
ATOM 2715 O O . LEU A 1 346 ? 9.315 -11.281 -4.027 1.00 39.38 346 LEU A O 1
ATOM 2719 N N . THR A 1 347 ? 7.181 -11.764 -3.590 1.00 43.91 347 THR A N 1
ATOM 2720 C CA . THR A 1 347 ? 6.628 -11.113 -4.790 1.00 43.91 347 THR A CA 1
ATOM 2721 C C . THR A 1 347 ? 6.931 -9.617 -4.855 1.00 43.91 347 THR A C 1
ATOM 2723 O O . THR A 1 347 ? 7.338 -9.131 -5.911 1.00 43.91 347 THR A O 1
ATOM 2726 N N . ALA A 1 348 ? 6.825 -8.891 -3.735 1.00 45.41 348 ALA A N 1
ATOM 2727 C CA . ALA A 1 348 ? 7.199 -7.479 -3.679 1.00 45.41 348 ALA A CA 1
ATOM 2728 C C . ALA A 1 348 ? 8.699 -7.287 -3.965 1.00 45.41 348 ALA A C 1
ATOM 2730 O O . ALA A 1 348 ? 9.056 -6.515 -4.857 1.00 45.41 348 ALA A O 1
ATOM 2731 N N . CYS A 1 349 ? 9.572 -8.064 -3.310 1.00 49.78 349 CYS A N 1
ATOM 2732 C CA . CYS A 1 349 ? 11.014 -8.001 -3.560 1.00 49.78 349 CYS A CA 1
ATOM 2733 C C . CYS A 1 349 ? 11.393 -8.449 -4.984 1.00 49.78 349 CYS A C 1
ATOM 2735 O O . CYS A 1 349 ? 12.265 -7.864 -5.622 1.00 49.78 349 CYS A O 1
ATOM 2737 N N . HIS A 1 350 ? 10.701 -9.453 -5.530 1.00 54.94 350 HIS A N 1
ATOM 2738 C CA . HIS A 1 350 ? 10.849 -9.888 -6.916 1.00 54.94 350 HIS A CA 1
ATOM 2739 C C . HIS A 1 350 ? 10.414 -8.808 -7.900 1.00 54.94 350 HIS A C 1
ATOM 2741 O O . HIS A 1 350 ? 10.923 -8.786 -9.013 1.00 54.94 350 HIS A O 1
ATOM 2747 N N . SER A 1 351 ? 9.453 -7.952 -7.550 1.00 56.50 351 SER A N 1
ATOM 2748 C CA . SER A 1 351 ? 8.909 -6.914 -8.435 1.00 56.50 351 SER A CA 1
ATOM 2749 C C . SER A 1 351 ? 9.693 -5.599 -8.420 1.00 56.50 351 SER A C 1
ATOM 2751 O O . SER A 1 351 ? 9.653 -4.878 -9.415 1.00 56.50 351 SER A O 1
ATOM 2753 N N . GLN A 1 352 ? 10.453 -5.313 -7.359 1.00 66.44 352 GLN A N 1
ATOM 2754 C CA . GLN A 1 352 ? 11.203 -4.065 -7.212 1.00 66.44 352 GLN A CA 1
ATOM 2755 C C . GLN A 1 352 ? 12.475 -4.070 -8.064 1.00 66.44 352 GLN A C 1
ATOM 2757 O O . GLN A 1 352 ? 13.480 -4.663 -7.682 1.00 66.44 352 GLN A O 1
ATOM 2762 N N . ALA A 1 353 ? 12.432 -3.428 -9.232 1.00 61.84 353 ALA A N 1
ATOM 2763 C CA . ALA A 1 353 ? 13.611 -3.266 -10.076 1.00 61.84 353 ALA A CA 1
ATOM 2764 C C . ALA A 1 353 ? 14.630 -2.345 -9.390 1.00 61.84 353 ALA A C 1
ATOM 2766 O O . ALA A 1 353 ? 14.267 -1.282 -8.889 1.00 61.84 353 ALA A O 1
ATOM 2767 N N . ILE A 1 354 ? 15.902 -2.740 -9.405 1.00 79.56 354 ILE A N 1
ATOM 2768 C CA . ILE A 1 354 ? 17.006 -1.912 -8.900 1.00 79.56 354 ILE A CA 1
ATOM 2769 C C . ILE A 1 354 ? 17.273 -0.736 -9.852 1.00 79.56 354 ILE A C 1
ATOM 2771 O O . ILE A 1 354 ? 17.765 0.308 -9.432 1.00 79.56 354 ILE A O 1
ATOM 2775 N N . GLY A 1 355 ? 16.907 -0.879 -11.129 1.00 65.69 355 GLY A N 1
ATOM 2776 C CA . GLY A 1 355 ? 17.047 0.176 -12.130 1.00 65.69 355 GLY A CA 1
ATOM 2777 C C . GLY A 1 355 ? 18.260 -0.011 -13.034 1.00 65.69 355 GLY A C 1
ATOM 2778 O O . GLY A 1 355 ? 18.767 0.962 -13.585 1.00 65.69 355 GLY A O 1
ATOM 2779 N N . VAL A 1 356 ? 18.711 -1.252 -13.250 1.00 79.44 356 VAL A N 1
ATOM 2780 C CA . VAL A 1 356 ? 19.764 -1.580 -14.230 1.00 79.44 356 VAL A CA 1
ATOM 2781 C C . VAL A 1 356 ? 19.364 -1.110 -15.633 1.00 79.44 356 VAL A C 1
ATOM 2783 O O . VAL A 1 356 ? 20.218 -0.747 -16.440 1.00 79.44 356 VAL A O 1
ATOM 2786 N N . THR A 1 357 ? 18.066 -1.047 -15.924 1.00 64.94 357 THR A N 1
ATOM 2787 C CA . THR A 1 357 ? 17.510 -0.459 -17.153 1.00 64.94 357 THR A CA 1
ATOM 2788 C C . THR A 1 357 ? 17.845 1.022 -17.367 1.00 64.94 357 THR A C 1
ATOM 2790 O O . THR A 1 357 ? 17.931 1.449 -18.518 1.00 64.94 357 THR A O 1
ATOM 2793 N N . SER A 1 358 ? 18.074 1.799 -16.304 1.00 61.66 358 SER A N 1
ATOM 2794 C CA . SER A 1 358 ? 18.305 3.247 -16.366 1.00 61.66 358 SER A CA 1
ATOM 2795 C C . SER A 1 358 ? 19.781 3.606 -16.175 1.00 61.66 358 SER A C 1
ATOM 2797 O O . SER A 1 358 ? 20.425 3.165 -15.222 1.00 61.66 358 SER A O 1
ATOM 2799 N N . SER A 1 359 ? 20.314 4.457 -17.057 1.00 61.31 359 SER A N 1
ATOM 2800 C CA . SER A 1 359 ? 21.660 5.034 -16.917 1.00 61.31 359 SER A CA 1
ATOM 2801 C C . SER A 1 359 ? 21.780 6.019 -15.756 1.00 61.31 359 SER A C 1
ATOM 2803 O O . SER A 1 359 ? 22.890 6.256 -15.290 1.00 61.31 359 SER A O 1
ATOM 2805 N N . ASP A 1 360 ? 20.659 6.569 -15.288 1.00 51.94 360 ASP A N 1
ATOM 2806 C CA . ASP A 1 360 ? 20.635 7.517 -14.171 1.00 51.94 360 ASP A CA 1
ATOM 2807 C C . ASP A 1 360 ? 20.697 6.788 -12.824 1.00 51.94 360 ASP A C 1
ATOM 2809 O O . ASP A 1 360 ? 21.314 7.275 -11.882 1.00 51.94 360 ASP A O 1
ATOM 2813 N N . ALA A 1 361 ? 20.089 5.597 -12.743 1.00 55.53 361 ALA A N 1
ATOM 2814 C CA . ALA A 1 361 ? 20.123 4.762 -11.543 1.00 55.53 361 ALA A CA 1
ATOM 2815 C C . ALA A 1 361 ? 21.436 3.974 -11.441 1.00 55.53 361 ALA A C 1
ATOM 2817 O O . ALA A 1 361 ? 22.093 3.990 -10.404 1.00 55.53 361 ALA A O 1
ATOM 2818 N N . ILE A 1 362 ? 21.839 3.310 -12.529 1.00 73.69 362 ILE A N 1
ATOM 2819 C CA . ILE A 1 362 ? 23.107 2.583 -12.621 1.00 73.69 362 ILE A CA 1
ATOM 2820 C C . ILE A 1 362 ? 23.891 3.164 -13.804 1.00 73.69 362 ILE A C 1
ATOM 2822 O O . ILE A 1 362 ? 23.560 2.845 -14.947 1.00 73.69 362 ILE A O 1
ATOM 2826 N N . PRO A 1 363 ? 24.923 3.998 -13.587 1.00 73.06 363 PRO A N 1
ATOM 2827 C CA . PRO A 1 363 ? 25.718 4.601 -14.656 1.00 73.06 363 PRO A CA 1
ATOM 2828 C C . PRO A 1 363 ? 26.400 3.578 -15.566 1.00 73.06 363 PRO A C 1
ATOM 2830 O O . PRO A 1 363 ? 26.689 2.452 -15.170 1.00 73.06 363 PRO A O 1
ATOM 2833 N N . ASP A 1 364 ? 26.723 3.976 -16.797 1.00 86.19 364 ASP A N 1
ATOM 2834 C CA . ASP A 1 364 ? 27.406 3.102 -17.766 1.00 86.19 364 ASP A CA 1
ATOM 2835 C C . ASP A 1 364 ? 28.751 2.565 -17.252 1.00 86.19 364 ASP A C 1
ATOM 2837 O O . ASP A 1 364 ? 29.115 1.429 -17.556 1.00 86.19 364 ASP A O 1
ATOM 2841 N N . GLY A 1 365 ? 29.456 3.353 -16.433 1.00 90.31 365 GLY A N 1
ATOM 2842 C CA . GLY A 1 365 ? 30.713 2.954 -15.793 1.00 90.31 365 GLY A CA 1
ATOM 2843 C C . GLY A 1 365 ? 30.572 1.817 -14.775 1.00 90.31 365 GLY A C 1
ATOM 2844 O O . GLY A 1 365 ? 31.567 1.173 -14.454 1.00 90.31 365 GLY A O 1
ATOM 2845 N N . SER A 1 366 ? 29.355 1.525 -14.310 1.00 91.00 366 SER A N 1
ATOM 2846 C CA . SER A 1 366 ? 29.075 0.413 -13.398 1.00 91.00 366 SER A CA 1
ATOM 2847 C C . SER A 1 366 ? 29.009 -0.946 -14.100 1.00 91.00 366 SER A C 1
ATOM 2849 O O . SER A 1 366 ? 28.944 -1.983 -13.438 1.00 91.00 366 SER A O 1
ATOM 2851 N N . PHE A 1 367 ? 29.026 -0.973 -15.436 1.00 97.25 367 PHE A N 1
ATOM 2852 C CA . PHE A 1 367 ? 29.013 -2.208 -16.213 1.00 97.25 367 PHE A CA 1
ATOM 2853 C C . PHE A 1 367 ? 30.424 -2.589 -16.648 1.00 97.25 367 PHE A C 1
ATOM 2855 O O . PHE A 1 367 ? 31.148 -1.818 -17.275 1.00 97.25 367 PHE A O 1
ATOM 2862 N N . SER A 1 368 ? 30.787 -3.839 -16.398 1.00 97.75 368 SER A N 1
ATOM 2863 C CA . SER A 1 368 ? 32.023 -4.452 -16.882 1.00 97.75 368 SER A CA 1
ATOM 2864 C C . SER A 1 368 ? 31.734 -5.864 -17.382 1.00 97.75 368 SER A C 1
ATOM 2866 O O . SER A 1 368 ? 30.633 -6.382 -17.223 1.00 97.75 368 SER A O 1
ATOM 2868 N N . ALA A 1 369 ? 32.690 -6.501 -18.046 1.00 97.81 369 ALA A N 1
ATOM 2869 C CA . ALA A 1 369 ? 32.518 -7.862 -18.539 1.00 97.81 369 ALA A CA 1
ATOM 2870 C C . ALA A 1 369 ? 33.863 -8.569 -18.678 1.00 97.81 369 ALA A C 1
ATOM 2872 O O . ALA A 1 369 ? 34.910 -7.924 -18.633 1.00 97.81 369 ALA A O 1
ATOM 2873 N N . SER A 1 370 ? 33.827 -9.881 -18.912 1.00 97.38 370 SER A N 1
ATOM 2874 C CA . SER A 1 370 ? 35.019 -10.658 -19.278 1.00 97.38 370 SER A CA 1
ATOM 2875 C C . SER A 1 370 ? 35.695 -10.113 -20.540 1.00 97.38 370 SER A C 1
ATOM 2877 O O . SER A 1 370 ? 36.919 -10.072 -20.641 1.00 97.38 370 SER A O 1
ATOM 2879 N N . SER A 1 371 ? 34.892 -9.724 -21.532 1.00 97.38 371 SER A N 1
ATOM 2880 C CA . SER A 1 371 ? 35.330 -9.177 -22.812 1.00 97.38 371 SER A CA 1
ATOM 2881 C C . SER A 1 371 ? 34.149 -8.537 -23.553 1.00 97.38 371 SER A C 1
ATOM 2883 O O . SER A 1 371 ? 33.011 -8.555 -23.080 1.00 97.38 371 SER A O 1
ATOM 2885 N N . SER A 1 372 ? 34.388 -7.938 -24.719 1.00 96.94 372 SER A N 1
ATOM 2886 C CA . SER A 1 372 ? 33.324 -7.426 -25.591 1.00 96.94 372 SER A CA 1
ATOM 2887 C C . SER A 1 372 ? 33.673 -7.655 -27.056 1.00 96.94 372 SER A C 1
ATOM 2889 O O . SER A 1 372 ? 34.838 -7.535 -27.434 1.00 96.94 372 SER A O 1
ATOM 2891 N N . TYR A 1 373 ? 32.672 -7.976 -27.877 1.00 95.50 373 TYR A N 1
ATOM 2892 C CA . TYR A 1 373 ? 32.852 -8.194 -29.317 1.00 95.50 373 TYR A CA 1
ATOM 2893 C C . TYR A 1 373 ? 33.376 -6.944 -30.037 1.00 95.50 373 TYR A C 1
ATOM 2895 O O . TYR A 1 373 ? 34.315 -7.018 -30.825 1.00 95.50 373 TYR A O 1
ATOM 2903 N N . ASN A 1 374 ? 32.784 -5.784 -29.745 1.00 94.62 374 ASN A N 1
ATOM 2904 C CA . ASN A 1 374 ? 33.229 -4.460 -30.182 1.00 94.62 374 ASN A CA 1
ATOM 2905 C C . ASN A 1 374 ? 32.558 -3.369 -29.320 1.00 94.62 374 ASN A C 1
ATOM 2907 O O . ASN A 1 374 ? 31.759 -3.672 -28.430 1.00 94.62 374 ASN A O 1
ATOM 2911 N N . ASN A 1 375 ? 32.821 -2.093 -29.619 1.00 92.69 375 ASN A N 1
ATOM 2912 C CA . ASN A 1 375 ? 32.265 -0.952 -28.875 1.00 92.69 375 ASN A CA 1
ATOM 2913 C C . ASN A 1 375 ? 30.726 -0.846 -28.911 1.00 92.69 375 ASN A C 1
ATOM 2915 O O . ASN A 1 375 ? 30.141 -0.243 -28.009 1.00 92.69 375 ASN A O 1
ATOM 2919 N N . ASN A 1 376 ? 30.069 -1.447 -29.910 1.00 92.00 376 ASN A N 1
ATOM 2920 C CA . ASN A 1 376 ? 28.606 -1.476 -30.057 1.00 92.00 376 ASN A CA 1
ATOM 2921 C C . ASN A 1 376 ? 27.953 -2.669 -29.331 1.00 92.00 376 ASN A C 1
ATOM 2923 O O . ASN A 1 376 ? 26.728 -2.802 -29.351 1.00 92.00 376 ASN A O 1
ATOM 2927 N N . ARG A 1 377 ? 28.761 -3.551 -28.725 1.00 94.62 377 ARG A N 1
ATOM 2928 C CA . ARG A 1 377 ? 28.357 -4.713 -27.906 1.00 94.62 377 ARG A CA 1
ATOM 2929 C C . ARG A 1 377 ? 28.972 -4.663 -26.505 1.00 94.62 377 ARG A C 1
ATOM 2931 O O . ARG A 1 377 ? 29.193 -5.696 -25.873 1.00 94.62 377 ARG A O 1
ATOM 2938 N N . ARG A 1 378 ? 29.317 -3.454 -26.062 1.00 96.25 378 ARG A N 1
ATOM 2939 C CA . ARG A 1 378 ? 29.934 -3.179 -24.762 1.00 96.25 378 ARG A CA 1
ATOM 2940 C C . ARG A 1 378 ? 29.011 -3.570 -23.594 1.00 96.25 378 ARG A C 1
ATOM 2942 O O . ARG A 1 378 ? 27.809 -3.720 -23.795 1.00 96.25 378 ARG A O 1
ATOM 2949 N N . PRO A 1 379 ? 29.528 -3.685 -22.363 1.00 97.44 379 PRO A N 1
ATOM 2950 C CA . PRO A 1 379 ? 28.739 -4.141 -21.218 1.00 97.44 379 PRO A CA 1
ATOM 2951 C C . PRO A 1 379 ? 27.505 -3.270 -20.934 1.00 97.44 379 PRO A C 1
ATOM 2953 O O . PRO A 1 379 ? 26.426 -3.801 -20.689 1.00 97.44 379 PRO A O 1
ATOM 2956 N N . SER A 1 380 ? 27.630 -1.941 -21.055 1.00 94.00 380 SER A N 1
ATOM 2957 C CA . SER A 1 380 ? 26.546 -1.000 -20.733 1.00 94.00 380 SER A CA 1
ATOM 2958 C C . SER A 1 380 ? 25.350 -1.034 -21.685 1.00 94.00 380 SER A C 1
ATOM 2960 O O . SER A 1 380 ? 24.294 -0.514 -21.337 1.00 94.00 380 SER A O 1
ATOM 2962 N N . VAL A 1 381 ? 25.476 -1.662 -22.865 1.00 93.88 381 VAL A N 1
ATOM 2963 C CA . VAL A 1 381 ? 24.324 -1.888 -23.758 1.00 93.88 381 VAL A CA 1
ATOM 2964 C C . VAL A 1 381 ? 23.556 -3.172 -23.426 1.00 93.88 381 VAL A C 1
ATOM 2966 O O . VAL A 1 381 ? 22.602 -3.513 -24.123 1.00 93.88 381 VAL A O 1
ATOM 2969 N N . GLY A 1 382 ? 23.971 -3.892 -22.379 1.00 94.06 382 GLY A N 1
ATOM 2970 C CA . GLY A 1 382 ? 23.324 -5.089 -21.844 1.00 94.06 382 GLY A CA 1
ATOM 2971 C C . GLY A 1 382 ? 22.181 -4.801 -20.869 1.00 94.06 382 GLY A C 1
ATOM 2972 O O . GLY A 1 382 ? 21.890 -5.636 -20.018 1.00 94.06 382 GLY A O 1
ATOM 2973 N N . ARG A 1 383 ? 21.532 -3.639 -20.956 1.00 91.62 383 ARG A N 1
ATOM 2974 C CA . ARG A 1 383 ? 20.380 -3.283 -20.115 1.00 91.62 383 ARG A CA 1
ATOM 2975 C C . ARG A 1 383 ? 19.092 -3.867 -20.693 1.00 91.62 383 ARG A C 1
ATOM 2977 O O . ARG A 1 383 ? 18.916 -3.885 -21.913 1.00 91.62 383 ARG A O 1
ATOM 2984 N N . LEU A 1 384 ? 18.190 -4.345 -19.835 1.00 82.88 384 LEU A N 1
ATOM 2985 C CA . LEU A 1 384 ? 16.883 -4.868 -20.258 1.00 82.88 384 LEU A CA 1
ATOM 2986 C C . LEU A 1 384 ? 16.101 -3.832 -21.086 1.00 82.88 384 LEU A C 1
ATOM 2988 O O . LEU A 1 384 ? 16.223 -2.633 -20.853 1.00 82.88 384 LEU A O 1
ATOM 2992 N N . ASN A 1 385 ? 15.310 -4.280 -22.068 1.00 80.19 385 ASN A N 1
ATOM 2993 C CA . ASN A 1 385 ? 14.468 -3.445 -22.942 1.00 80.19 385 ASN A CA 1
ATOM 2994 C C . ASN A 1 385 ? 15.182 -2.367 -23.769 1.00 80.19 385 ASN A C 1
ATOM 2996 O O . ASN A 1 385 ? 14.542 -1.667 -24.552 1.00 80.19 385 ASN A O 1
ATOM 3000 N N . GLN A 1 386 ? 16.504 -2.256 -23.678 1.00 79.00 386 GLN A N 1
ATOM 3001 C CA . GLN A 1 386 ? 17.251 -1.331 -24.509 1.00 79.00 386 GLN A CA 1
ATOM 3002 C C . GLN A 1 386 ? 17.169 -1.769 -25.973 1.00 79.00 386 GLN A C 1
ATOM 3004 O O . GLN A 1 386 ? 17.318 -2.956 -26.283 1.00 79.00 386 GLN A O 1
ATOM 3009 N N . ASN A 1 387 ? 16.959 -0.820 -26.888 1.00 85.50 387 ASN A N 1
ATOM 3010 C CA . ASN A 1 387 ? 16.978 -1.082 -28.325 1.00 85.50 387 ASN A CA 1
ATOM 3011 C C . ASN A 1 387 ? 18.425 -1.287 -28.820 1.00 85.50 387 ASN A C 1
ATOM 3013 O O . ASN A 1 387 ? 19.019 -0.429 -29.469 1.00 85.50 387 ASN A O 1
ATOM 3017 N N . SER A 1 388 ? 19.023 -2.414 -28.440 1.00 85.56 388 SER A N 1
ATOM 3018 C CA . SER A 1 388 ? 20.411 -2.777 -28.713 1.00 85.56 388 S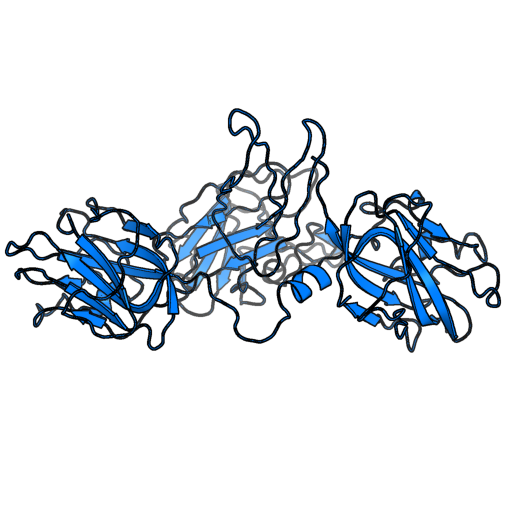ER A CA 1
ATOM 3019 C C . SER A 1 388 ? 20.520 -4.284 -28.973 1.00 85.56 388 SER A C 1
ATOM 3021 O O . SER A 1 388 ? 19.570 -5.049 -28.805 1.00 85.56 388 SER A O 1
ATOM 3023 N N . TRP A 1 389 ? 21.706 -4.746 -29.364 1.00 90.31 389 TRP A N 1
ATOM 3024 C CA . TRP A 1 389 ? 21.990 -6.184 -29.429 1.00 90.31 389 TRP A CA 1
ATOM 3025 C C . TRP A 1 389 ? 22.377 -6.786 -28.070 1.00 90.31 389 TRP A C 1
ATOM 3027 O O . TRP A 1 389 ? 22.757 -7.950 -28.013 1.00 90.31 389 TRP A O 1
ATOM 3037 N N . GLY A 1 390 ? 22.313 -6.014 -26.985 1.00 93.38 390 GLY A N 1
ATOM 3038 C CA . GLY A 1 390 ? 22.835 -6.441 -25.695 1.00 93.38 390 GLY A CA 1
ATOM 3039 C C . GLY A 1 390 ? 24.363 -6.482 -25.642 1.00 93.38 390 GLY A C 1
ATOM 3040 O O . GLY A 1 390 ? 25.071 -6.118 -26.591 1.00 93.38 390 GLY A O 1
ATOM 3041 N N . TRP A 1 391 ? 24.870 -6.943 -24.503 1.00 97.31 391 TRP A N 1
ATOM 3042 C CA . TRP A 1 391 ? 26.277 -7.282 -24.343 1.00 97.31 391 TRP A CA 1
ATOM 3043 C C . TRP A 1 391 ? 26.583 -8.615 -25.032 1.00 97.31 391 TRP A C 1
ATOM 3045 O O . TRP A 1 391 ? 25.848 -9.588 -24.848 1.00 97.31 391 TRP A O 1
ATOM 3055 N N . LEU A 1 392 ? 27.690 -8.659 -25.783 1.00 97.12 392 LEU A N 1
ATOM 3056 C CA . LEU A 1 392 ? 28.265 -9.887 -26.338 1.00 97.12 392 LEU A CA 1
ATOM 3057 C C . LEU A 1 392 ? 29.758 -9.960 -25.978 1.00 97.12 392 LEU A C 1
ATOM 3059 O O . LEU A 1 392 ? 30.473 -8.978 -26.208 1.00 97.12 392 LEU A O 1
ATOM 3063 N N . PRO A 1 393 ? 30.266 -11.117 -25.517 1.00 97.62 393 PRO A N 1
ATOM 3064 C CA . PRO A 1 393 ? 31.700 -11.327 -25.331 1.00 97.62 393 PRO A CA 1
ATOM 3065 C C . PRO A 1 393 ? 32.468 -11.330 -26.662 1.00 97.62 393 PRO A C 1
ATOM 3067 O O . PRO A 1 393 ? 31.888 -11.399 -27.745 1.00 97.62 393 PRO A O 1
ATOM 3070 N N . LYS A 1 394 ? 33.801 -11.257 -26.596 1.00 97.19 394 LYS A N 1
ATOM 3071 C CA . LYS A 1 394 ? 34.675 -11.237 -27.782 1.00 97.19 394 LYS A CA 1
ATOM 3072 C C . LYS A 1 394 ? 34.533 -12.493 -28.641 1.00 97.19 394 LYS A C 1
ATOM 3074 O O . LYS A 1 394 ? 34.575 -12.411 -29.865 1.00 97.19 394 LYS A O 1
ATOM 3079 N N . THR A 1 395 ? 34.359 -13.644 -28.001 1.00 95.69 395 THR A N 1
ATOM 3080 C CA . THR A 1 395 ? 34.093 -14.931 -28.651 1.00 95.69 395 THR A CA 1
ATOM 3081 C C . THR A 1 395 ? 32.931 -15.622 -27.947 1.00 95.69 395 THR A C 1
ATOM 3083 O O . THR A 1 395 ? 32.593 -15.290 -26.816 1.00 95.69 395 THR A O 1
ATOM 3086 N N . ASN A 1 396 ? 32.310 -16.603 -28.595 1.00 92.69 396 ASN A N 1
ATOM 3087 C CA . ASN A 1 396 ? 31.246 -17.407 -27.990 1.00 92.69 396 ASN A CA 1
ATOM 3088 C C . ASN A 1 396 ? 31.762 -18.720 -27.363 1.00 92.69 396 ASN A C 1
ATOM 3090 O O . ASN A 1 396 ? 30.989 -19.456 -26.752 1.00 92.69 396 ASN A O 1
ATOM 3094 N N . THR A 1 397 ? 33.064 -19.008 -27.425 1.00 93.19 397 THR A N 1
ATOM 3095 C CA . THR A 1 397 ? 33.653 -20.278 -26.960 1.00 93.19 397 THR A CA 1
ATOM 3096 C C . THR A 1 397 ? 34.163 -20.256 -25.517 1.00 93.19 397 THR A C 1
ATOM 3098 O O . THR A 1 397 ? 34.326 -21.311 -24.917 1.00 93.19 397 THR A O 1
ATOM 3101 N N . ASN A 1 398 ? 34.392 -19.085 -24.914 1.00 94.62 398 ASN A N 1
ATOM 3102 C CA . ASN A 1 398 ? 34.979 -19.001 -23.572 1.00 94.62 398 ASN A CA 1
ATOM 3103 C C . ASN A 1 398 ? 33.953 -19.274 -22.452 1.00 94.62 398 ASN A C 1
ATOM 3105 O O . ASN A 1 398 ? 33.094 -18.447 -22.159 1.00 94.62 398 ASN A O 1
ATOM 3109 N N . HIS A 1 399 ? 34.039 -20.418 -21.777 1.00 91.81 399 HIS A N 1
ATOM 3110 C CA . HIS A 1 399 ? 33.089 -20.793 -20.716 1.00 91.81 399 HIS A CA 1
ATOM 3111 C C . HIS A 1 399 ? 33.113 -19.882 -19.478 1.00 91.81 399 HIS A C 1
ATOM 3113 O O . HIS A 1 399 ? 32.174 -19.914 -18.688 1.00 91.81 399 HIS A O 1
ATOM 3119 N N . SER A 1 400 ? 34.147 -19.052 -19.329 1.00 93.88 400 SER A N 1
ATOM 3120 C CA . SER A 1 400 ? 34.291 -18.099 -18.224 1.00 93.88 400 SER A CA 1
ATOM 3121 C C . SER A 1 400 ? 33.791 -16.693 -18.572 1.00 93.88 400 SER A C 1
ATOM 3123 O O . SER A 1 400 ? 34.118 -15.737 -17.870 1.00 93.88 400 SER A O 1
ATOM 3125 N N . ASP A 1 401 ? 33.048 -16.531 -19.672 1.00 98.12 401 ASP A N 1
ATOM 3126 C CA . ASP A 1 401 ? 32.474 -15.236 -20.030 1.00 98.12 401 ASP A CA 1
ATOM 3127 C C . ASP A 1 401 ? 31.413 -14.781 -19.024 1.00 98.12 401 ASP A C 1
ATOM 3129 O O . ASP A 1 401 ? 30.585 -15.573 -18.578 1.00 98.12 401 ASP A O 1
ATOM 3133 N N . TYR A 1 402 ? 31.409 -13.487 -18.699 1.00 98.31 402 TYR A N 1
ATOM 3134 C CA . TYR A 1 402 ? 30.412 -12.903 -17.805 1.00 98.31 402 TYR A CA 1
ATOM 3135 C C . TYR A 1 402 ? 30.127 -11.434 -18.117 1.00 98.31 402 TYR A C 1
ATOM 3137 O O . TYR A 1 402 ? 31.024 -10.695 -18.529 1.00 98.31 402 TYR A O 1
ATOM 3145 N N . LEU A 1 403 ? 28.894 -11.012 -17.832 1.00 98.31 403 LEU A N 1
ATOM 3146 C CA . LEU A 1 403 ? 28.505 -9.609 -17.679 1.00 98.31 403 LEU A CA 1
ATOM 3147 C C . LEU A 1 403 ? 28.474 -9.283 -16.189 1.00 98.31 403 LEU A C 1
ATOM 3149 O O . LEU A 1 403 ? 27.803 -9.987 -15.439 1.00 98.31 403 LEU A O 1
ATOM 3153 N N . GLN A 1 404 ? 29.182 -8.243 -15.761 1.00 98.44 404 GLN A N 1
ATOM 3154 C CA . GLN A 1 404 ? 29.244 -7.792 -14.374 1.00 98.44 404 GLN A CA 1
ATOM 3155 C C . GLN A 1 404 ? 28.607 -6.411 -14.221 1.00 98.44 404 GLN A C 1
ATOM 3157 O O . GLN A 1 404 ? 28.829 -5.519 -15.040 1.00 98.44 404 GLN A O 1
ATOM 3162 N N . ILE A 1 405 ? 27.869 -6.231 -13.130 1.00 98.12 405 ILE A N 1
ATOM 3163 C CA . ILE A 1 405 ? 27.213 -4.972 -12.779 1.00 98.12 405 ILE A CA 1
ATOM 3164 C C . ILE A 1 405 ? 27.568 -4.629 -11.332 1.00 98.12 405 ILE A C 1
ATOM 3166 O O . ILE A 1 405 ? 27.395 -5.467 -10.446 1.00 98.12 405 ILE A O 1
ATOM 3170 N N . ASP A 1 406 ? 28.078 -3.418 -11.112 1.00 94.88 406 ASP A N 1
ATOM 3171 C CA . ASP A 1 406 ? 28.137 -2.764 -9.803 1.00 94.88 406 ASP A CA 1
ATOM 3172 C C . ASP A 1 406 ? 26.795 -2.069 -9.535 1.00 94.88 406 ASP A C 1
ATOM 3174 O O . ASP A 1 406 ? 26.415 -1.126 -10.227 1.00 94.88 406 ASP A O 1
ATOM 3178 N N . LEU A 1 407 ? 26.059 -2.552 -8.538 1.00 87.06 407 LEU A N 1
ATOM 3179 C CA . LEU A 1 407 ? 24.759 -2.020 -8.132 1.00 87.06 407 LEU A CA 1
ATOM 3180 C C . LEU A 1 407 ? 24.891 -0.733 -7.296 1.00 87.06 407 LEU A C 1
ATOM 3182 O O . LEU A 1 407 ? 23.881 -0.187 -6.860 1.00 87.06 407 LEU A O 1
ATOM 3186 N N . LEU A 1 408 ? 26.120 -0.242 -7.081 1.00 75.25 408 LEU A N 1
ATOM 3187 C CA . LEU A 1 408 ? 26.522 0.940 -6.305 1.00 75.25 408 LEU A CA 1
ATOM 3188 C C . LEU A 1 408 ? 26.373 0.786 -4.789 1.00 75.25 408 LEU A C 1
ATOM 3190 O O . LEU A 1 408 ? 27.264 1.193 -4.035 1.00 75.25 408 LEU A O 1
ATOM 3194 N N . TYR A 1 409 ? 25.299 0.141 -4.353 1.00 77.69 409 TYR A N 1
ATOM 3195 C CA . TYR A 1 409 ? 24.970 -0.103 -2.956 1.00 77.69 409 TYR A CA 1
ATOM 3196 C C . TYR A 1 409 ? 24.815 -1.597 -2.677 1.00 77.69 409 TYR A C 1
ATOM 3198 O O . TYR A 1 409 ? 24.768 -2.415 -3.595 1.00 77.69 409 TYR A O 1
ATOM 3206 N N . ASP A 1 410 ? 24.736 -1.951 -1.400 1.00 77.44 410 ASP A N 1
ATOM 3207 C CA . ASP A 1 410 ? 24.468 -3.320 -0.982 1.00 77.44 410 ASP A CA 1
ATOM 3208 C C . ASP A 1 410 ? 22.967 -3.602 -1.124 1.00 77.44 410 ASP A C 1
ATOM 3210 O O . ASP A 1 410 ? 22.134 -2.838 -0.641 1.00 77.44 410 ASP A O 1
ATOM 3214 N N . TYR A 1 411 ? 22.605 -4.709 -1.767 1.00 76.50 411 TYR A N 1
ATOM 3215 C CA . TYR A 1 411 ? 21.216 -5.128 -1.942 1.00 76.50 411 TYR A CA 1
ATOM 3216 C C . TYR A 1 411 ? 20.992 -6.543 -1.422 1.00 76.50 411 TYR A C 1
ATOM 3218 O O . TYR A 1 411 ? 21.879 -7.400 -1.461 1.00 76.50 411 TYR A O 1
ATOM 3226 N N . VAL A 1 412 ? 19.754 -6.807 -1.009 1.00 78.44 412 VAL A N 1
ATOM 3227 C CA . VAL A 1 412 ? 19.204 -8.164 -0.985 1.00 78.44 412 VAL A CA 1
ATOM 3228 C C . VAL A 1 412 ? 18.658 -8.459 -2.380 1.00 78.44 412 VAL A C 1
ATOM 3230 O O . VAL A 1 412 ? 17.678 -7.844 -2.799 1.00 78.44 412 VAL A O 1
ATOM 3233 N N . ILE A 1 413 ? 19.288 -9.384 -3.105 1.00 81.69 413 ILE A N 1
ATOM 3234 C CA . ILE A 1 413 ? 18.874 -9.774 -4.456 1.00 81.69 413 ILE A CA 1
ATOM 3235 C C . ILE A 1 413 ? 17.766 -10.815 -4.374 1.00 81.69 413 ILE A C 1
ATOM 3237 O O . ILE A 1 413 ? 17.906 -11.847 -3.712 1.00 81.69 413 ILE A O 1
ATOM 3241 N N . CYS A 1 414 ? 16.679 -10.538 -5.084 1.00 76.50 414 CYS A N 1
ATOM 3242 C CA . CYS A 1 414 ? 15.451 -11.311 -5.030 1.00 76.50 414 CYS A CA 1
ATOM 3243 C C . CYS A 1 414 ? 15.076 -11.899 -6.383 1.00 76.50 414 CYS A C 1
ATOM 3245 O O . CYS A 1 414 ? 14.627 -13.033 -6.437 1.00 76.50 414 CYS A O 1
ATOM 3247 N N . ALA A 1 415 ? 15.258 -11.188 -7.491 1.00 79.81 415 ALA A N 1
ATOM 3248 C CA . ALA A 1 415 ? 15.033 -11.768 -8.812 1.00 79.81 415 ALA A CA 1
ATOM 3249 C C . ALA A 1 415 ? 16.022 -11.219 -9.834 1.00 79.81 415 ALA A C 1
ATOM 3251 O O . ALA A 1 415 ? 16.646 -10.177 -9.640 1.00 79.81 415 ALA A O 1
ATOM 3252 N N . VAL A 1 416 ? 16.132 -11.914 -10.958 1.00 87.31 416 VAL A N 1
ATOM 3253 C CA . VAL A 1 416 ? 16.858 -11.449 -12.139 1.00 87.31 416 VAL A CA 1
ATOM 3254 C C . VAL A 1 416 ? 16.000 -11.663 -13.376 1.00 87.31 416 VAL A C 1
ATOM 3256 O O . VAL A 1 416 ? 15.244 -12.633 -13.445 1.00 87.31 416 VAL A O 1
ATOM 3259 N N . ALA A 1 417 ? 16.114 -10.770 -14.354 1.00 80.38 417 ALA A N 1
ATOM 3260 C CA . ALA A 1 417 ? 15.507 -10.943 -15.668 1.00 80.38 417 ALA A CA 1
ATOM 3261 C C . ALA A 1 417 ? 16.563 -10.866 -16.767 1.00 80.38 417 ALA A C 1
ATOM 3263 O O . ALA A 1 417 ? 17.496 -10.068 -16.678 1.00 80.38 417 ALA A O 1
ATOM 3264 N N . THR A 1 418 ? 16.392 -11.681 -17.806 1.00 86.19 418 THR A N 1
ATOM 3265 C CA . THR A 1 418 ? 17.251 -11.722 -18.991 1.00 86.19 418 THR A CA 1
ATOM 3266 C C . THR A 1 418 ? 16.432 -11.575 -20.271 1.00 86.19 418 THR A C 1
ATOM 3268 O O . THR A 1 418 ? 15.263 -11.962 -20.336 1.00 86.19 418 THR A O 1
ATOM 3271 N N . GLN A 1 419 ? 17.058 -11.040 -21.313 1.00 85.06 419 GLN A N 1
ATOM 3272 C CA . GLN A 1 419 ? 16.504 -10.870 -22.654 1.00 85.06 419 GLN A CA 1
ATOM 3273 C C . GLN A 1 419 ? 17.625 -11.023 -23.697 1.00 85.06 419 GLN A C 1
ATOM 3275 O O . GLN A 1 419 ? 18.788 -10.719 -23.417 1.00 85.06 419 GLN A O 1
ATOM 3280 N N . GLY A 1 420 ? 17.283 -11.507 -24.895 1.00 86.38 420 GLY A N 1
ATOM 3281 C CA . GLY A 1 420 ? 18.215 -11.701 -26.015 1.00 86.38 420 GLY A CA 1
ATOM 3282 C C . GLY A 1 420 ? 18.598 -10.412 -26.755 1.00 86.38 420 GLY A C 1
ATOM 3283 O O . GLY A 1 420 ? 18.301 -9.311 -26.298 1.00 86.38 420 GLY A O 1
ATOM 3284 N N . ALA A 1 421 ? 19.253 -10.518 -27.912 1.00 92.00 421 ALA A N 1
ATOM 3285 C CA . ALA A 1 421 ? 19.652 -9.374 -28.741 1.00 92.00 421 ALA A CA 1
ATOM 3286 C C . ALA A 1 421 ? 18.495 -8.852 -29.610 1.00 92.00 421 ALA A C 1
ATOM 3288 O O . ALA A 1 421 ? 18.038 -9.570 -30.487 1.00 92.00 421 ALA A O 1
ATOM 3289 N N . ASN A 1 422 ? 18.080 -7.583 -29.492 1.00 81.88 422 ASN A N 1
ATOM 3290 C CA . ASN A 1 422 ? 16.970 -7.071 -30.319 1.00 81.88 422 ASN A CA 1
ATOM 3291 C C . ASN A 1 422 ? 17.269 -7.146 -31.832 1.00 81.88 422 ASN A C 1
ATOM 3293 O O . ASN A 1 422 ? 16.399 -7.434 -32.648 1.00 81.88 422 ASN A O 1
ATOM 3297 N N . GLY A 1 423 ? 18.525 -6.898 -32.214 1.00 79.38 423 GLY A N 1
ATOM 3298 C CA . GLY A 1 423 ? 18.932 -6.790 -33.616 1.00 79.38 423 GLY A CA 1
ATOM 3299 C C . GLY A 1 423 ? 19.348 -8.092 -34.310 1.00 79.38 423 GLY A C 1
ATOM 3300 O O . GLY A 1 423 ? 19.787 -8.021 -35.454 1.00 79.38 423 GLY A O 1
ATOM 3301 N N . GLY A 1 424 ? 19.242 -9.259 -33.663 1.00 84.88 424 GLY A N 1
ATOM 3302 C CA . GLY A 1 424 ? 19.644 -10.536 -34.261 1.00 84.88 424 GLY A CA 1
ATOM 3303 C C . GLY A 1 424 ? 19.163 -11.748 -33.469 1.00 84.88 424 GLY A C 1
ATOM 3304 O O . GLY A 1 424 ? 18.866 -11.640 -32.285 1.00 84.88 424 GLY A O 1
ATOM 3305 N N . ASP A 1 425 ? 19.086 -12.913 -34.113 1.00 91.25 425 ASP A N 1
ATOM 3306 C CA . ASP A 1 425 ? 18.624 -14.148 -33.466 1.00 91.25 425 ASP A CA 1
ATOM 3307 C C . ASP A 1 425 ? 19.728 -14.769 -32.592 1.00 91.25 425 ASP A C 1
ATOM 3309 O O . ASP A 1 425 ? 20.343 -15.778 -32.937 1.00 91.25 425 ASP A O 1
ATOM 3313 N N . GLN A 1 426 ? 20.031 -14.088 -31.481 1.00 95.56 426 GLN A N 1
ATOM 3314 C CA . GLN A 1 426 ? 21.068 -14.447 -30.514 1.00 95.56 426 GLN A CA 1
ATOM 3315 C C . GLN A 1 426 ? 20.567 -14.237 -29.082 1.00 95.56 426 GLN A C 1
ATOM 3317 O O . GLN A 1 426 ? 20.058 -13.164 -28.751 1.00 95.56 426 GLN A O 1
ATOM 3322 N N . TRP A 1 427 ? 20.729 -15.245 -28.225 1.00 96.12 427 TRP A N 1
ATOM 3323 C CA . TRP A 1 427 ? 20.327 -15.199 -26.816 1.00 96.12 427 TRP A CA 1
ATOM 3324 C C . TRP A 1 427 ? 20.958 -16.343 -26.022 1.00 96.12 427 TRP A C 1
ATOM 3326 O O . TRP A 1 427 ? 21.370 -17.362 -26.576 1.00 96.12 427 TRP A O 1
ATOM 3336 N N . ILE A 1 428 ? 21.010 -16.200 -24.701 1.00 94.75 428 ILE A N 1
ATOM 3337 C CA . ILE A 1 428 ? 21.397 -17.293 -23.806 1.00 94.75 428 ILE A CA 1
ATOM 3338 C C . ILE A 1 428 ? 20.213 -18.227 -23.527 1.00 94.75 428 ILE A C 1
ATOM 3340 O O . ILE A 1 428 ? 19.088 -17.766 -23.368 1.00 94.75 428 ILE A O 1
ATOM 3344 N N . THR A 1 429 ? 20.459 -19.532 -23.417 1.00 81.69 429 THR A N 1
ATOM 3345 C CA . THR A 1 429 ? 19.436 -20.543 -23.081 1.00 81.69 429 THR A CA 1
ATOM 3346 C C . THR A 1 429 ? 19.624 -21.115 -21.680 1.00 81.69 429 THR A C 1
ATOM 3348 O O . THR A 1 429 ? 18.657 -21.592 -21.090 1.00 81.69 429 THR A O 1
ATOM 3351 N N . LYS A 1 430 ? 20.834 -21.025 -21.108 1.00 89.25 430 LYS A N 1
ATOM 3352 C CA . LYS A 1 430 ? 21.104 -21.291 -19.687 1.00 89.25 430 LYS A CA 1
ATOM 3353 C C . LYS A 1 430 ? 22.212 -20.397 -19.151 1.00 89.25 430 LYS A C 1
ATOM 3355 O O . LYS A 1 430 ? 23.135 -20.033 -19.885 1.00 89.25 430 LYS A O 1
ATOM 3360 N N . TYR A 1 431 ? 22.142 -20.077 -17.864 1.00 97.44 431 TYR A N 1
ATOM 3361 C CA . TYR A 1 431 ? 23.151 -19.264 -17.190 1.00 97.44 431 TYR A CA 1
ATOM 3362 C C . TYR A 1 431 ? 23.225 -19.551 -15.689 1.00 97.44 431 TYR A C 1
ATOM 3364 O O . TYR A 1 431 ? 22.319 -20.133 -15.095 1.00 97.44 431 TYR A O 1
ATOM 3372 N N . LYS A 1 432 ? 24.319 -19.110 -15.070 1.00 97.44 432 LYS A N 1
ATOM 3373 C CA . LYS A 1 432 ? 24.482 -19.016 -13.614 1.00 97.44 432 LYS A CA 1
ATOM 3374 C C . LYS A 1 432 ? 24.631 -17.551 -13.217 1.00 97.44 432 LYS A C 1
ATOM 3376 O O . LYS A 1 432 ? 24.980 -16.716 -14.054 1.00 97.44 432 LYS A O 1
ATOM 3381 N N . ILE A 1 433 ? 24.427 -17.248 -11.938 1.00 97.50 433 ILE A N 1
ATOM 3382 C CA . ILE A 1 433 ? 24.792 -15.943 -11.376 1.00 97.50 433 ILE A CA 1
ATOM 3383 C C . ILE A 1 433 ? 25.853 -16.097 -10.288 1.00 97.50 433 ILE A C 1
ATOM 3385 O O . ILE A 1 433 ? 25.866 -17.087 -9.550 1.00 97.50 433 ILE A O 1
ATOM 3389 N N . GLN A 1 434 ? 26.745 -15.114 -10.197 1.00 97.50 434 GLN A N 1
ATOM 3390 C CA . GLN A 1 434 ? 27.698 -14.988 -9.096 1.00 97.50 434 GLN A CA 1
ATOM 3391 C C . GLN A 1 434 ? 27.508 -13.646 -8.399 1.00 97.50 434 GLN A C 1
ATOM 3393 O O . GLN A 1 434 ? 27.240 -12.640 -9.052 1.00 97.50 434 GLN A O 1
ATOM 3398 N N . LEU A 1 435 ? 27.669 -13.630 -7.082 1.00 94.00 435 LEU A N 1
ATOM 3399 C CA . LEU A 1 435 ? 27.342 -12.496 -6.225 1.00 94.00 435 LEU A CA 1
ATOM 3400 C C . LEU A 1 435 ? 28.535 -12.138 -5.338 1.00 94.00 435 LEU A C 1
ATOM 3402 O O . LEU A 1 435 ? 29.271 -13.019 -4.886 1.00 94.00 435 LEU A O 1
ATOM 3406 N N . SER A 1 436 ? 28.741 -10.844 -5.107 1.00 92.12 436 SER A N 1
ATOM 3407 C CA . SER A 1 436 ? 29.830 -10.324 -4.280 1.00 92.12 436 SER A CA 1
ATOM 3408 C C . SER A 1 436 ? 29.436 -9.011 -3.603 1.00 92.12 436 SER A C 1
ATOM 3410 O O . SER A 1 436 ? 28.655 -8.233 -4.146 1.00 92.12 436 SER A O 1
ATOM 3412 N N . LEU A 1 437 ? 30.014 -8.739 -2.433 1.00 88.06 437 LEU A N 1
ATOM 3413 C CA . LEU A 1 437 ? 29.930 -7.438 -1.755 1.00 88.06 437 LEU A CA 1
ATOM 3414 C C . LEU A 1 437 ? 31.157 -6.550 -2.027 1.00 88.06 437 LEU A C 1
ATOM 3416 O O . LEU A 1 437 ? 31.112 -5.352 -1.785 1.00 88.06 437 LEU A O 1
ATOM 3420 N N . ASN A 1 438 ? 32.260 -7.112 -2.535 1.00 86.12 438 ASN A N 1
ATOM 3421 C CA . ASN A 1 438 ? 33.563 -6.434 -2.576 1.00 86.12 438 ASN A CA 1
ATOM 3422 C C . ASN A 1 438 ? 34.250 -6.438 -3.950 1.00 86.12 438 ASN A C 1
ATOM 3424 O O . ASN A 1 438 ? 35.379 -5.968 -4.054 1.00 86.12 438 ASN A O 1
ATOM 3428 N N . SER A 1 439 ? 33.603 -6.968 -4.992 1.00 89.00 439 SER A N 1
ATOM 3429 C CA . SER A 1 439 ? 34.110 -7.096 -6.372 1.00 89.00 439 SER A CA 1
ATOM 3430 C C . SER A 1 439 ? 35.317 -8.020 -6.588 1.00 89.00 439 SER A C 1
ATOM 3432 O O . SER A 1 439 ? 35.724 -8.213 -7.733 1.00 89.00 439 SER A O 1
ATOM 3434 N N . THR A 1 440 ? 35.876 -8.631 -5.540 1.00 89.38 440 THR A N 1
ATOM 3435 C CA . THR A 1 440 ? 37.046 -9.520 -5.648 1.00 89.38 440 THR A CA 1
ATOM 3436 C C . THR A 1 440 ? 36.664 -10.983 -5.464 1.00 89.38 440 THR A C 1
ATOM 3438 O O . THR A 1 440 ? 37.017 -11.823 -6.293 1.00 89.38 440 THR A O 1
ATOM 3441 N N . THR A 1 441 ? 35.879 -11.289 -4.432 1.00 91.50 441 THR A N 1
ATOM 3442 C CA . THR A 1 441 ? 35.430 -12.652 -4.133 1.00 91.50 441 THR A CA 1
ATOM 3443 C C . THR A 1 441 ? 33.984 -12.820 -4.569 1.00 91.50 441 THR A C 1
ATOM 3445 O O . THR A 1 441 ? 33.087 -12.191 -4.006 1.00 91.50 441 THR A O 1
ATOM 3448 N N . PHE A 1 442 ? 33.753 -13.676 -5.565 1.00 94.62 442 PHE A N 1
ATOM 3449 C CA . PHE A 1 442 ? 32.423 -13.981 -6.090 1.00 94.62 442 PHE A CA 1
ATOM 3450 C C . PHE A 1 442 ? 31.980 -15.382 -5.681 1.00 94.62 442 PHE A C 1
ATOM 3452 O O . PHE A 1 442 ? 32.670 -16.364 -5.949 1.00 94.62 442 PHE A O 1
ATOM 3459 N N . ASN A 1 443 ? 30.795 -15.471 -5.083 1.00 92.56 443 ASN A N 1
ATOM 3460 C CA . ASN A 1 443 ? 30.159 -16.734 -4.733 1.00 92.56 443 ASN A CA 1
ATOM 3461 C C . ASN A 1 443 ? 29.111 -17.096 -5.785 1.00 92.56 443 ASN A C 1
ATOM 3463 O O . ASN A 1 443 ? 28.296 -16.257 -6.167 1.00 92.56 443 ASN A O 1
ATOM 3467 N N . ILE A 1 444 ? 29.118 -18.345 -6.249 1.00 94.31 444 ILE A N 1
ATOM 3468 C CA . ILE A 1 444 ? 28.061 -18.865 -7.125 1.00 94.31 444 ILE A CA 1
ATOM 3469 C C . ILE A 1 444 ? 26.769 -18.980 -6.315 1.00 94.31 444 ILE A C 1
ATOM 3471 O O . ILE A 1 444 ? 26.786 -19.496 -5.196 1.00 94.31 444 ILE A O 1
ATOM 3475 N N . TYR A 1 445 ? 25.658 -18.521 -6.891 1.00 92.19 445 TYR A N 1
ATOM 3476 C CA . TYR A 1 445 ? 24.344 -18.658 -6.275 1.00 92.19 445 TYR A CA 1
ATOM 3477 C C . TYR A 1 445 ? 23.911 -20.127 -6.183 1.00 92.19 445 TYR A C 1
ATOM 3479 O O . TYR A 1 445 ? 24.051 -20.896 -7.143 1.00 92.19 445 TYR A O 1
ATOM 3487 N N . ARG A 1 446 ? 23.382 -20.517 -5.021 1.00 86.25 446 ARG A N 1
ATOM 3488 C CA . ARG A 1 446 ? 22.953 -21.885 -4.726 1.00 86.25 446 ARG A CA 1
ATOM 3489 C C . ARG A 1 446 ? 21.516 -21.897 -4.217 1.00 86.25 446 ARG A C 1
ATOM 3491 O O . ARG A 1 446 ? 21.080 -20.948 -3.583 1.00 86.25 446 ARG A O 1
ATOM 3498 N N . GLU A 1 447 ? 20.812 -22.984 -4.501 1.00 80.62 447 GLU A N 1
ATOM 3499 C CA . GLU A 1 447 ? 19.527 -23.319 -3.882 1.00 80.62 447 GLU A CA 1
ATOM 3500 C C . GLU A 1 447 ? 19.629 -24.744 -3.333 1.00 80.62 447 GLU A C 1
ATOM 3502 O O . GLU A 1 447 ? 20.104 -25.646 -4.032 1.00 80.62 447 GLU A O 1
ATOM 3507 N N . ASN A 1 448 ? 19.217 -24.963 -2.084 1.00 77.69 448 ASN A N 1
ATOM 3508 C CA . ASN A 1 448 ? 19.346 -26.239 -1.375 1.00 77.69 448 ASN A CA 1
ATOM 3509 C C . ASN A 1 448 ? 20.785 -26.792 -1.428 1.00 77.69 448 ASN A C 1
ATOM 3511 O O . ASN A 1 448 ? 20.996 -27.974 -1.694 1.00 77.69 448 ASN A O 1
ATOM 3515 N N . ASN A 1 449 ? 21.785 -25.921 -1.229 1.00 78.56 449 ASN A N 1
ATOM 3516 C CA . ASN A 1 449 ? 23.222 -26.225 -1.340 1.00 78.56 449 ASN A CA 1
ATOM 3517 C C . ASN A 1 449 ? 23.712 -26.705 -2.723 1.00 78.56 449 ASN A C 1
ATOM 3519 O O . ASN A 1 449 ? 24.854 -27.146 -2.850 1.00 78.56 449 ASN A O 1
ATOM 3523 N N . THR A 1 450 ? 22.907 -26.575 -3.778 1.00 85.75 450 THR A N 1
ATOM 3524 C CA . THR A 1 450 ? 23.297 -26.937 -5.151 1.00 85.75 450 THR A CA 1
ATOM 3525 C C . THR A 1 450 ? 23.461 -25.700 -6.025 1.00 85.75 450 THR A C 1
ATOM 3527 O O . THR A 1 450 ? 22.701 -24.746 -5.893 1.00 85.75 450 THR A O 1
ATOM 3530 N N . GLU A 1 451 ? 24.465 -25.683 -6.910 1.00 91.62 451 GLU A N 1
ATOM 3531 C CA . GLU A 1 451 ? 24.657 -24.563 -7.842 1.00 91.62 451 GLU A CA 1
ATOM 3532 C C . GLU A 1 451 ? 23.442 -24.390 -8.744 1.00 91.62 451 GLU A C 1
ATOM 3534 O O . GLU A 1 451 ? 23.060 -25.297 -9.486 1.00 91.62 451 GLU A O 1
ATOM 3539 N N . LYS A 1 452 ? 22.855 -23.196 -8.704 1.00 91.62 452 LYS A N 1
ATOM 3540 C CA . LYS A 1 452 ? 21.649 -22.916 -9.464 1.00 91.62 452 LYS A CA 1
ATOM 3541 C C . LYS A 1 452 ? 21.998 -22.594 -10.914 1.00 91.62 452 LYS A C 1
ATOM 3543 O O . LYS A 1 452 ? 22.661 -21.598 -11.201 1.00 91.62 452 LYS A O 1
ATOM 3548 N N . VAL A 1 453 ? 21.503 -23.425 -11.828 1.00 90.75 453 VAL A N 1
ATOM 3549 C CA . VAL A 1 453 ? 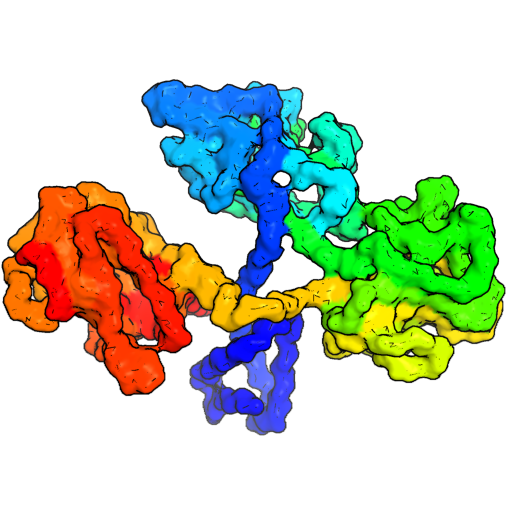21.462 -23.138 -13.267 1.00 90.75 453 VAL A CA 1
ATOM 3550 C C . VAL A 1 453 ? 20.063 -22.635 -13.610 1.00 90.75 453 VAL A C 1
ATOM 3552 O O . VAL A 1 453 ? 19.069 -23.306 -13.331 1.00 90.75 453 VAL A O 1
ATOM 3555 N N . PHE A 1 454 ? 19.987 -21.444 -14.191 1.00 87.75 454 PHE A N 1
ATOM 3556 C CA . PHE A 1 454 ? 18.749 -20.812 -14.628 1.00 87.75 454 PHE A CA 1
ATOM 3557 C C . PHE A 1 454 ? 18.489 -21.121 -16.100 1.00 87.75 454 PHE A C 1
ATOM 3559 O O . PHE A 1 454 ? 19.418 -21.119 -16.912 1.00 87.75 454 PHE A O 1
ATOM 3566 N N . ASN A 1 455 ? 17.221 -21.339 -16.447 1.00 80.69 455 ASN A N 1
ATOM 3567 C CA . ASN A 1 455 ? 16.794 -21.400 -17.842 1.00 80.69 455 ASN A CA 1
ATOM 3568 C C . ASN A 1 455 ? 16.713 -19.972 -18.394 1.00 80.69 455 ASN A C 1
ATOM 3570 O O . ASN A 1 455 ? 16.045 -19.124 -17.812 1.00 80.69 455 ASN A O 1
ATOM 3574 N N . GLY A 1 456 ? 17.425 -19.705 -19.481 1.00 77.38 456 GLY A N 1
ATOM 3575 C CA . GLY A 1 456 ? 17.446 -18.415 -20.164 1.00 77.38 456 GLY A CA 1
ATOM 3576 C C . GLY A 1 456 ? 16.282 -18.246 -21.141 1.00 77.38 456 GLY A C 1
ATOM 3577 O O . GLY A 1 456 ? 15.188 -18.765 -20.937 1.00 77.38 456 GLY A O 1
ATOM 3578 N N . ASN A 1 457 ? 16.545 -17.505 -22.209 1.00 87.75 457 ASN A N 1
ATOM 3579 C CA . ASN A 1 457 ? 15.573 -17.071 -23.202 1.00 87.75 457 ASN A CA 1
ATOM 3580 C C . ASN A 1 457 ? 15.343 -18.121 -24.300 1.00 87.75 457 ASN A C 1
ATOM 3582 O O . ASN A 1 457 ? 16.168 -19.003 -24.550 1.00 87.75 457 ASN A O 1
ATOM 3586 N N . SER A 1 458 ? 14.203 -17.986 -24.972 1.00 80.94 458 SER A N 1
ATOM 3587 C CA . SER A 1 458 ? 13.785 -18.790 -26.128 1.00 80.94 458 SER A CA 1
ATOM 3588 C C . SER A 1 458 ? 13.751 -17.990 -27.434 1.00 80.94 458 SER A C 1
ATOM 3590 O O . SER A 1 458 ? 13.569 -18.568 -28.505 1.00 80.94 458 SER A O 1
ATOM 3592 N N . GLY A 1 459 ? 13.971 -16.676 -27.358 1.00 75.56 459 GLY A N 1
ATOM 3593 C CA . GLY A 1 459 ? 14.065 -15.774 -28.491 1.00 75.56 459 GLY A CA 1
ATOM 3594 C C . GLY A 1 459 ? 14.843 -14.492 -28.171 1.00 75.56 459 GLY A C 1
ATOM 3595 O O . GLY A 1 459 ? 15.514 -14.336 -27.149 1.00 75.56 459 GLY A O 1
ATOM 3596 N N . ARG A 1 460 ? 14.783 -13.544 -29.108 1.00 78.00 460 ARG A N 1
ATOM 3597 C CA . ARG A 1 460 ? 15.496 -12.258 -29.009 1.00 78.00 460 ARG A CA 1
ATOM 3598 C C . ARG A 1 460 ? 14.850 -11.240 -28.070 1.00 78.00 460 ARG A C 1
ATOM 3600 O O . ARG A 1 460 ? 15.553 -10.399 -27.511 1.00 78.00 460 ARG A O 1
ATOM 3607 N N . ASN A 1 461 ? 13.525 -11.288 -27.929 1.00 72.50 461 ASN A N 1
ATOM 3608 C CA . ASN A 1 461 ? 12.738 -10.228 -27.292 1.00 72.50 461 ASN A CA 1
ATOM 3609 C C . ASN A 1 461 ? 11.912 -10.698 -26.092 1.00 72.50 461 ASN A C 1
ATOM 3611 O O . ASN A 1 461 ? 11.416 -9.849 -25.353 1.00 72.50 461 ASN A O 1
ATOM 3615 N N . ASP A 1 462 ? 11.797 -12.007 -25.862 1.00 61.47 462 ASP A N 1
ATOM 3616 C CA . ASP A 1 462 ? 11.182 -12.540 -24.650 1.00 61.47 462 ASP A CA 1
ATOM 3617 C C . ASP A 1 462 ? 12.010 -12.150 -23.426 1.00 61.47 462 ASP A C 1
ATOM 3619 O O . ASP A 1 462 ? 13.240 -12.193 -23.442 1.00 61.47 462 ASP A O 1
ATOM 3623 N N . ILE A 1 463 ? 11.320 -11.757 -22.361 1.00 74.25 463 ILE A N 1
ATOM 3624 C CA . ILE A 1 463 ? 11.924 -11.476 -21.062 1.00 74.25 463 ILE A CA 1
ATOM 3625 C C . ILE A 1 463 ? 11.653 -12.685 -20.182 1.00 74.25 463 ILE A C 1
ATOM 3627 O O . ILE A 1 463 ? 10.497 -13.020 -19.922 1.00 74.25 463 ILE A O 1
ATOM 3631 N N . VAL A 1 464 ? 12.715 -13.325 -19.708 1.00 62.00 464 VAL A N 1
ATOM 3632 C CA . VAL A 1 464 ? 12.623 -14.456 -18.786 1.00 62.00 464 VAL A CA 1
ATOM 3633 C C . VAL A 1 464 ? 13.097 -13.989 -17.423 1.00 62.00 464 VAL A C 1
ATOM 3635 O O . VAL A 1 464 ? 14.214 -13.495 -17.282 1.00 62.00 464 VAL A O 1
ATOM 3638 N N . LYS A 1 465 ? 12.229 -14.118 -16.419 1.00 67.38 465 LYS A N 1
ATOM 3639 C CA . LYS A 1 465 ? 12.477 -13.672 -15.048 1.00 67.38 465 LYS A CA 1
ATOM 3640 C C . LYS A 1 465 ? 12.475 -14.858 -14.095 1.00 67.38 465 LYS A C 1
ATOM 3642 O O . LYS A 1 465 ? 11.566 -15.682 -14.143 1.00 67.38 465 LYS A O 1
ATOM 3647 N N . HIS A 1 466 ? 13.451 -14.891 -13.192 1.00 66.69 466 HIS A N 1
ATOM 3648 C CA . HIS A 1 466 ? 13.559 -15.899 -12.139 1.00 66.69 466 HIS A CA 1
ATOM 3649 C C . HIS A 1 466 ? 13.659 -15.244 -10.769 1.00 66.69 466 HIS A C 1
ATOM 3651 O O . HIS A 1 466 ? 14.531 -14.404 -10.551 1.00 66.69 466 HIS A O 1
ATOM 3657 N N . GLY A 1 467 ? 12.782 -15.657 -9.854 1.00 71.25 467 GLY A N 1
ATOM 3658 C CA . GLY A 1 467 ? 12.923 -15.381 -8.426 1.00 71.25 467 GLY A CA 1
ATOM 3659 C C . GLY A 1 467 ? 13.974 -16.294 -7.793 1.00 71.25 467 GLY A C 1
ATOM 3660 O O . GLY A 1 467 ? 14.099 -17.460 -8.171 1.00 71.25 467 GLY A O 1
ATOM 3661 N N . LEU A 1 468 ? 14.732 -15.753 -6.848 1.00 75.19 468 LEU A N 1
ATOM 3662 C CA . LEU A 1 468 ? 15.745 -16.445 -6.062 1.00 75.19 468 LEU A CA 1
ATOM 3663 C C . LEU A 1 468 ? 15.068 -17.002 -4.803 1.00 75.19 468 LEU A C 1
ATOM 3665 O O . LEU A 1 468 ? 14.460 -16.249 -4.044 1.00 75.19 468 LEU A O 1
ATOM 3669 N N . ARG A 1 469 ? 15.156 -18.318 -4.568 1.00 62.84 469 ARG A N 1
ATOM 3670 C CA . ARG A 1 469 ? 14.536 -18.953 -3.385 1.00 62.84 469 ARG A CA 1
ATOM 3671 C C . ARG A 1 469 ? 15.288 -18.666 -2.091 1.00 62.84 469 ARG A C 1
ATOM 3673 O O . ARG A 1 469 ? 14.678 -18.447 -1.050 1.00 62.84 469 ARG A O 1
ATOM 3680 N N . GLU A 1 470 ? 16.611 -18.695 -2.162 1.00 65.75 470 GLU A N 1
ATOM 3681 C CA . GLU A 1 470 ? 17.496 -18.249 -1.090 1.00 65.75 470 GLU A CA 1
ATOM 3682 C C . GLU A 1 470 ? 17.906 -16.810 -1.404 1.00 65.75 470 GLU A C 1
ATOM 3684 O O . GLU A 1 470 ? 18.537 -16.567 -2.427 1.00 65.75 470 GLU A O 1
ATOM 3689 N N . TYR A 1 471 ? 17.515 -15.833 -0.589 1.00 64.06 471 TYR A N 1
ATOM 3690 C CA . TYR A 1 471 ? 17.917 -14.448 -0.832 1.00 64.06 471 TYR A CA 1
ATOM 3691 C C . TYR A 1 471 ? 19.414 -14.268 -0.605 1.00 64.06 471 TYR A C 1
ATOM 3693 O O . TYR A 1 471 ? 19.976 -14.816 0.345 1.00 64.06 471 TYR A O 1
ATOM 3701 N N . ALA A 1 472 ? 20.055 -13.468 -1.453 1.00 72.62 472 ALA A N 1
ATOM 3702 C CA . ALA A 1 472 ? 21.501 -13.315 -1.426 1.00 72.62 472 ALA A CA 1
ATOM 3703 C C . ALA A 1 472 ? 21.919 -11.844 -1.379 1.00 72.62 472 ALA A C 1
ATOM 3705 O O . ALA A 1 472 ? 21.381 -11.003 -2.095 1.00 72.62 472 ALA A O 1
ATOM 3706 N N . LEU A 1 473 ? 22.896 -11.547 -0.524 1.00 80.19 473 LEU A N 1
ATOM 3707 C CA . LEU A 1 473 ? 23.477 -10.217 -0.380 1.00 80.19 473 LEU A CA 1
ATOM 3708 C C . LEU A 1 473 ? 24.486 -9.955 -1.494 1.00 80.19 473 LEU A C 1
ATOM 3710 O O . LEU A 1 473 ? 25.413 -10.747 -1.685 1.00 80.19 473 LEU A O 1
ATOM 3714 N N . ALA A 1 474 ? 24.327 -8.844 -2.209 1.00 85.31 474 ALA A N 1
ATOM 3715 C CA . ALA A 1 474 ? 25.268 -8.451 -3.246 1.00 85.31 474 ALA A CA 1
ATOM 3716 C C . ALA A 1 474 ? 25.270 -6.943 -3.491 1.00 85.31 474 ALA A C 1
ATOM 3718 O O . ALA A 1 474 ? 24.224 -6.304 -3.526 1.00 85.31 474 ALA A O 1
ATOM 3719 N N . LYS A 1 475 ? 26.462 -6.418 -3.759 1.00 87.50 475 LYS A N 1
ATOM 3720 C CA . LYS A 1 475 ? 26.677 -5.139 -4.440 1.00 87.50 475 LYS A CA 1
ATOM 3721 C C . LYS A 1 475 ? 27.090 -5.356 -5.892 1.00 87.50 475 LYS A C 1
ATOM 3723 O O . LYS A 1 475 ? 26.761 -4.568 -6.763 1.00 87.50 475 LYS A O 1
ATOM 3728 N N . PHE A 1 476 ? 27.776 -6.459 -6.172 1.00 96.25 476 PHE A N 1
ATOM 3729 C CA . PHE A 1 476 ? 28.207 -6.836 -7.507 1.00 96.25 476 PHE A CA 1
ATOM 3730 C C . PHE A 1 476 ? 27.542 -8.144 -7.911 1.00 96.25 476 PHE A C 1
ATOM 3732 O O . PHE A 1 476 ? 27.571 -9.126 -7.164 1.00 96.25 476 PHE A O 1
ATOM 3739 N N . ILE A 1 477 ? 27.003 -8.178 -9.124 1.00 98.19 477 ILE A N 1
ATOM 3740 C CA . ILE A 1 477 ? 26.399 -9.372 -9.714 1.00 98.19 477 ILE A CA 1
ATOM 3741 C C . ILE A 1 477 ? 27.051 -9.684 -11.056 1.00 98.19 477 ILE A C 1
ATOM 3743 O O . ILE A 1 477 ? 27.324 -8.788 -11.853 1.00 98.19 477 ILE A O 1
ATOM 3747 N N . ARG A 1 478 ? 27.303 -10.971 -11.304 1.00 98.44 478 ARG A N 1
ATOM 3748 C CA . ARG A 1 478 ? 27.745 -11.506 -12.593 1.00 98.44 478 ARG A CA 1
ATOM 3749 C C . ARG A 1 478 ? 26.695 -12.432 -13.174 1.00 98.44 478 ARG A C 1
ATOM 3751 O O . ARG A 1 478 ? 26.275 -13.364 -12.496 1.00 98.44 478 ARG A O 1
ATOM 3758 N N . PHE A 1 479 ? 26.359 -12.233 -14.440 1.00 98.38 479 PHE A N 1
ATOM 3759 C CA . PHE A 1 479 ? 25.618 -13.188 -15.258 1.00 98.38 479 PHE A CA 1
ATOM 3760 C C . PHE A 1 479 ? 26.618 -13.996 -16.079 1.00 98.38 479 PHE A C 1
ATOM 3762 O O . PHE A 1 479 ? 27.385 -13.417 -16.846 1.00 98.38 479 PHE A O 1
ATOM 3769 N N . VAL A 1 480 ? 26.617 -15.318 -15.909 1.00 98.19 480 VAL A N 1
ATOM 3770 C CA . VAL A 1 480 ? 27.584 -16.245 -16.515 1.00 98.19 480 VAL A CA 1
ATOM 3771 C C . VAL A 1 480 ? 26.847 -17.167 -17.492 1.00 98.19 480 VAL A C 1
ATOM 3773 O O . VAL A 1 480 ? 26.210 -18.129 -17.048 1.00 98.19 480 VAL A O 1
ATOM 3776 N N . PRO A 1 481 ? 26.876 -16.890 -18.810 1.00 97.81 481 PRO A N 1
ATOM 3777 C CA . PRO A 1 481 ? 26.247 -17.742 -19.814 1.00 97.81 481 PRO A CA 1
ATOM 3778 C C . PRO A 1 481 ? 26.862 -19.142 -19.845 1.00 97.81 481 PRO A C 1
ATOM 3780 O O . PRO A 1 481 ? 28.077 -19.282 -19.977 1.00 97.81 481 PRO A O 1
ATOM 3783 N N . THR A 1 482 ? 26.027 -20.179 -19.797 1.00 95.81 482 THR A N 1
ATOM 3784 C CA . THR A 1 482 ? 26.479 -21.578 -19.894 1.00 95.81 482 THR A CA 1
ATOM 3785 C C . THR A 1 482 ? 26.050 -22.242 -21.199 1.00 95.81 482 THR A C 1
ATOM 3787 O O . THR A 1 482 ? 26.805 -23.038 -21.744 1.00 95.81 482 THR A O 1
ATOM 3790 N N . GLU A 1 483 ? 24.876 -21.888 -21.729 1.00 95.44 483 GLU A N 1
ATOM 3791 C CA . GLU A 1 483 ? 24.373 -22.337 -23.036 1.00 95.44 483 GLU A CA 1
ATOM 3792 C C . GLU A 1 483 ? 23.708 -21.160 -23.770 1.00 95.44 483 GLU A C 1
ATOM 3794 O O . GLU A 1 483 ? 23.218 -20.222 -23.131 1.00 95.44 483 GLU A O 1
ATOM 3799 N N . TYR A 1 484 ? 23.713 -21.173 -25.105 1.00 97.38 484 TYR A N 1
ATOM 3800 C CA . TYR A 1 484 ? 23.209 -20.074 -25.936 1.00 97.38 484 TYR A CA 1
ATOM 3801 C C . TYR A 1 484 ? 22.788 -20.538 -27.336 1.00 97.38 484 TYR A C 1
ATOM 3803 O O . TYR A 1 484 ? 23.234 -21.577 -27.822 1.00 97.38 484 TYR A O 1
ATOM 3811 N N . TYR A 1 485 ? 21.973 -19.723 -28.003 1.00 95.25 485 TYR A N 1
ATOM 3812 C CA . TYR A 1 485 ? 21.630 -19.839 -29.417 1.00 95.25 485 TYR A CA 1
ATOM 3813 C C . TYR A 1 485 ? 22.314 -18.715 -30.205 1.00 95.25 485 TYR A C 1
ATOM 3815 O O . TYR A 1 485 ? 22.193 -17.542 -29.852 1.00 95.25 485 TYR A O 1
ATOM 3823 N N . GLY A 1 486 ? 23.072 -19.068 -31.249 1.00 95.31 486 GLY A N 1
ATOM 3824 C CA . GLY A 1 486 ? 23.842 -18.133 -32.081 1.00 95.31 486 GLY A CA 1
ATOM 3825 C C . GLY A 1 486 ? 25.052 -17.508 -31.365 1.00 95.31 486 GLY A C 1
ATOM 3826 O O . GLY A 1 486 ? 26.199 -17.747 -31.745 1.00 95.31 486 GLY A O 1
ATOM 3827 N N . PHE A 1 487 ? 24.814 -16.716 -30.316 1.00 96.19 487 PHE A N 1
ATOM 3828 C CA . PHE A 1 487 ? 25.845 -16.065 -29.502 1.00 96.19 487 PHE A CA 1
ATOM 3829 C C . PHE A 1 487 ? 25.354 -15.801 -28.068 1.00 96.19 487 PHE A C 1
ATOM 3831 O O . PHE A 1 487 ? 24.153 -15.762 -27.813 1.00 96.19 487 PHE A O 1
ATOM 3838 N N . LYS A 1 488 ? 26.281 -15.569 -27.129 1.00 96.88 488 LYS A N 1
ATOM 3839 C CA . LYS A 1 488 ? 26.001 -15.241 -25.715 1.00 96.88 488 LYS A CA 1
ATOM 3840 C C . LYS A 1 488 ? 25.505 -13.798 -25.534 1.00 96.88 488 LYS A C 1
ATOM 3842 O O . LYS A 1 488 ? 26.180 -12.988 -24.905 1.00 96.88 488 LYS A O 1
ATOM 3847 N N . ALA A 1 489 ? 24.371 -13.462 -26.135 1.00 96.12 489 ALA A N 1
ATOM 3848 C CA . ALA A 1 489 ? 23.793 -12.130 -26.021 1.00 96.12 489 ALA A CA 1
ATOM 3849 C C . ALA A 1 489 ? 22.969 -11.979 -24.736 1.00 96.12 489 ALA A C 1
ATOM 3851 O O . ALA A 1 489 ? 22.152 -12.847 -24.418 1.00 96.12 489 ALA A O 1
ATOM 3852 N N . LEU A 1 490 ? 23.172 -10.867 -24.025 1.00 94.31 490 LEU A N 1
ATOM 3853 C CA . LEU A 1 490 ? 22.471 -10.551 -22.781 1.00 94.31 490 LEU A CA 1
ATOM 3854 C C . LEU A 1 490 ? 21.993 -9.099 -22.728 1.00 94.31 490 LEU A C 1
ATOM 3856 O O . LEU A 1 490 ? 22.770 -8.161 -22.918 1.00 94.31 490 LEU A O 1
ATOM 3860 N N . ARG A 1 491 ? 20.727 -8.940 -22.351 1.00 95.19 491 ARG A N 1
ATOM 3861 C CA . ARG A 1 491 ? 20.143 -7.743 -21.746 1.00 95.19 491 ARG A CA 1
ATOM 3862 C C . ARG A 1 491 ? 19.529 -8.135 -20.402 1.00 95.19 491 ARG A C 1
ATOM 3864 O O . ARG A 1 491 ? 18.844 -9.152 -20.351 1.00 95.19 491 ARG A O 1
ATOM 3871 N N . VAL A 1 492 ? 19.791 -7.397 -19.323 1.00 95.19 492 VAL A N 1
ATOM 3872 C CA . VAL A 1 492 ? 19.434 -7.835 -17.961 1.00 95.19 492 VAL A CA 1
ATOM 3873 C C . VAL A 1 492 ? 18.849 -6.733 -17.077 1.00 95.19 492 VAL A C 1
ATOM 3875 O O . VAL A 1 492 ? 19.119 -5.549 -17.275 1.00 95.19 492 VAL A O 1
ATOM 3878 N N . GLU A 1 493 ? 18.049 -7.150 -16.096 1.00 91.31 493 GLU A N 1
ATOM 3879 C CA . GLU A 1 493 ? 17.588 -6.350 -14.952 1.00 91.31 493 GLU A CA 1
ATOM 3880 C C . GLU A 1 493 ? 17.731 -7.182 -13.673 1.00 91.31 493 GLU A C 1
ATOM 3882 O O . GLU A 1 493 ? 17.704 -8.419 -13.706 1.00 91.31 493 GLU A O 1
ATOM 3887 N N . VAL A 1 494 ? 17.891 -6.499 -12.544 1.00 87.00 494 VAL A N 1
ATOM 3888 C CA . VAL A 1 494 ? 18.033 -7.112 -11.224 1.00 87.00 494 VAL A CA 1
ATOM 3889 C C . VAL A 1 494 ? 16.964 -6.529 -10.312 1.00 87.00 494 VAL A C 1
ATOM 3891 O O . VAL A 1 494 ? 16.683 -5.334 -10.351 1.00 87.00 494 VAL A O 1
ATOM 3894 N N . TYR A 1 495 ? 16.355 -7.379 -9.494 1.00 78.31 495 TYR A N 1
ATOM 3895 C CA . TYR A 1 495 ? 15.293 -6.995 -8.576 1.00 78.31 495 TYR A CA 1
ATOM 3896 C C . TYR A 1 495 ? 15.717 -7.296 -7.147 1.00 78.31 495 TYR A C 1
ATOM 3898 O O . TYR A 1 495 ? 16.266 -8.369 -6.869 1.00 78.31 495 TYR A O 1
ATOM 3906 N N . GLY A 1 496 ? 15.463 -6.360 -6.245 1.00 69.62 496 GLY A N 1
ATOM 3907 C CA . GLY A 1 496 ? 15.933 -6.455 -4.876 1.00 69.62 496 GLY A CA 1
ATOM 3908 C C . GLY A 1 496 ? 15.652 -5.206 -4.056 1.00 69.62 496 GLY A C 1
ATOM 3909 O O . GLY A 1 496 ? 15.175 -4.194 -4.566 1.00 69.62 496 GLY A O 1
ATOM 3910 N N . VAL A 1 497 ? 15.976 -5.294 -2.769 1.00 67.25 497 VAL A N 1
ATOM 3911 C CA . VAL A 1 497 ? 15.770 -4.218 -1.791 1.00 67.25 497 VAL A CA 1
ATOM 3912 C C . VAL A 1 497 ? 17.125 -3.652 -1.379 1.00 67.25 497 VAL A C 1
ATOM 3914 O O . VAL A 1 497 ? 18.043 -4.409 -1.055 1.00 67.25 497 VAL A O 1
ATOM 3917 N N . LEU A 1 498 ? 17.239 -2.322 -1.405 1.00 59.56 498 LEU A N 1
ATOM 3918 C CA . LEU A 1 498 ? 18.425 -1.581 -0.976 1.00 59.56 498 LEU A CA 1
ATOM 3919 C C . LEU A 1 498 ? 18.670 -1.780 0.525 1.00 59.56 498 LEU A C 1
ATOM 3921 O O . LEU A 1 498 ? 17.762 -1.606 1.337 1.00 59.56 498 LEU A O 1
ATOM 3925 N N . LEU A 1 499 ? 19.908 -2.088 0.900 1.00 54.03 499 LEU A N 1
ATOM 3926 C CA . LEU A 1 499 ? 20.373 -2.014 2.279 1.00 54.03 499 LEU A CA 1
ATOM 3927 C C . LEU A 1 499 ? 20.939 -0.616 2.506 1.00 54.03 499 LEU A C 1
ATOM 3929 O O . LEU A 1 499 ? 21.984 -0.273 1.954 1.00 54.03 499 LEU A O 1
ATOM 3933 N N . SER A 1 500 ? 20.255 0.211 3.298 1.00 44.31 500 SER A N 1
ATOM 3934 C CA . SER A 1 500 ? 20.792 1.530 3.621 1.00 44.31 500 SER A CA 1
ATOM 3935 C C . SER A 1 500 ? 22.082 1.375 4.424 1.00 44.31 500 SER A C 1
ATOM 3937 O O . SER A 1 500 ? 22.124 0.727 5.472 1.00 44.31 500 SER A O 1
ATOM 3939 N N . THR A 1 501 ? 23.152 1.966 3.910 1.00 36.28 501 THR A N 1
ATOM 3940 C CA . THR A 1 501 ? 24.339 2.282 4.697 1.00 36.28 501 THR A CA 1
ATOM 3941 C C . THR A 1 501 ? 24.002 3.524 5.515 1.00 36.28 501 THR A C 1
ATOM 3943 O O . THR A 1 501 ? 23.660 4.547 4.919 1.00 36.28 501 THR A O 1
ATOM 3946 N N . GLY A 1 502 ? 24.010 3.394 6.842 1.00 29.42 502 GLY A N 1
ATOM 3947 C CA . GLY A 1 502 ? 23.769 4.502 7.771 1.00 29.42 502 GLY A CA 1
ATOM 3948 C C . GLY A 1 502 ? 24.776 5.638 7.668 1.00 29.42 502 GLY A C 1
ATOM 3949 O O . GLY A 1 502 ? 25.876 5.416 7.106 1.00 29.42 502 GLY A O 1
#